Protein AF-C0GHX9-F1 (afdb_monomer)

Organism: NCBI:txid555088

Solvent-accessible surface area (backbone atoms only — not comparable to full-atom values): 21996 Å² total; per-residue (Å²): 141,80,90,87,88,86,82,86,87,82,84,87,84,87,84,83,88,86,90,83,82,87,85,83,86,85,83,87,83,91,84,80,94,85,84,90,80,90,79,86,81,79,84,81,79,84,85,78,92,78,84,91,83,80,87,79,88,74,80,84,86,87,80,87,81,88,87,83,91,77,53,71,58,51,47,54,54,48,52,52,50,55,28,51,55,17,48,79,71,76,36,75,61,63,41,82,34,69,71,49,17,54,46,19,37,55,53,24,53,39,58,68,70,64,75,58,86,85,52,72,66,61,54,45,61,65,28,50,88,40,76,82,49,40,52,56,60,69,45,84,48,75,49,71,53,73,39,64,82,47,69,72,45,53,55,51,49,49,52,49,53,47,48,51,50,71,68,33,66,75,45,32,55,56,65,64,31,82,62,41,31,32,32,9,51,22,60,48,72,47,80,42,75,57,98,88,40,80,29,27,35,41,24,37,19,39,34,43,24,45,62,62,71,57,87,67,49,72,68,28,69,70,41,32,54,50,30,52,50,55,49,30,54,54,26,47,75,71,73,36,74,60,57,41,82,34,71,71,41,21,54,49,18,32,49,52,19,42,48,49,68,74,76,41,58,73,94,54,85,71,76,62,35,98,87,55,38,43,64,61,56,38,45,55,74,73,42,82,76,67,52,84,44,71,48,76,41,80,42,73,52,72,44,70,50,42,85,68,66,74,49,62,52,31,58,53,46,48,51,56,38,57,72,32,71,71,42,30,47,63,73,67,40,77,75,45,44,32,33,11,43,9,31,24,39,39,73,40,71,45,96,96,42,76,27,34,38,39,29,39,22,40,34,36,29,17,122

Radius of gyration: 29.61 Å; Cα contacts (8 Å, |Δi|>4): 534; chains: 1; bounding box: 79×70×80 Å

Secondary structure (DSSP, 8-state):
---------------------------------------PPPPPPPPPP--------PPP----------SHHHHHHHHHHHHHHHHHTTPPPPEE-HHHHHHHHHHHHHHHHT--PPPHHHHHHHHTT-TTTTT---EEEEEEEEE-SSHHHHHHHHHHHHHHHHT-HHHHHHHT-TTEEEEEEEEEEEEEEETTEEEEEEEEEEEEEE----TT----HHHHHHHHHHHHHHHHHTTPPPPEE-HHHHHHHHHHHHHHHHHS-TT---SSBTTTBSHHHHHHHHSSSPPSEEEEEEEEEEE---TTTTTTHHHHHHHHHHHSHHHHHHHT-TT--EEEEEEEEEEEEETTEEEEEEEEEEEEEE-

Structure (mmCIF, N/CA/C/O backbone):
data_AF-C0GHX9-F1
#
_entry.id   AF-C0GHX9-F1
#
loop_
_atom_site.group_PDB
_atom_site.id
_atom_site.type_symbol
_atom_site.label_atom_id
_atom_site.label_alt_id
_atom_site.label_comp_id
_atom_site.label_asym_id
_atom_site.label_entity_id
_atom_site.label_seq_id
_atom_site.pdbx_PDB_ins_code
_atom_site.Cartn_x
_atom_site.Cartn_y
_atom_site.Cartn_z
_atom_site.occupancy
_atom_site.B_iso_or_equiv
_atom_site.auth_seq_id
_atom_site.auth_comp_id
_atom_site.auth_asym_id
_atom_site.auth_atom_id
_atom_site.pdbx_PDB_model_num
ATOM 1 N N . MET A 1 1 ? -49.203 19.141 15.784 1.00 32.12 1 MET A N 1
ATOM 2 C CA . MET A 1 1 ? -49.592 19.217 14.349 1.00 32.12 1 MET A CA 1
ATOM 3 C C . MET A 1 1 ? -48.561 20.106 13.664 1.00 32.12 1 MET A C 1
ATOM 5 O O . MET A 1 1 ? -48.380 21.196 14.163 1.00 32.12 1 MET A O 1
ATOM 9 N N . LYS A 1 2 ? -47.798 19.766 12.626 1.00 35.34 2 LYS A N 1
ATOM 10 C CA . LYS A 1 2 ? -47.750 18.661 11.661 1.00 35.34 2 LYS A CA 1
AT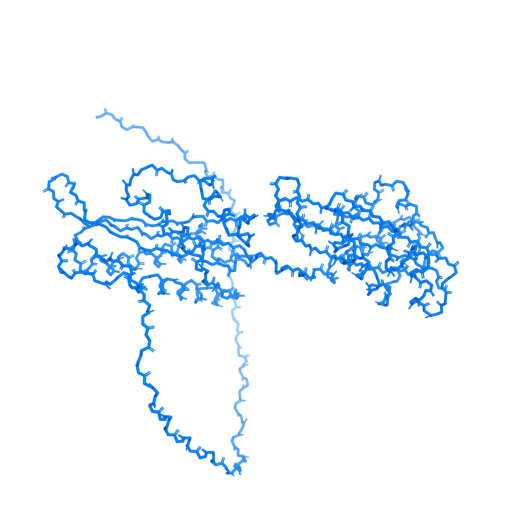OM 11 C C . LYS A 1 2 ? -46.271 18.435 11.290 1.00 35.34 2 LYS A C 1
ATOM 13 O O . LYS A 1 2 ? -45.500 19.382 11.229 1.00 35.34 2 LYS A O 1
ATOM 18 N N . LYS A 1 3 ? -45.939 17.169 11.032 1.00 36.19 3 LYS A N 1
ATOM 19 C CA . LYS A 1 3 ? -44.697 16.659 10.432 1.00 36.19 3 LYS A CA 1
ATOM 20 C C . LYS A 1 3 ? -44.437 17.292 9.060 1.00 36.19 3 LYS A C 1
ATOM 22 O O . LYS A 1 3 ? -45.390 17.442 8.299 1.00 36.19 3 LYS A O 1
ATOM 27 N N . GLN A 1 4 ? -43.169 17.450 8.685 1.00 33.62 4 GLN A N 1
ATOM 28 C CA . GLN A 1 4 ? -42.753 17.312 7.288 1.00 33.62 4 GLN A CA 1
ATOM 29 C C . GLN A 1 4 ? -41.498 16.439 7.193 1.00 33.62 4 GLN A C 1
ATOM 31 O O . GLN A 1 4 ? -40.481 16.693 7.825 1.00 33.62 4 GLN A O 1
ATOM 36 N N . ARG A 1 5 ? -41.670 15.349 6.440 1.00 35.62 5 ARG A N 1
ATOM 37 C CA . ARG A 1 5 ? -40.677 14.390 5.953 1.00 35.62 5 ARG A CA 1
ATOM 38 C C . ARG A 1 5 ? -40.324 14.761 4.506 1.00 35.62 5 ARG A C 1
ATOM 40 O O . ARG A 1 5 ? -41.187 15.293 3.810 1.00 35.62 5 ARG A O 1
ATOM 47 N N . GLY A 1 6 ? -39.155 14.325 4.043 1.00 29.41 6 GLY A N 1
ATOM 48 C CA . GLY A 1 6 ? -38.784 14.195 2.625 1.00 29.41 6 GLY A CA 1
ATOM 49 C C . GLY A 1 6 ? -37.313 14.569 2.417 1.00 29.41 6 GLY A C 1
ATOM 50 O O . GLY A 1 6 ? -36.879 15.547 3.001 1.00 29.41 6 GLY A O 1
ATOM 51 N N . PHE A 1 7 ? -36.487 13.871 1.638 1.00 28.31 7 PHE A N 1
ATOM 52 C CA . PHE A 1 7 ? -36.758 12.855 0.622 1.00 28.31 7 PHE A CA 1
ATOM 53 C C . PHE A 1 7 ? -35.424 12.143 0.296 1.00 28.31 7 PHE A C 1
ATOM 55 O O . PHE A 1 7 ? -34.431 12.820 0.046 1.00 28.31 7 PHE A O 1
ATOM 62 N N . SER A 1 8 ? -35.396 10.806 0.287 1.00 26.16 8 SER A N 1
ATOM 63 C CA . SER A 1 8 ? -34.314 10.017 -0.328 1.00 26.16 8 SER A CA 1
ATOM 64 C C . SER A 1 8 ? -34.587 9.881 -1.824 1.00 26.16 8 SER A C 1
ATOM 66 O O . SER A 1 8 ? -35.718 9.597 -2.221 1.00 26.16 8 SER A O 1
ATOM 68 N N . ILE A 1 9 ? -33.556 10.061 -2.649 1.00 29.84 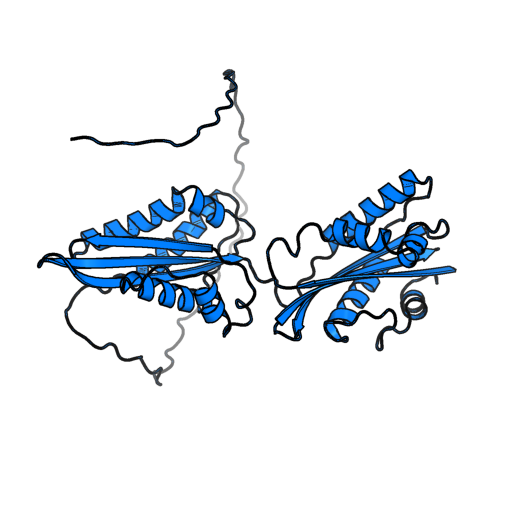9 ILE A N 1
ATOM 69 C CA . ILE A 1 9 ? -33.603 9.805 -4.090 1.00 29.84 9 ILE A CA 1
ATOM 70 C C . ILE A 1 9 ? -33.159 8.359 -4.330 1.00 29.84 9 ILE A C 1
ATOM 72 O O . ILE A 1 9 ? -32.006 8.008 -4.102 1.00 29.84 9 ILE A O 1
ATOM 76 N N . PHE A 1 10 ? -34.106 7.536 -4.778 1.00 27.67 10 PHE A N 1
ATOM 77 C CA . PHE A 1 10 ? -33.880 6.240 -5.414 1.00 27.67 10 PHE A CA 1
ATOM 78 C C . PHE A 1 10 ? -33.660 6.461 -6.915 1.00 27.67 10 PHE A C 1
ATOM 80 O O . PHE A 1 10 ? -34.447 7.164 -7.551 1.00 27.67 10 PHE A O 1
ATOM 87 N N . VAL A 1 11 ? -32.671 5.783 -7.496 1.00 28.55 11 VAL A N 1
ATOM 88 C CA . VAL A 1 11 ? -32.657 5.454 -8.926 1.00 28.55 11 VAL A CA 1
ATOM 89 C C . VAL A 1 11 ? -32.693 3.933 -9.035 1.00 28.55 11 VAL A C 1
ATOM 91 O O . VAL A 1 11 ? -31.736 3.248 -8.691 1.00 28.55 11 VAL A O 1
ATOM 94 N N . LEU A 1 12 ? -33.849 3.422 -9.464 1.00 26.69 12 LEU A N 1
ATOM 95 C CA . LEU A 1 12 ? -34.049 2.049 -9.915 1.00 26.69 12 LEU A CA 1
ATOM 96 C C . LEU A 1 12 ? -33.381 1.852 -11.283 1.00 26.69 12 LEU A C 1
ATOM 98 O O . LEU A 1 12 ? -33.615 2.647 -12.192 1.00 26.69 12 LEU A O 1
ATOM 102 N N . LEU A 1 13 ? -32.725 0.707 -11.476 1.00 25.56 13 LEU A N 1
ATOM 103 C CA . LEU A 1 13 ? -32.726 0.029 -12.769 1.00 25.56 13 LEU A CA 1
ATOM 104 C C . LEU A 1 13 ? -33.120 -1.437 -12.556 1.00 25.56 13 LEU A C 1
ATOM 106 O O . LEU A 1 13 ? -32.509 -2.154 -11.771 1.00 25.56 13 LEU A O 1
ATOM 110 N N . ALA A 1 14 ? -34.190 -1.845 -13.231 1.00 26.56 14 ALA A N 1
ATOM 111 C CA . ALA A 1 14 ? -34.742 -3.190 -13.217 1.00 26.56 14 ALA A CA 1
ATOM 112 C C . ALA A 1 14 ? -34.202 -4.001 -14.403 1.00 26.56 14 ALA A C 1
ATOM 114 O O . ALA A 1 14 ? -34.165 -3.484 -15.518 1.00 26.56 14 ALA A O 1
ATOM 115 N N . MET A 1 15 ? -33.906 -5.288 -14.199 1.00 25.81 15 MET A N 1
ATOM 116 C CA . MET A 1 15 ? -34.014 -6.305 -15.250 1.00 25.81 15 MET A CA 1
ATOM 117 C C . MET A 1 15 ? -34.483 -7.644 -14.665 1.00 25.81 15 MET A C 1
ATOM 119 O O . MET A 1 15 ? -34.027 -8.084 -13.613 1.00 25.81 15 MET A O 1
ATOM 123 N N . LEU A 1 16 ? -35.463 -8.232 -15.352 1.00 27.05 16 LEU A N 1
ATOM 124 C CA . LEU A 1 16 ? -36.225 -9.422 -14.987 1.00 27.05 16 LEU A CA 1
ATOM 125 C C . LEU A 1 16 ? -35.486 -10.744 -15.276 1.00 27.05 16 LEU A C 1
ATOM 127 O O . LEU A 1 16 ? -34.960 -10.941 -16.364 1.00 27.05 16 LEU A O 1
ATOM 131 N N . ILE A 1 17 ? -35.574 -11.652 -14.298 1.00 28.86 17 ILE A N 1
ATOM 132 C CA . ILE A 1 17 ? -36.016 -13.066 -14.336 1.00 28.86 17 ILE A CA 1
ATOM 133 C C . ILE A 1 17 ? -35.864 -13.848 -15.658 1.00 28.86 17 ILE A C 1
ATOM 135 O O . ILE A 1 17 ? -36.600 -13.600 -16.607 1.00 28.86 17 ILE A O 1
ATOM 139 N N . PHE A 1 18 ? -35.113 -14.959 -15.599 1.00 25.56 18 PHE A N 1
ATOM 140 C CA . PHE A 1 18 ? -35.523 -16.254 -16.169 1.00 25.56 18 PHE A CA 1
ATOM 141 C C . PHE A 1 18 ? -35.091 -17.412 -15.247 1.00 25.56 18 PHE A C 1
ATOM 143 O O . PHE A 1 18 ? -33.914 -17.588 -14.947 1.00 25.56 18 PHE A O 1
ATOM 150 N N . LEU A 1 19 ? -36.077 -18.191 -14.791 1.00 27.23 19 LEU A N 1
ATOM 151 C CA . LEU A 1 19 ? -35.941 -19.494 -14.132 1.00 27.23 19 LEU A CA 1
ATOM 152 C C . LEU A 1 19 ? -35.939 -20.593 -15.201 1.00 27.23 19 LEU A C 1
ATOM 154 O O . LEU A 1 19 ? -36.873 -20.614 -15.998 1.00 27.23 19 LEU A O 1
ATOM 158 N N . SER A 1 20 ? -34.998 -21.542 -15.136 1.00 28.88 20 SER A N 1
ATOM 159 C CA . SER A 1 20 ? -35.260 -22.981 -15.344 1.00 28.88 20 SER A CA 1
ATOM 160 C C . SER A 1 20 ? -33.972 -23.814 -15.350 1.00 28.88 20 SER A C 1
ATOM 162 O O . SER A 1 20 ? -33.065 -23.521 -16.122 1.00 28.88 20 SER A O 1
ATOM 164 N N . GLY A 1 21 ? -33.972 -24.928 -14.605 1.00 26.08 21 GLY A N 1
ATOM 165 C CA . GLY A 1 21 ? -33.349 -26.176 -15.069 1.00 26.08 21 GLY A CA 1
ATOM 166 C C . GLY A 1 21 ? -32.074 -26.647 -14.364 1.00 26.08 21 GLY A C 1
ATOM 167 O O . GLY A 1 21 ? -30.981 -26.474 -14.883 1.00 26.08 21 GLY A O 1
ATOM 168 N N . CYS A 1 22 ? -32.233 -27.357 -13.244 1.00 27.41 22 CYS A N 1
ATOM 169 C CA . CYS A 1 22 ? -31.268 -28.361 -12.777 1.00 27.41 22 CYS A CA 1
ATOM 170 C C . CYS A 1 22 ? -31.405 -29.640 -13.633 1.00 27.41 22 CYS A C 1
ATOM 172 O O . CYS A 1 22 ? -32.534 -30.013 -13.967 1.00 27.41 22 CYS A O 1
ATOM 174 N N . PRO A 1 23 ? -30.303 -30.341 -13.950 1.00 32.16 23 PRO A N 1
ATOM 175 C CA . PRO A 1 23 ? -30.197 -31.747 -13.538 1.00 32.16 23 PRO A CA 1
ATOM 176 C C . PRO A 1 23 ? -28.783 -32.113 -13.045 1.00 32.16 23 PRO A C 1
ATOM 178 O O . PRO A 1 23 ? -27.792 -31.518 -13.458 1.00 32.16 23 PRO A O 1
ATOM 181 N N . GLY A 1 24 ? -28.708 -33.075 -12.123 1.00 25.86 24 GLY A N 1
ATOM 182 C CA . GLY A 1 24 ? -27.510 -33.356 -11.332 1.00 25.86 24 GLY A CA 1
ATOM 183 C C . GLY A 1 24 ? -26.676 -34.582 -11.716 1.00 25.86 24 GLY A C 1
ATOM 184 O O . GLY A 1 24 ? -26.964 -35.271 -12.691 1.00 25.86 24 GLY A O 1
ATOM 185 N N . ILE A 1 25 ? -25.738 -34.856 -10.786 1.00 28.12 25 ILE A N 1
ATOM 186 C CA . ILE A 1 25 ? -24.994 -36.110 -10.498 1.00 28.12 25 ILE A CA 1
ATOM 187 C C . ILE A 1 25 ? -23.819 -36.398 -11.475 1.00 28.12 25 ILE A C 1
ATOM 189 O O . ILE A 1 25 ? -23.991 -36.118 -12.657 1.00 28.12 25 ILE A O 1
ATOM 193 N N . PRO A 1 26 ? -22.647 -36.976 -11.068 1.00 30.42 26 PRO A N 1
ATOM 194 C CA . PRO A 1 26 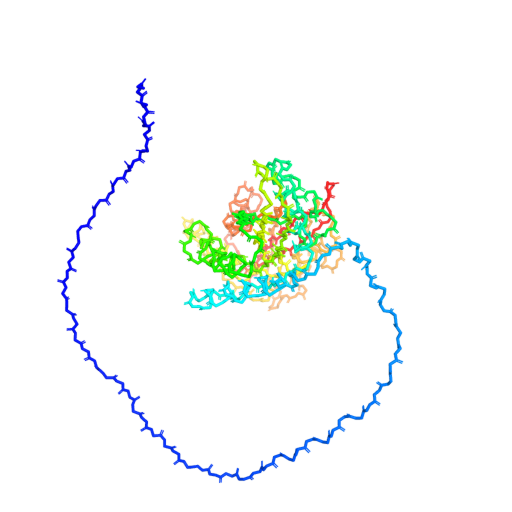? -22.306 -37.691 -9.816 1.00 30.42 26 PRO A CA 1
ATOM 195 C C . PRO A 1 26 ? -21.015 -37.270 -9.077 1.00 30.42 26 PRO A C 1
ATOM 197 O O . PRO A 1 26 ? -20.094 -36.680 -9.630 1.00 30.42 26 PRO A O 1
ATOM 200 N N . TRP A 1 27 ? -20.932 -37.720 -7.821 1.00 25.25 27 TRP A N 1
ATOM 201 C CA . TRP A 1 27 ? -19.704 -37.880 -7.033 1.00 25.25 27 TRP A CA 1
ATOM 202 C C . TRP A 1 27 ? -18.935 -39.155 -7.443 1.00 25.25 27 TRP A C 1
ATOM 204 O O . TRP A 1 27 ? -19.585 -40.184 -7.646 1.00 25.25 27 TRP A O 1
ATOM 214 N N . PRO A 1 28 ? -17.590 -39.169 -7.458 1.00 30.12 28 PRO A N 1
ATOM 215 C CA . PRO A 1 28 ? -16.801 -40.395 -7.305 1.00 30.12 28 PRO A CA 1
ATOM 216 C C . PRO A 1 28 ? -16.457 -40.585 -5.813 1.00 30.12 28 PRO A C 1
ATOM 218 O O . PRO A 1 28 ? -15.905 -39.694 -5.178 1.00 30.12 28 PRO A O 1
ATOM 221 N N . GLN A 1 29 ? -17.034 -41.581 -5.140 1.00 28.23 29 GLN A N 1
ATOM 222 C CA . GLN A 1 29 ? -16.537 -42.956 -4.963 1.00 28.23 29 GLN A CA 1
ATOM 223 C C . GLN A 1 29 ? -15.220 -43.087 -4.179 1.00 28.23 29 GLN A C 1
ATOM 225 O O . GLN A 1 29 ? -14.132 -42.772 -4.645 1.00 28.23 29 GLN A O 1
ATOM 230 N N . THR A 1 30 ? -15.402 -43.639 -2.982 1.00 31.16 30 THR A N 1
ATOM 231 C CA . THR A 1 30 ? -14.462 -44.242 -2.036 1.00 31.16 30 THR A CA 1
ATOM 232 C C . THR A 1 30 ? -13.761 -45.485 -2.596 1.00 31.16 30 THR A C 1
ATOM 234 O O . THR A 1 30 ? -14.459 -46.377 -3.072 1.00 31.16 30 THR A O 1
ATOM 237 N N . MET A 1 31 ? -12.441 -45.593 -2.421 1.00 25.56 31 MET A N 1
ATOM 238 C CA . MET A 1 31 ? -11.616 -46.816 -2.258 1.00 25.56 31 MET A CA 1
ATOM 239 C C . MET A 1 31 ? -10.263 -46.336 -1.685 1.00 25.56 31 MET A C 1
ATOM 241 O O . MET A 1 31 ? -9.824 -45.260 -2.071 1.00 25.56 31 MET A O 1
ATOM 245 N N . SER A 1 32 ? -9.521 -46.993 -0.796 1.00 28.55 32 SER A N 1
ATOM 246 C CA . SER A 1 32 ? -9.637 -48.239 -0.030 1.00 28.55 32 SER A CA 1
ATOM 247 C C . SER A 1 32 ? -8.551 -48.175 1.059 1.00 28.55 32 SER A C 1
ATOM 249 O O . SER A 1 32 ? -7.431 -47.757 0.765 1.00 28.55 32 SER A O 1
ATOM 251 N N . GLU A 1 33 ? -8.869 -48.578 2.288 1.00 28.66 33 GLU A N 1
ATOM 252 C CA . GLU A 1 33 ? -7.881 -48.880 3.331 1.00 28.66 33 GLU A CA 1
ATOM 253 C C . GLU A 1 33 ? -7.162 -50.191 2.990 1.00 28.66 33 GLU A C 1
ATOM 255 O O . GLU A 1 33 ? -7.829 -51.169 2.665 1.00 28.66 33 GLU A O 1
ATOM 260 N N . GLU A 1 34 ? -5.828 -50.184 3.034 1.00 29.31 34 GLU A N 1
ATOM 261 C CA . GLU A 1 34 ? -4.952 -51.182 3.677 1.00 29.31 34 GLU A CA 1
ATOM 262 C C . GLU A 1 34 ? -3.522 -51.016 3.141 1.00 29.31 34 GLU A C 1
ATOM 264 O O . GLU A 1 34 ? -3.226 -51.348 2.000 1.00 29.31 34 GLU A O 1
ATOM 269 N N . ASP A 1 35 ? -2.643 -50.467 3.978 1.00 31.78 35 ASP A N 1
ATOM 270 C CA . ASP A 1 35 ? -1.339 -51.072 4.257 1.00 31.78 35 ASP A CA 1
ATOM 271 C C . ASP A 1 35 ? -0.816 -50.475 5.570 1.00 31.78 35 ASP A C 1
ATOM 273 O O . ASP A 1 35 ? -0.351 -49.339 5.666 1.00 31.78 35 ASP A O 1
ATOM 277 N N . THR A 1 36 ? -0.982 -51.264 6.626 1.00 28.52 36 THR A N 1
ATOM 278 C CA . THR A 1 36 ? -0.459 -51.033 7.967 1.00 28.52 36 THR A CA 1
ATOM 279 C C . THR A 1 36 ? 1.052 -51.244 7.987 1.00 28.52 36 THR A C 1
ATOM 281 O O . THR A 1 36 ? 1.516 -52.360 7.751 1.00 28.52 36 THR A O 1
ATOM 284 N N . VAL A 1 37 ? 1.816 -50.227 8.388 1.00 31.61 37 VAL A N 1
ATOM 285 C CA . VAL A 1 37 ? 3.125 -50.425 9.022 1.00 31.61 37 VAL A CA 1
ATOM 286 C C . VAL A 1 37 ? 3.143 -49.652 10.334 1.00 31.61 37 VAL A C 1
ATOM 288 O O . VAL A 1 37 ? 2.988 -48.438 10.389 1.00 31.61 37 VAL A O 1
ATOM 291 N N . THR A 1 38 ? 3.282 -50.437 11.391 1.00 30.39 38 THR A N 1
ATOM 292 C CA . THR A 1 38 ? 3.345 -50.109 12.811 1.00 30.39 38 THR A CA 1
ATOM 293 C C . THR A 1 38 ? 4.595 -49.311 13.180 1.00 30.39 38 THR A C 1
ATOM 295 O O . THR A 1 38 ? 5.701 -49.698 12.799 1.00 30.39 38 THR A O 1
ATOM 298 N N . GLY A 1 39 ? 4.425 -48.283 14.011 1.00 30.28 39 GLY A N 1
ATOM 299 C CA . GLY A 1 39 ? 5.507 -47.586 14.704 1.00 30.28 39 GLY A CA 1
ATOM 300 C C . GLY A 1 39 ? 4.958 -46.465 15.583 1.00 30.28 39 GLY A C 1
ATOM 301 O O . GLY A 1 39 ? 4.888 -45.326 15.135 1.00 30.28 39 GLY A O 1
ATOM 302 N N . ASP A 1 40 ? 4.537 -46.796 16.806 1.00 33.66 40 ASP A N 1
ATOM 303 C CA . ASP A 1 40 ? 4.174 -45.817 17.841 1.00 33.66 40 ASP A CA 1
ATOM 304 C C . ASP A 1 40 ? 5.383 -44.931 18.193 1.00 33.66 40 ASP A C 1
ATOM 306 O O . ASP A 1 40 ? 6.447 -45.475 18.507 1.00 33.66 40 ASP A O 1
ATOM 310 N N . PRO A 1 41 ? 5.254 -43.591 18.215 1.00 34.81 41 PRO A N 1
ATOM 311 C CA . PRO A 1 41 ? 6.173 -42.749 18.956 1.00 34.81 41 PRO A CA 1
ATOM 312 C C . PRO A 1 41 ? 5.722 -42.636 20.422 1.00 34.81 41 PRO A C 1
ATOM 314 O O . PRO A 1 41 ? 4.598 -42.253 20.743 1.00 34.81 41 PRO A O 1
ATOM 317 N N . GLU A 1 42 ? 6.657 -43.004 21.287 1.00 37.69 42 GLU A N 1
ATOM 318 C CA . GLU A 1 42 ? 6.679 -42.943 22.748 1.00 37.69 42 GLU A CA 1
ATOM 319 C C . GLU A 1 42 ? 6.216 -41.573 23.312 1.00 37.69 42 GLU A C 1
ATOM 321 O O . GLU A 1 42 ? 6.543 -40.530 22.736 1.00 37.69 42 GLU A O 1
ATOM 326 N N . PRO A 1 43 ? 5.454 -41.531 24.426 1.00 37.53 43 PRO A N 1
ATOM 327 C CA . PRO A 1 43 ? 5.019 -40.278 25.037 1.00 37.53 43 PRO A CA 1
ATOM 328 C C . PRO A 1 43 ? 6.197 -39.568 25.717 1.00 37.53 43 PRO A C 1
ATOM 330 O O . PRO A 1 43 ? 6.903 -40.158 26.529 1.00 37.53 43 PRO A O 1
ATOM 333 N N . ALA A 1 44 ? 6.388 -38.287 25.398 1.00 36.06 44 ALA A N 1
ATOM 334 C CA . ALA A 1 44 ? 7.394 -37.445 26.034 1.00 36.06 44 ALA A CA 1
ATOM 335 C C . ALA A 1 44 ? 7.097 -37.239 27.533 1.00 36.06 44 ALA A C 1
ATOM 337 O O . ALA A 1 44 ? 5.961 -36.949 27.919 1.00 36.06 44 ALA A O 1
ATOM 338 N N . ASP A 1 45 ? 8.145 -37.376 28.346 1.00 38.00 45 ASP A N 1
ATOM 339 C CA . ASP A 1 45 ? 8.157 -37.179 29.796 1.00 38.00 45 ASP A CA 1
ATOM 340 C C . ASP A 1 45 ? 7.710 -35.762 30.229 1.00 38.00 45 ASP A C 1
ATOM 342 O O . ASP A 1 45 ? 7.875 -34.791 29.482 1.00 38.00 45 ASP A O 1
ATOM 346 N N . PRO A 1 46 ? 7.157 -35.612 31.450 1.00 33.81 46 PRO A N 1
ATOM 347 C CA . PRO A 1 46 ? 6.676 -34.334 31.962 1.00 33.81 46 PRO A CA 1
ATOM 348 C C . PRO A 1 46 ? 7.838 -33.380 32.271 1.00 33.81 46 PRO A C 1
ATOM 350 O O . PRO A 1 46 ? 8.793 -33.733 32.961 1.00 33.81 46 PRO A O 1
ATOM 353 N N . ILE A 1 47 ? 7.732 -32.147 31.775 1.00 35.09 47 ILE A N 1
ATOM 354 C CA . ILE A 1 47 ? 8.698 -31.072 32.025 1.00 35.09 47 ILE A CA 1
ATOM 355 C C . ILE A 1 47 ? 8.641 -30.660 33.504 1.00 35.09 47 ILE A C 1
ATOM 357 O O . ILE A 1 47 ? 7.576 -30.322 34.021 1.00 35.09 47 ILE A O 1
ATOM 361 N N . GLU A 1 48 ? 9.806 -30.701 34.152 1.00 31.25 48 GLU A N 1
ATOM 362 C CA . GLU A 1 48 ? 10.062 -30.311 35.541 1.00 31.25 48 GLU A CA 1
ATOM 363 C C . GLU A 1 48 ? 9.836 -28.810 35.813 1.00 31.25 48 GLU A C 1
ATOM 365 O O . GLU A 1 48 ? 10.075 -27.946 34.966 1.00 31.25 48 GLU A O 1
ATOM 370 N N . ASP A 1 49 ? 9.415 -28.528 37.050 1.00 33.12 49 ASP A N 1
ATOM 371 C CA . ASP A 1 49 ? 9.241 -27.210 37.663 1.00 33.12 49 ASP A CA 1
ATOM 372 C C . ASP A 1 49 ? 10.468 -26.287 37.514 1.00 33.12 49 ASP A C 1
ATOM 374 O O . ASP A 1 49 ? 11.588 -26.634 37.894 1.00 33.12 49 ASP A O 1
ATOM 378 N N . VAL A 1 50 ? 10.231 -25.042 37.084 1.00 31.30 50 VAL A N 1
ATOM 379 C CA . VAL A 1 50 ? 11.198 -23.931 37.157 1.00 31.30 50 VAL A CA 1
ATOM 380 C C . VAL A 1 50 ? 10.587 -22.801 38.008 1.00 31.30 50 VAL A C 1
ATOM 382 O O . VAL A 1 50 ? 9.405 -22.491 37.846 1.00 31.30 50 VAL A O 1
ATOM 385 N N . PRO A 1 51 ? 11.340 -22.208 38.959 1.00 30.08 51 PRO A N 1
ATOM 386 C CA . PRO A 1 51 ? 10.776 -21.497 40.104 1.00 30.08 51 PRO A CA 1
ATOM 387 C C . PRO A 1 51 ? 10.316 -20.064 39.805 1.00 30.08 51 PRO A C 1
ATOM 389 O O . PRO A 1 51 ? 10.812 -19.383 38.912 1.00 30.08 51 PRO A O 1
ATOM 392 N N . ALA A 1 52 ? 9.383 -19.608 40.642 1.00 32.88 52 ALA A N 1
ATOM 393 C CA . ALA A 1 52 ? 8.791 -18.277 40.647 1.00 32.88 52 ALA A CA 1
ATOM 394 C C . ALA A 1 52 ? 9.764 -17.148 41.059 1.00 32.88 52 ALA A C 1
ATOM 396 O O . ALA A 1 52 ? 10.526 -17.285 42.017 1.00 32.88 52 ALA A O 1
ATOM 397 N N . GLY A 1 53 ? 9.625 -15.999 40.386 1.00 26.08 53 GLY A N 1
ATOM 398 C CA . GLY A 1 53 ? 10.238 -14.691 40.682 1.00 26.08 53 GLY A CA 1
ATOM 399 C C . GLY A 1 53 ? 10.777 -14.066 39.387 1.00 26.08 53 GLY A C 1
ATOM 400 O O . GLY A 1 53 ? 11.524 -14.725 38.682 1.00 26.08 53 GLY A O 1
ATOM 401 N N . SER A 1 54 ? 10.437 -12.852 38.951 1.00 27.30 54 SER A N 1
ATOM 402 C CA . SER A 1 54 ? 10.125 -11.622 39.685 1.00 27.30 54 SER A CA 1
ATOM 403 C C . SER A 1 54 ? 9.385 -10.609 38.789 1.00 27.30 54 SER A C 1
ATOM 405 O O . SER A 1 54 ? 9.753 -10.438 37.631 1.00 27.30 54 SER A O 1
ATOM 407 N N . ASP A 1 55 ? 8.397 -9.929 39.375 1.00 33.31 55 ASP A N 1
ATOM 408 C CA . ASP A 1 55 ? 7.916 -8.565 39.100 1.00 33.31 55 ASP A CA 1
ATOM 409 C C . ASP A 1 55 ? 7.736 -8.094 37.644 1.00 33.31 55 ASP A C 1
ATOM 411 O O . ASP A 1 55 ? 8.591 -7.430 37.062 1.00 33.31 55 ASP A O 1
ATOM 415 N N . SER A 1 56 ? 6.520 -8.285 37.119 1.00 31.39 56 SER A N 1
ATOM 416 C CA . SER A 1 56 ? 5.902 -7.304 36.219 1.00 31.39 56 SER A CA 1
ATOM 417 C C . SER A 1 56 ? 4.964 -6.418 37.042 1.00 31.39 56 SER A C 1
ATOM 419 O O . SER A 1 56 ? 3.945 -6.894 37.554 1.00 31.39 56 SER A O 1
ATOM 421 N N . GLU A 1 57 ? 5.312 -5.140 37.182 1.00 29.17 57 GLU A N 1
ATOM 422 C CA . GLU A 1 57 ? 4.476 -4.120 37.813 1.00 29.17 57 GLU A CA 1
ATOM 423 C C . GLU A 1 57 ? 3.089 -4.077 37.159 1.00 29.17 57 GLU A C 1
ATOM 425 O O . GLU A 1 57 ? 2.901 -3.701 36.002 1.00 29.17 57 GLU A O 1
ATOM 430 N N . ARG A 1 58 ? 2.095 -4.494 37.940 1.00 30.25 58 ARG A N 1
ATOM 431 C CA . ARG A 1 58 ? 0.675 -4.391 37.630 1.00 30.25 58 ARG A CA 1
ATOM 432 C C . ARG A 1 58 ? 0.275 -2.924 37.791 1.00 30.25 58 ARG A C 1
ATOM 434 O O . ARG A 1 58 ? 0.391 -2.372 38.884 1.00 30.25 58 ARG A O 1
ATOM 441 N N . VAL A 1 59 ? -0.203 -2.301 36.717 1.00 29.42 59 VAL A N 1
ATOM 442 C CA . VAL A 1 59 ? -0.784 -0.949 36.760 1.00 29.42 59 VAL A CA 1
ATOM 443 C C . VAL A 1 59 ? -1.967 -0.941 37.751 1.00 29.42 59 VAL A C 1
ATOM 445 O O . VAL A 1 59 ? -2.759 -1.889 37.731 1.00 29.42 59 VAL A O 1
ATOM 448 N N . PRO A 1 60 ? -2.113 0.065 38.639 1.00 28.47 60 PRO A N 1
ATOM 449 C CA . PRO A 1 60 ? -3.093 0.005 39.721 1.00 28.47 60 PRO A CA 1
ATOM 450 C C . PRO A 1 60 ? -4.523 0.147 39.193 1.00 28.47 60 PRO A C 1
ATOM 452 O O . PRO A 1 60 ? -4.853 1.126 38.524 1.00 28.47 60 PRO A O 1
ATOM 455 N N . SER A 1 61 ? -5.392 -0.805 39.543 1.00 34.12 61 SER A N 1
ATOM 456 C CA . SER A 1 61 ? -6.841 -0.657 39.412 1.00 34.12 61 SER A CA 1
ATOM 457 C C . SER A 1 61 ? -7.384 0.061 40.649 1.00 34.12 61 SER A C 1
ATOM 459 O O . SER A 1 61 ? -7.493 -0.547 41.717 1.00 34.12 61 SER A O 1
ATOM 461 N N . GLU A 1 62 ? -7.757 1.330 40.520 1.00 33.69 62 GLU A N 1
ATOM 462 C CA . GLU A 1 62 ? -8.593 1.986 41.524 1.00 33.69 62 GLU A CA 1
ATOM 463 C C . GLU A 1 62 ? -10.053 2.066 41.065 1.00 33.69 62 GLU A C 1
ATOM 465 O O . GLU A 1 62 ? -10.374 2.713 40.072 1.00 33.69 62 GLU A O 1
ATOM 470 N N . ALA A 1 63 ? -10.902 1.420 41.876 1.00 32.16 63 ALA A N 1
ATOM 471 C CA . ALA A 1 63 ? -12.197 1.884 42.394 1.00 32.16 63 ALA A CA 1
ATOM 472 C C . ALA A 1 63 ? -13.412 0.969 42.116 1.00 32.16 63 ALA A C 1
ATOM 474 O O . ALA A 1 63 ? -14.051 1.039 41.077 1.00 32.16 63 ALA A O 1
ATOM 475 N N . GLY A 1 64 ? -13.773 0.193 43.149 1.00 28.41 64 GLY A N 1
ATOM 476 C CA . GLY A 1 64 ? -15.123 0.176 43.736 1.00 28.41 64 GLY A CA 1
ATOM 477 C C . GLY A 1 64 ? -16.271 -0.530 42.999 1.00 28.41 64 GLY A C 1
ATOM 478 O O . GLY A 1 64 ? -16.866 0.030 42.090 1.00 28.41 64 GLY A O 1
ATOM 479 N N . GLY A 1 65 ? -16.707 -1.672 43.550 1.00 27.12 65 GLY A N 1
ATOM 480 C CA . GLY A 1 65 ? -18.031 -2.270 43.303 1.00 27.12 65 GLY A CA 1
ATOM 481 C C . GLY A 1 65 ? -17.971 -3.580 42.520 1.00 27.12 65 GLY A C 1
ATOM 482 O O . GLY A 1 65 ? -17.678 -3.589 41.333 1.00 27.12 65 GLY A O 1
ATOM 483 N N . GLY A 1 66 ? -18.206 -4.701 43.205 1.00 32.88 66 GLY A N 1
ATOM 484 C CA . GLY A 1 66 ? -18.035 -6.051 42.670 1.00 32.88 66 GLY A CA 1
ATOM 485 C C . GLY A 1 66 ? -18.959 -6.419 41.502 1.00 32.88 66 GLY A C 1
ATOM 486 O O . GLY A 1 66 ? -20.087 -5.949 41.417 1.00 32.88 66 GLY A O 1
ATOM 487 N N . GLN A 1 67 ? -18.436 -7.339 40.677 1.00 39.94 67 GLN A N 1
ATOM 488 C CA . GLN A 1 67 ? -19.048 -8.022 39.527 1.00 39.94 67 GLN A CA 1
ATOM 489 C C . GLN A 1 67 ? -19.455 -7.124 38.352 1.00 39.94 67 GLN A C 1
ATOM 491 O O . GLN A 1 67 ? -20.620 -6.777 38.272 1.00 39.94 67 GLN A O 1
ATOM 496 N N . ILE A 1 68 ? -18.525 -6.851 37.416 1.00 45.41 68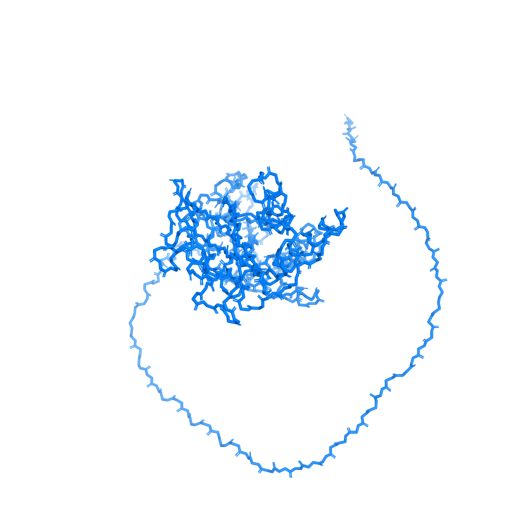 ILE A N 1
ATOM 497 C CA . ILE A 1 68 ? -18.566 -7.300 35.999 1.00 45.41 68 ILE A CA 1
ATOM 498 C C . ILE A 1 68 ? -17.118 -7.279 35.458 1.00 45.41 68 ILE A C 1
ATOM 500 O O . ILE A 1 68 ? -16.600 -6.229 35.092 1.00 45.41 68 ILE A O 1
ATOM 504 N N . SER A 1 69 ? -16.440 -8.429 35.427 1.00 46.44 69 SER A N 1
ATOM 505 C CA . SER A 1 69 ? -15.090 -8.586 34.850 1.00 46.44 69 SER A CA 1
ATOM 506 C C . SER A 1 69 ? -15.114 -9.223 33.449 1.00 46.44 69 SER A C 1
ATOM 508 O O . SER A 1 69 ? -14.171 -9.914 33.081 1.00 46.44 69 SER A O 1
ATOM 510 N N . LEU A 1 70 ? -16.199 -9.046 32.688 1.00 54.62 70 LEU A N 1
ATOM 511 C CA . LEU A 1 70 ? -16.546 -9.862 31.510 1.00 54.62 70 LEU A CA 1
ATOM 512 C C . LEU A 1 70 ? -16.562 -9.057 30.193 1.00 54.62 70 LEU A C 1
ATOM 514 O O . LEU A 1 70 ? -17.431 -9.234 29.349 1.00 54.62 70 LEU A O 1
ATOM 518 N N . TYR A 1 71 ? -15.614 -8.129 30.025 1.00 57.91 71 TYR A N 1
ATOM 519 C CA . TYR A 1 71 ? -15.481 -7.328 28.792 1.00 57.91 71 TYR A CA 1
ATOM 520 C C . TYR A 1 71 ? -14.276 -7.717 27.930 1.00 57.91 71 TYR A C 1
ATOM 522 O O . TYR A 1 71 ? -14.232 -7.354 26.757 1.00 57.91 71 TYR A O 1
ATOM 530 N N . HIS A 1 72 ? -13.303 -8.440 28.498 1.00 56.16 72 HIS A N 1
ATOM 531 C CA . HIS A 1 72 ? -12.112 -8.881 27.765 1.00 56.16 72 HIS A CA 1
ATOM 532 C C . HIS A 1 72 ? -12.442 -9.928 26.689 1.00 56.16 72 HIS A C 1
ATOM 534 O O . HIS A 1 72 ? -11.780 -9.956 25.651 1.00 56.16 72 HIS A O 1
ATOM 540 N N . ASP A 1 73 ? -13.507 -10.707 26.884 1.00 70.00 73 ASP A N 1
ATOM 541 C CA . ASP A 1 73 ? -13.918 -11.744 25.935 1.00 70.00 73 ASP A CA 1
ATOM 542 C C . ASP A 1 73 ? -14.526 -11.134 24.661 1.00 70.00 73 ASP A C 1
ATOM 544 O O . ASP A 1 73 ? -14.198 -11.561 23.559 1.00 70.00 73 ASP A O 1
ATOM 548 N N . ILE A 1 74 ? -15.270 -10.024 24.779 1.00 83.56 74 ILE A N 1
ATOM 549 C CA . ILE A 1 74 ? -15.932 -9.352 23.644 1.00 83.56 74 ILE A CA 1
ATOM 550 C C . ILE A 1 74 ? -14.928 -8.962 22.553 1.00 83.56 74 ILE A C 1
ATOM 552 O O . ILE A 1 74 ? -15.205 -9.110 21.366 1.00 83.56 74 ILE A O 1
ATOM 556 N N . THR A 1 75 ? -13.752 -8.445 22.918 1.00 88.69 75 THR A N 1
ATOM 557 C CA . THR A 1 75 ? -12.736 -8.079 21.921 1.00 88.69 75 THR A CA 1
ATOM 558 C C . THR A 1 75 ? -12.191 -9.293 21.174 1.00 88.69 75 THR A C 1
ATOM 560 O O . THR A 1 75 ? -12.059 -9.232 19.953 1.00 88.69 75 THR A O 1
ATOM 563 N N . ALA A 1 76 ? -11.889 -10.382 21.884 1.00 86.62 76 ALA A N 1
ATOM 564 C CA . ALA A 1 76 ? -11.317 -11.587 21.291 1.00 86.62 76 ALA A CA 1
ATOM 565 C C . ALA A 1 76 ? -12.348 -12.324 20.423 1.00 86.62 76 ALA A C 1
ATOM 567 O O . ALA A 1 76 ? -12.061 -12.623 19.265 1.00 86.62 76 ALA A O 1
ATOM 568 N N . GLU A 1 77 ? -13.563 -12.508 20.942 1.00 87.94 77 GLU A N 1
ATOM 569 C CA . GLU A 1 77 ? -14.687 -13.135 20.239 1.00 87.94 77 GLU A CA 1
ATOM 570 C C . GLU A 1 77 ? -15.034 -12.385 18.950 1.00 87.94 77 GLU A C 1
ATOM 572 O O . GLU A 1 77 ? -15.195 -12.994 17.894 1.00 87.94 77 GLU A O 1
ATOM 577 N N . ASN A 1 78 ? -15.084 -11.047 18.985 1.00 91.31 78 ASN A N 1
ATOM 578 C CA . ASN A 1 78 ? -15.354 -10.275 17.773 1.00 91.31 78 ASN A CA 1
ATOM 579 C C . ASN A 1 78 ? -14.223 -10.406 16.739 1.00 91.31 78 ASN A C 1
ATOM 581 O O . ASN A 1 78 ? -14.509 -10.455 15.546 1.00 91.31 78 ASN A O 1
ATOM 585 N N . VAL A 1 79 ? -12.949 -10.477 17.149 1.00 92.25 79 VAL A N 1
ATOM 586 C CA . VAL A 1 79 ? -11.830 -10.689 16.207 1.00 92.25 79 VAL A CA 1
ATOM 587 C C . VAL A 1 79 ? -11.888 -12.085 15.587 1.00 92.25 79 VAL A C 1
ATOM 589 O O . VAL A 1 79 ? -11.687 -12.224 14.379 1.00 92.25 79 VAL A O 1
ATOM 592 N N . GLU A 1 80 ? -12.198 -13.109 16.382 1.00 90.62 80 GLU A N 1
ATOM 593 C CA . GLU A 1 80 ? -12.424 -14.469 15.887 1.00 90.62 80 GLU A CA 1
ATOM 594 C C . GLU A 1 80 ? -13.566 -14.484 14.869 1.00 90.62 80 GLU A C 1
ATOM 596 O O . GLU A 1 80 ? -13.376 -14.924 13.735 1.00 90.62 80 GLU A O 1
ATOM 601 N N . LYS A 1 81 ? -14.703 -13.868 15.204 1.00 90.25 81 LYS A N 1
ATOM 602 C CA . LYS A 1 81 ? -15.860 -13.769 14.314 1.00 90.25 81 LYS A CA 1
ATOM 603 C C . LYS A 1 81 ? -15.564 -13.017 13.017 1.00 90.25 81 LYS A C 1
ATOM 605 O O . LYS A 1 81 ? -15.961 -13.460 11.939 1.00 90.25 81 LYS A O 1
ATOM 610 N N . MET A 1 82 ? -14.835 -11.901 13.089 1.00 92.56 82 MET A N 1
ATOM 611 C CA . MET A 1 82 ? -14.357 -11.182 11.902 1.00 92.56 82 MET A CA 1
ATOM 612 C C . MET A 1 82 ? -13.525 -12.104 10.996 1.00 92.56 82 MET A C 1
ATOM 614 O O . MET A 1 82 ? -13.670 -12.071 9.773 1.00 92.56 82 MET A O 1
ATOM 618 N N . ASN A 1 83 ? -12.662 -12.935 11.584 1.00 92.44 83 ASN A N 1
ATOM 619 C CA . ASN A 1 83 ? -11.806 -13.864 10.851 1.00 92.44 83 ASN A CA 1
ATOM 620 C C . ASN A 1 83 ? -12.566 -15.065 10.278 1.00 92.44 83 ASN A C 1
ATOM 622 O O . ASN A 1 83 ? -12.264 -15.470 9.155 1.00 92.44 83 ASN A O 1
ATOM 626 N N . GLU A 1 84 ? -13.577 -15.582 10.976 1.00 91.06 84 GLU A N 1
ATOM 627 C CA . GLU A 1 84 ? -14.499 -16.591 10.443 1.00 91.06 84 GLU A CA 1
ATOM 628 C C . GLU A 1 84 ? -15.229 -16.082 9.196 1.00 91.06 84 GLU A C 1
ATOM 630 O O . GLU A 1 84 ? -15.232 -16.747 8.160 1.00 91.06 84 GLU A O 1
ATOM 635 N N . GLU A 1 85 ? -15.803 -14.877 9.258 1.00 90.31 85 GLU A N 1
ATOM 636 C CA . GLU A 1 85 ? -16.495 -14.280 8.112 1.00 90.31 85 GLU A CA 1
ATOM 637 C C . GLU A 1 85 ? -15.554 -14.068 6.930 1.00 90.31 85 GLU A C 1
ATOM 639 O O . GLU A 1 85 ? -15.899 -14.357 5.779 1.00 90.31 85 GLU A O 1
ATOM 644 N N . ARG A 1 86 ? -14.330 -13.606 7.197 1.00 90.12 86 ARG A N 1
ATOM 645 C CA . ARG A 1 86 ? -13.301 -13.473 6.164 1.00 90.12 86 ARG A CA 1
ATOM 646 C C . ARG A 1 86 ? -12.967 -14.824 5.542 1.00 90.12 86 ARG A C 1
ATOM 648 O O . ARG A 1 86 ? -12.968 -14.918 4.317 1.00 90.12 86 ARG A O 1
ATOM 655 N N . TYR A 1 87 ? -12.787 -15.865 6.350 1.00 88.50 87 TYR A N 1
ATOM 656 C CA . TYR A 1 87 ? -12.524 -17.221 5.874 1.00 88.50 87 TYR A CA 1
ATOM 657 C C . TYR A 1 87 ? -13.650 -17.753 4.974 1.00 88.50 87 TYR A C 1
ATOM 659 O O . TYR A 1 87 ? -13.381 -18.202 3.859 1.00 88.50 87 TYR A O 1
ATOM 667 N N . ILE A 1 88 ? -14.914 -17.623 5.397 1.00 88.12 88 ILE A N 1
ATOM 668 C CA . ILE A 1 88 ? -16.093 -18.045 4.616 1.00 88.12 88 ILE A CA 1
ATOM 669 C C . ILE A 1 88 ? -16.149 -17.336 3.253 1.00 88.12 88 ILE A C 1
ATOM 671 O O . ILE A 1 88 ? -16.582 -17.919 2.260 1.00 88.12 88 ILE A O 1
ATOM 675 N N . ASN A 1 89 ? -15.678 -16.089 3.184 1.00 85.38 89 ASN A N 1
ATOM 676 C CA . ASN A 1 89 ? -15.669 -15.272 1.969 1.00 85.38 89 ASN A CA 1
ATOM 677 C C . ASN A 1 89 ? -14.308 -15.295 1.231 1.00 85.38 89 ASN A C 1
ATOM 679 O O . ASN A 1 89 ? -14.044 -14.426 0.396 1.00 85.38 89 ASN A O 1
ATOM 683 N N . GLY A 1 90 ? -13.435 -16.271 1.520 1.00 78.19 90 GLY A N 1
ATOM 684 C CA . GLY A 1 90 ? -12.162 -16.477 0.814 1.00 78.19 90 GLY A CA 1
ATOM 685 C C . GLY A 1 90 ? -11.094 -15.407 1.073 1.00 78.19 90 GLY A C 1
ATOM 686 O O . GLY A 1 90 ? -10.156 -15.267 0.290 1.00 78.19 90 GLY A O 1
ATOM 687 N N . GLN A 1 91 ? -11.233 -14.633 2.147 1.00 82.44 91 GLN A N 1
ATOM 688 C CA . GLN A 1 91 ? -10.273 -13.620 2.574 1.00 82.44 91 GLN A CA 1
ATOM 689 C C . GLN A 1 91 ? -9.317 -14.188 3.626 1.00 82.44 91 GLN A C 1
ATOM 691 O O . GLN A 1 91 ? -9.690 -15.004 4.466 1.00 82.44 91 GLN A O 1
ATOM 696 N N . SER A 1 92 ? -8.069 -13.720 3.622 1.00 80.50 92 SER A N 1
ATOM 697 C CA . SER A 1 92 ? -7.120 -14.048 4.694 1.00 80.50 92 SER A CA 1
ATOM 698 C C . SER A 1 92 ? -7.536 -13.421 6.028 1.00 80.50 92 SER A C 1
ATOM 700 O O . SER A 1 92 ? -8.114 -12.330 6.007 1.00 80.50 92 SER A O 1
ATOM 702 N N . PRO A 1 93 ? -7.181 -14.023 7.176 1.00 85.56 93 PRO A N 1
ATOM 703 C CA . PRO A 1 93 ? -7.508 -13.465 8.484 1.00 85.56 93 PRO A CA 1
ATOM 704 C C . PRO A 1 93 ? -6.838 -12.104 8.716 1.00 85.56 93 PRO A C 1
ATOM 706 O O . PRO A 1 93 ? -5.753 -11.821 8.203 1.00 85.56 93 PRO A O 1
ATOM 709 N N . LEU A 1 94 ? -7.509 -11.262 9.495 1.00 89.62 94 LEU A N 1
ATOM 710 C CA . LEU A 1 94 ? -6.953 -10.073 10.122 1.00 89.62 94 LEU A CA 1
ATOM 711 C C . LEU A 1 94 ? -6.003 -10.479 11.248 1.00 89.62 94 LEU A C 1
ATOM 713 O O . LEU A 1 94 ? -6.270 -11.404 12.018 1.00 89.62 94 LEU A O 1
ATOM 717 N N . VAL A 1 95 ? -4.924 -9.719 11.372 1.00 88.62 95 VAL A N 1
ATOM 718 C CA . VAL A 1 95 ? -3.955 -9.805 12.458 1.00 88.62 95 VAL A CA 1
ATOM 719 C C . VAL A 1 95 ? -4.286 -8.724 13.481 1.00 88.62 95 VAL A C 1
ATOM 721 O O . VAL A 1 95 ? -4.330 -7.535 13.147 1.00 88.62 95 VAL A O 1
ATOM 724 N N . LEU A 1 96 ? -4.524 -9.127 14.728 1.00 90.50 96 LEU A N 1
ATOM 725 C CA . LEU A 1 96 ? -4.687 -8.187 15.833 1.00 90.50 96 LEU A CA 1
ATOM 726 C C . LEU A 1 96 ? -3.381 -7.408 16.034 1.00 90.50 96 LEU A C 1
ATOM 728 O O . LEU A 1 96 ? -2.306 -7.999 16.114 1.00 90.50 96 LEU A O 1
ATOM 732 N N . ASN A 1 97 ? -3.470 -6.084 16.103 1.00 92.69 97 ASN A N 1
ATOM 733 C CA . ASN A 1 97 ? -2.327 -5.210 16.327 1.00 92.69 97 ASN A CA 1
ATOM 734 C C . ASN A 1 97 ? -2.498 -4.436 17.640 1.00 92.69 97 ASN A C 1
ATOM 736 O O . ASN A 1 97 ? -3.500 -3.743 17.844 1.00 92.69 97 ASN A O 1
ATOM 740 N N . GLU A 1 98 ? -1.522 -4.567 18.536 1.00 90.56 98 GLU A N 1
ATOM 741 C CA . GLU A 1 98 ? -1.591 -4.015 19.890 1.00 90.56 98 GLU A CA 1
ATOM 742 C C . GLU A 1 98 ? -1.546 -2.488 19.891 1.00 90.56 98 GLU A C 1
ATOM 744 O O . GLU A 1 98 ? -2.326 -1.853 20.596 1.00 90.56 98 GLU A O 1
ATOM 749 N N . GLU A 1 99 ? -0.695 -1.875 19.068 1.00 92.50 99 GLU A N 1
ATOM 750 C CA . GLU A 1 99 ? -0.582 -0.417 19.002 1.00 92.50 99 GLU A CA 1
ATOM 751 C C . GLU A 1 99 ? -1.851 0.220 18.424 1.00 92.50 99 GLU A C 1
ATOM 753 O O . GLU A 1 99 ? -2.378 1.196 18.959 1.00 92.50 99 GLU A O 1
ATOM 758 N N . LEU A 1 100 ? -2.424 -0.389 17.386 1.00 93.94 100 LEU A N 1
ATOM 759 C CA . LEU A 1 100 ? -3.715 0.017 16.840 1.00 93.94 100 LEU A CA 1
ATOM 760 C C . LEU A 1 100 ? -4.844 -0.188 17.861 1.00 93.94 100 LEU A C 1
ATOM 762 O O . LEU A 1 100 ? -5.773 0.617 17.910 1.00 93.94 100 LEU A O 1
ATOM 766 N N . SER A 1 101 ? -4.757 -1.218 18.708 1.00 95.25 101 SER A N 1
ATOM 767 C CA . SER A 1 101 ? -5.707 -1.446 19.808 1.00 95.25 101 SER A CA 1
ATOM 768 C C . SER A 1 101 ? -5.575 -0.394 20.916 1.00 95.25 101 SER A C 1
ATOM 770 O O . SER A 1 101 ? -6.585 0.030 21.473 1.00 95.25 101 SER A O 1
ATOM 772 N N . GLN A 1 102 ? -4.367 0.116 21.189 1.00 95.38 102 GLN A N 1
ATOM 773 C CA . GLN A 1 102 ? -4.169 1.258 22.095 1.00 95.38 102 GLN A CA 1
ATOM 774 C C . GLN A 1 102 ? -4.875 2.515 21.565 1.00 95.38 102 GLN A C 1
ATOM 776 O O . GLN A 1 102 ? -5.552 3.216 22.325 1.00 95.38 102 GLN A O 1
ATOM 781 N N . VAL A 1 103 ? -4.793 2.768 20.255 1.00 96.12 103 VAL A N 1
ATOM 782 C CA . VAL A 1 103 ? -5.524 3.871 19.612 1.00 96.12 103 VAL A CA 1
ATOM 783 C C . VAL A 1 103 ? -7.033 3.621 19.627 1.00 96.12 103 VAL A C 1
ATOM 785 O O . VAL A 1 103 ? -7.785 4.522 19.996 1.00 96.12 103 VAL A O 1
ATOM 788 N N . ALA A 1 104 ? -7.494 2.404 19.318 1.00 96.69 104 ALA A N 1
ATOM 789 C CA . ALA A 1 104 ? -8.911 2.039 19.406 1.00 96.69 104 ALA A CA 1
ATOM 790 C C . ALA A 1 104 ? -9.466 2.253 20.824 1.00 96.69 104 ALA A C 1
ATOM 792 O O . ALA A 1 104 ? -10.558 2.797 20.980 1.00 96.69 104 ALA A O 1
ATOM 793 N N . ASN A 1 105 ? -8.694 1.913 21.861 1.00 96.00 105 ASN A N 1
ATOM 794 C CA . ASN A 1 105 ? -9.061 2.165 23.252 1.00 96.00 105 ASN A CA 1
ATOM 795 C C . ASN A 1 105 ? -9.173 3.664 23.546 1.00 96.00 105 ASN A C 1
ATOM 797 O O . ASN A 1 105 ? -10.158 4.093 24.143 1.00 96.00 105 ASN A O 1
ATOM 801 N N . TRP A 1 106 ? -8.223 4.480 23.082 1.00 96.19 106 TRP A N 1
ATOM 802 C CA . TRP A 1 106 ? -8.323 5.935 23.216 1.00 96.19 106 TRP A CA 1
ATOM 803 C C . TRP A 1 106 ? -9.604 6.487 22.562 1.00 96.19 106 TRP A C 1
ATOM 805 O O . TRP A 1 106 ? -10.320 7.276 23.182 1.00 96.19 106 TRP A O 1
ATOM 815 N N . VAL A 1 107 ? -9.947 6.022 21.355 1.00 96.44 107 VAL A N 1
ATOM 816 C CA . VAL A 1 107 ? -11.192 6.402 20.664 1.00 96.44 107 VAL A CA 1
ATOM 817 C C . VAL A 1 107 ? -12.429 5.946 21.447 1.00 96.44 107 VAL A C 1
ATOM 819 O O . VAL A 1 107 ? -13.370 6.719 21.636 1.00 96.44 107 VAL A O 1
ATOM 822 N N . ALA A 1 108 ? -12.432 4.712 21.952 1.00 95.19 108 ALA A N 1
ATOM 823 C CA . ALA A 1 108 ? -13.550 4.161 22.711 1.00 95.19 108 ALA A CA 1
ATOM 824 C C . ALA A 1 108 ? -13.811 4.963 23.997 1.00 95.19 108 ALA A C 1
ATOM 826 O O . ALA A 1 108 ? -14.961 5.282 24.305 1.00 95.19 108 ALA A O 1
ATOM 827 N N . GLN A 1 109 ? -12.751 5.374 24.702 1.00 94.25 109 GLN A N 1
ATOM 828 C CA . GLN A 1 109 ? -12.842 6.224 25.894 1.00 94.25 109 GLN A CA 1
ATOM 829 C C . GLN A 1 109 ? -13.462 7.596 25.585 1.00 94.25 109 GLN A C 1
ATOM 831 O O . GLN A 1 109 ? -14.311 8.068 26.341 1.00 94.25 109 GLN A O 1
ATOM 836 N N . ARG A 1 110 ? -13.119 8.212 24.446 1.00 94.56 110 ARG A N 1
ATOM 837 C CA . ARG A 1 110 ? -13.702 9.493 23.995 1.00 94.56 110 ARG A CA 1
ATOM 838 C C . ARG A 1 110 ? -15.211 9.382 23.757 1.00 94.56 110 ARG A C 1
ATOM 840 O O . ARG A 1 110 ? -15.989 10.191 24.271 1.00 94.56 110 ARG A O 1
ATOM 847 N N . TYR A 1 111 ? -15.643 8.337 23.049 1.00 92.62 111 TYR A N 1
ATOM 848 C CA . TYR A 1 111 ? -17.068 8.049 22.842 1.00 92.62 111 TYR A CA 1
ATOM 849 C C . TYR A 1 111 ? -17.792 7.720 24.153 1.00 92.62 111 TYR A C 1
ATOM 851 O O . TYR A 1 111 ? -18.939 8.137 24.366 1.00 92.62 111 TYR A O 1
ATOM 859 N N . LEU A 1 112 ? -17.128 7.009 25.068 1.00 91.44 112 LEU A N 1
ATOM 860 C CA . LEU A 1 112 ? -17.670 6.690 26.384 1.00 91.44 112 LEU A CA 1
ATOM 861 C C . LEU A 1 112 ? -17.888 7.967 27.208 1.00 91.44 112 LEU A C 1
ATOM 863 O O . LEU A 1 112 ? -18.957 8.144 27.802 1.00 91.44 112 LEU A O 1
ATOM 867 N N . ALA A 1 113 ? -16.919 8.883 27.189 1.00 89.50 113 ALA A N 1
ATOM 868 C CA . ALA A 1 113 ? -16.970 10.188 27.841 1.00 89.50 113 ALA A CA 1
ATOM 869 C C . ALA A 1 113 ? -17.988 11.162 27.213 1.00 89.50 113 ALA A C 1
ATOM 871 O O . ALA A 1 113 ? -18.371 12.123 27.873 1.00 89.50 113 ALA A O 1
ATOM 872 N N . ALA A 1 114 ? -18.503 10.858 26.014 1.00 81.31 114 ALA A N 1
ATOM 873 C CA . ALA A 1 114 ? -19.425 11.703 25.246 1.00 81.31 114 ALA A CA 1
ATOM 874 C C . ALA A 1 114 ? -18.830 13.077 24.884 1.00 81.31 114 ALA A C 1
ATOM 876 O O . ALA A 1 114 ? -19.542 14.067 24.738 1.00 81.31 114 ALA A O 1
ATOM 877 N N . GLU A 1 115 ? -17.512 13.133 24.702 1.00 78.31 115 GLU A N 1
ATOM 878 C CA . GLU A 1 115 ? -16.762 14.366 24.454 1.00 78.31 115 GLU A CA 1
ATOM 879 C C . GLU A 1 115 ? -16.737 14.774 22.960 1.00 78.31 115 GLU A C 1
ATOM 881 O O . GLU A 1 115 ? -15.737 15.295 22.454 1.00 78.31 115 GLU A O 1
ATOM 886 N N . GLY A 1 116 ? -17.843 14.535 22.251 1.00 75.19 116 GLY A N 1
ATOM 887 C CA . GLY A 1 116 ? -18.000 14.832 20.824 1.00 75.19 116 GLY A CA 1
ATOM 888 C C . GLY A 1 116 ? -17.502 13.734 19.878 1.00 75.19 116 GLY A C 1
ATOM 889 O O . GLY A 1 116 ? -17.067 12.663 20.299 1.00 75.19 116 GLY A O 1
ATOM 890 N N . GLU A 1 117 ? -17.624 14.001 18.577 1.00 83.44 117 GLU A N 1
ATOM 891 C CA . GLU A 1 117 ? -17.144 13.114 17.515 1.00 83.44 117 GLU A CA 1
ATOM 892 C C . GLU A 1 117 ? -15.609 13.120 17.474 1.00 83.44 117 GLU A C 1
ATOM 894 O O . GLU A 1 117 ? -14.984 14.175 17.582 1.00 83.44 117 GLU A O 1
ATOM 899 N N . VAL A 1 118 ? -15.002 11.940 17.344 1.00 88.62 118 VAL A N 1
ATOM 900 C CA . VAL A 1 118 ? -13.553 11.802 17.176 1.00 88.62 118 VAL A CA 1
ATOM 901 C C . VAL A 1 118 ? -13.216 11.969 15.700 1.00 88.62 118 VAL A C 1
ATOM 903 O O . VAL A 1 118 ? -13.753 11.258 14.853 1.00 88.62 118 VAL A O 1
ATOM 906 N N . THR A 1 119 ? -12.318 12.897 15.385 1.00 89.25 119 THR A N 1
ATOM 907 C CA . THR A 1 119 ? -11.942 13.196 14.002 1.00 89.25 119 THR A CA 1
ATOM 908 C C . THR A 1 119 ? -10.832 12.278 13.493 1.00 89.25 119 THR A C 1
ATOM 910 O O . THR A 1 119 ? -9.988 11.791 14.248 1.00 89.25 119 THR A O 1
ATOM 913 N N . THR A 1 120 ? -10.771 12.090 12.171 1.00 85.69 120 THR A N 1
ATOM 914 C CA . THR A 1 120 ? -9.682 11.349 11.515 1.00 85.69 120 THR A CA 1
ATOM 915 C C . THR A 1 120 ? -8.308 11.949 11.831 1.00 85.69 120 THR A C 1
ATOM 917 O O . THR A 1 120 ? -7.359 11.201 12.038 1.00 85.69 120 THR A O 1
ATOM 920 N N . GLY A 1 121 ? -8.201 13.282 11.912 1.00 84.44 121 GLY A N 1
ATOM 921 C CA . GLY A 1 121 ? -6.945 13.972 12.222 1.00 84.44 121 GLY A CA 1
ATOM 922 C C . GLY A 1 121 ? -6.438 13.694 13.638 1.00 84.44 121 GLY A C 1
ATOM 923 O O . GLY A 1 121 ? -5.249 13.455 13.823 1.00 84.44 121 GLY A O 1
ATOM 924 N N . GLU A 1 122 ? -7.331 13.643 14.630 1.00 90.50 122 GLU A N 1
ATOM 925 C CA . GLU A 1 122 ? -6.952 13.274 16.000 1.00 90.50 122 GLU A CA 1
ATOM 926 C C . GLU A 1 122 ? -6.464 11.824 16.083 1.00 90.50 122 GLU A C 1
ATOM 928 O O . GLU A 1 122 ? -5.474 11.540 16.756 1.00 90.50 122 GLU A O 1
ATOM 933 N N . ILE A 1 123 ? -7.123 10.902 15.375 1.00 91.81 123 ILE A N 1
ATOM 934 C CA . ILE A 1 123 ? -6.682 9.502 15.314 1.00 91.81 123 ILE A CA 1
ATOM 935 C C . ILE A 1 123 ? -5.321 9.407 14.618 1.00 91.81 123 ILE A C 1
ATOM 937 O O . ILE A 1 123 ? -4.447 8.694 15.106 1.00 91.81 123 ILE A O 1
ATOM 941 N N . GLN A 1 124 ? -5.108 10.161 13.536 1.00 85.00 124 GLN A N 1
ATOM 942 C CA . GLN A 1 124 ? -3.817 10.209 12.851 1.00 85.00 124 GLN A CA 1
ATOM 943 C C . GLN A 1 124 ? -2.704 10.673 13.794 1.00 85.00 124 GLN A C 1
ATOM 945 O O . GLN A 1 124 ? -1.669 10.019 13.877 1.00 85.00 124 GLN A O 1
ATOM 950 N N . GLN A 1 125 ? -2.952 11.724 14.578 1.00 85.81 125 GLN A N 1
ATOM 951 C CA . GLN A 1 125 ? -2.005 12.214 15.578 1.00 85.81 125 GLN A CA 1
ATOM 952 C C . GLN A 1 125 ? -1.700 11.160 16.654 1.00 85.81 125 GLN A C 1
ATOM 954 O O . GLN A 1 125 ? -0.571 11.042 17.125 1.00 85.81 125 GLN A O 1
ATOM 959 N N . LYS A 1 126 ? -2.691 10.348 17.045 1.00 91.81 126 LYS A N 1
ATOM 960 C CA . LYS A 1 126 ? -2.475 9.223 17.969 1.00 91.81 126 LYS A CA 1
ATOM 961 C C . LYS A 1 126 ? -1.702 8.062 17.355 1.00 91.81 126 LYS A C 1
ATOM 963 O O . LYS A 1 126 ? -1.121 7.287 18.109 1.00 91.81 126 LYS A O 1
ATOM 968 N N . LEU A 1 127 ? -1.673 7.952 16.031 1.00 87.31 127 LEU A N 1
ATOM 969 C CA . LEU A 1 127 ? -0.887 6.950 15.319 1.00 87.31 127 LEU A CA 1
ATOM 970 C C . LEU A 1 127 ? 0.566 7.386 15.082 1.00 87.31 127 LEU A C 1
ATOM 972 O O . LEU A 1 127 ? 1.408 6.513 14.892 1.00 87.31 127 LEU A O 1
ATOM 976 N N . GLU A 1 128 ? 0.881 8.688 15.130 1.00 82.62 128 GLU A N 1
ATOM 977 C CA . GLU A 1 128 ? 2.235 9.236 14.909 1.00 82.62 128 GLU A CA 1
ATOM 978 C C . GLU A 1 128 ? 3.351 8.541 15.715 1.00 82.62 128 GLU A C 1
ATOM 980 O O . GLU A 1 128 ? 4.398 8.255 15.128 1.00 82.62 128 GLU A O 1
ATOM 985 N N . PRO A 1 129 ? 3.167 8.192 17.009 1.00 84.56 129 PRO A N 1
ATOM 986 C CA . PRO A 1 129 ? 4.194 7.498 17.788 1.00 84.56 129 PRO A CA 1
ATOM 987 C C . PRO A 1 129 ? 4.493 6.065 17.330 1.00 84.56 129 PRO A C 1
ATOM 989 O O . PRO A 1 129 ? 5.450 5.472 17.822 1.00 84.56 129 PRO A O 1
ATOM 992 N N . TYR A 1 130 ? 3.693 5.501 16.419 1.00 80.62 130 TYR A N 1
ATOM 993 C CA . TYR A 1 130 ? 3.848 4.150 15.880 1.00 80.62 130 TYR A CA 1
ATOM 994 C C . TYR A 1 130 ? 4.227 4.239 14.392 1.00 80.62 130 TYR A C 1
ATOM 996 O O . TYR A 1 130 ? 3.344 4.213 13.529 1.00 80.62 130 TYR A O 1
ATOM 1004 N N . PRO A 1 131 ? 5.524 4.338 14.035 1.00 67.19 131 PRO A N 1
ATOM 1005 C CA . PRO A 1 131 ? 5.965 4.641 12.668 1.00 67.19 131 PRO A CA 1
ATOM 1006 C C . PRO A 1 131 ? 5.442 3.675 11.595 1.00 67.19 131 PRO A C 1
ATOM 1008 O O . PRO A 1 131 ? 5.290 4.054 10.437 1.00 67.19 131 PRO A O 1
ATOM 1011 N N . GLN A 1 132 ? 5.159 2.429 11.973 1.00 69.75 132 GLN A N 1
ATOM 1012 C CA . GLN A 1 132 ? 4.587 1.390 11.119 1.00 69.75 132 GLN A CA 1
ATOM 1013 C C . GLN A 1 132 ? 3.090 1.588 10.812 1.00 69.75 132 GLN A C 1
ATOM 1015 O O . GLN A 1 132 ? 2.579 0.957 9.887 1.00 69.75 132 GLN A O 1
ATOM 1020 N N . LEU A 1 133 ? 2.388 2.443 11.564 1.00 71.44 133 LEU A N 1
ATOM 1021 C CA . LEU A 1 133 ? 0.960 2.759 11.403 1.00 71.44 133 LEU A CA 1
ATOM 1022 C C . LEU A 1 133 ? 0.717 4.229 11.023 1.00 71.44 133 LEU A C 1
ATOM 1024 O O . LEU A 1 133 ? -0.250 4.514 10.321 1.00 71.44 133 LEU A O 1
ATOM 1028 N N . ALA A 1 134 ? 1.615 5.134 11.426 1.00 57.03 134 ALA A N 1
ATOM 1029 C CA . ALA A 1 134 ? 1.515 6.595 11.342 1.00 57.03 134 ALA A CA 1
ATOM 1030 C C . ALA A 1 134 ? 1.251 7.192 9.950 1.00 57.03 134 ALA A C 1
ATOM 1032 O O . ALA A 1 134 ? 0.895 8.361 9.858 1.00 57.03 134 ALA A O 1
ATOM 1033 N N . ALA A 1 135 ? 1.427 6.431 8.870 1.00 53.66 135 ALA A N 1
ATOM 1034 C CA . ALA A 1 135 ? 1.187 6.886 7.498 1.00 53.66 135 ALA A CA 1
ATOM 1035 C C . ALA A 1 135 ? 0.089 6.088 6.781 1.00 53.66 135 ALA A C 1
ATOM 1037 O O . ALA A 1 135 ? -0.049 6.215 5.572 1.00 53.66 135 ALA A O 1
ATOM 1038 N N . THR A 1 136 ? -0.657 5.241 7.495 1.00 64.25 136 THR A N 1
ATOM 1039 C CA . THR A 1 136 ? -1.567 4.267 6.883 1.00 64.25 136 THR A CA 1
ATOM 1040 C C . THR A 1 136 ? -3.021 4.716 7.001 1.00 64.25 136 THR A C 1
ATOM 1042 O O . THR A 1 136 ? -3.471 5.113 8.074 1.00 64.25 136 THR A O 1
ATOM 1045 N N . THR A 1 137 ? -3.789 4.606 5.915 1.00 76.06 137 THR A N 1
ATOM 1046 C CA . THR A 1 137 ? -5.246 4.815 5.947 1.00 76.06 137 THR A CA 1
ATOM 1047 C C . THR A 1 137 ? -5.918 3.810 6.878 1.00 76.06 137 THR A C 1
ATOM 1049 O O . THR A 1 137 ? -5.584 2.629 6.835 1.00 76.06 137 THR A O 1
ATOM 1052 N N . PHE A 1 138 ? -6.915 4.232 7.645 1.00 88.31 138 PHE A N 1
ATOM 1053 C CA . PHE A 1 138 ? -7.708 3.345 8.494 1.00 88.31 138 PHE A CA 1
ATOM 1054 C C . PHE A 1 138 ? -9.204 3.561 8.261 1.00 88.31 138 PHE A C 1
ATOM 1056 O O . PHE A 1 138 ? -9.626 4.593 7.741 1.00 88.31 138 PHE A O 1
ATOM 1063 N N . THR A 1 139 ? -10.014 2.590 8.675 1.00 90.25 139 THR A N 1
ATOM 1064 C CA . THR A 1 139 ? -11.469 2.761 8.791 1.00 90.25 139 THR A CA 1
ATOM 1065 C C . THR A 1 139 ? -11.862 2.660 10.253 1.00 90.25 139 THR A C 1
ATOM 1067 O O . THR A 1 139 ? -11.434 1.736 10.942 1.00 90.25 139 THR A O 1
ATOM 1070 N N . LEU A 1 140 ? -12.642 3.631 10.725 1.00 92.25 140 LEU A N 1
ATOM 1071 C CA . LEU A 1 140 ? -13.177 3.664 12.080 1.00 92.25 140 LEU A CA 1
ATOM 1072 C C . LEU A 1 140 ? -14.596 3.121 12.090 1.00 92.25 140 LEU A C 1
ATOM 1074 O O . LEU A 1 140 ? -15.449 3.590 11.341 1.00 92.25 140 LEU A O 1
ATOM 1078 N N . ASN A 1 141 ? -14.849 2.187 12.997 1.00 92.38 141 ASN A N 1
ATOM 1079 C CA . ASN A 1 141 ? -16.177 1.673 13.266 1.00 92.38 141 ASN A CA 1
ATOM 1080 C C . ASN A 1 141 ? -16.409 1.656 14.778 1.00 92.38 141 ASN A C 1
ATOM 1082 O O . ASN A 1 141 ? -15.481 1.416 15.556 1.00 92.38 141 ASN A O 1
ATOM 1086 N N . GLN A 1 142 ? -17.645 1.927 15.190 1.00 92.44 142 GLN A N 1
ATOM 1087 C CA . GLN A 1 142 ? -18.017 1.915 16.598 1.00 92.44 142 GLN A CA 1
ATOM 1088 C C . GLN A 1 142 ? -19.454 1.453 16.795 1.00 92.44 142 GLN A C 1
ATOM 1090 O O . GLN A 1 142 ? -20.335 1.759 15.990 1.00 92.44 142 GLN A O 1
ATOM 1095 N N . VAL A 1 143 ? -19.680 0.780 17.914 1.00 93.00 143 VAL A N 1
ATOM 1096 C CA . VAL A 1 143 ? -20.993 0.393 18.420 1.00 93.00 143 VAL A CA 1
ATOM 1097 C C . VAL A 1 143 ? -21.078 0.859 19.859 1.00 93.00 143 VAL A C 1
ATOM 1099 O O . VAL A 1 143 ? -20.168 0.629 20.651 1.00 93.00 143 VAL A O 1
ATOM 1102 N N . SER A 1 144 ? -22.178 1.506 20.219 1.00 93.06 144 SER A N 1
ATOM 1103 C CA . SER A 1 144 ? -22.430 1.906 21.597 1.00 93.06 144 SER A CA 1
ATOM 1104 C C . SER A 1 144 ? -23.878 1.673 21.986 1.00 93.06 144 SER A C 1
ATOM 1106 O O . SER A 1 144 ? -24.787 1.722 21.155 1.00 93.06 144 SER A O 1
ATOM 1108 N N . ALA A 1 145 ? -24.083 1.377 23.264 1.00 93.69 145 ALA A N 1
ATOM 1109 C CA . ALA A 1 145 ? -25.404 1.191 23.837 1.00 93.69 145 ALA A CA 1
ATOM 1110 C C . ALA A 1 145 ? -25.392 1.519 25.327 1.00 93.69 145 ALA A C 1
ATOM 1112 O O . ALA A 1 145 ? -24.361 1.406 25.991 1.00 93.69 145 ALA A O 1
ATOM 1113 N N . THR A 1 146 ? -26.565 1.867 25.845 1.00 92.75 146 THR A N 1
ATOM 1114 C CA . THR A 1 146 ? -26.800 2.067 27.272 1.00 92.75 146 THR A CA 1
ATOM 1115 C C . THR A 1 146 ? -27.943 1.157 27.710 1.00 92.75 146 THR A C 1
ATOM 1117 O O . THR A 1 146 ? -28.946 1.033 27.006 1.00 92.75 146 THR A O 1
ATOM 1120 N N . GLY A 1 147 ? -27.796 0.498 28.855 1.00 91.44 147 GLY A N 1
ATOM 1121 C CA . GLY A 1 147 ? -28.805 -0.415 29.378 1.00 91.44 147 GLY A CA 1
ATOM 1122 C C . GLY A 1 147 ? -28.667 -0.660 30.871 1.00 91.44 147 GLY A C 1
ATOM 1123 O O . GLY A 1 147 ? -27.945 0.038 31.575 1.00 91.44 147 GLY A O 1
ATOM 1124 N N . ALA A 1 148 ? -29.397 -1.646 31.382 1.00 88.94 148 ALA A N 1
ATOM 1125 C CA . ALA A 1 148 ? -29.292 -2.021 32.787 1.00 88.94 148 ALA A CA 1
ATOM 1126 C C . ALA A 1 148 ? -27.913 -2.638 33.079 1.00 88.94 148 ALA A C 1
ATOM 1128 O O . ALA A 1 148 ? -27.409 -3.422 32.280 1.00 88.94 148 ALA A O 1
ATOM 1129 N N . ASN A 1 149 ? -27.332 -2.327 34.240 1.00 85.12 149 ASN A N 1
ATOM 1130 C CA . ASN A 1 149 ? -26.047 -2.884 34.666 1.00 85.12 149 ASN A CA 1
ATOM 1131 C C . ASN A 1 149 ? -26.193 -4.355 35.104 1.00 85.12 149 ASN A C 1
ATOM 1133 O O . ASN A 1 149 ? -26.274 -4.660 36.293 1.00 85.12 149 ASN A O 1
ATOM 1137 N N . ASN A 1 150 ? -26.344 -5.265 34.142 1.00 86.00 150 ASN A N 1
ATOM 1138 C CA . ASN A 1 150 ? -26.487 -6.696 34.386 1.00 86.00 150 ASN A CA 1
ATOM 1139 C C . ASN A 1 150 ? -25.905 -7.534 33.239 1.00 86.00 150 ASN A C 1
ATOM 1141 O O . ASN A 1 150 ? -25.705 -7.051 32.128 1.00 86.00 150 ASN A O 1
ATOM 1145 N N . GLN A 1 151 ? -25.683 -8.820 33.512 1.00 85.06 151 GLN A N 1
ATOM 1146 C CA . GLN A 1 151 ? -25.114 -9.774 32.556 1.00 85.06 151 GLN A CA 1
ATOM 1147 C C . GLN A 1 151 ? -25.898 -9.849 31.237 1.00 85.06 151 GLN A C 1
ATOM 1149 O O . GLN A 1 151 ? -25.299 -9.865 30.169 1.00 85.06 151 GLN A O 1
ATOM 1154 N N . ARG A 1 152 ? -27.235 -9.811 31.296 1.00 88.81 152 ARG A N 1
ATOM 1155 C CA . ARG A 1 152 ? -28.090 -9.885 30.103 1.00 88.81 152 ARG A CA 1
ATOM 1156 C C . ARG A 1 152 ? -27.835 -8.729 29.133 1.00 88.81 152 ARG A C 1
ATOM 1158 O O . ARG A 1 152 ? -27.933 -8.917 27.925 1.00 88.81 152 ARG A O 1
ATOM 1165 N N . PHE A 1 153 ? -27.543 -7.535 29.646 1.00 90.06 153 PHE A N 1
ATOM 1166 C CA . PHE A 1 153 ? -27.176 -6.398 28.807 1.00 90.06 153 PHE A CA 1
ATOM 1167 C C . PHE A 1 153 ? -25.811 -6.599 28.142 1.00 90.06 153 PHE A C 1
ATOM 1169 O O . PHE A 1 153 ? -25.681 -6.318 26.955 1.00 90.06 153 PHE A O 1
ATOM 1176 N N . VAL A 1 154 ? -24.829 -7.127 28.876 1.00 87.50 154 VAL A N 1
ATOM 1177 C CA . VAL A 1 154 ? -23.483 -7.403 28.347 1.00 87.50 154 VAL A CA 1
ATOM 1178 C C . VAL A 1 154 ? -23.528 -8.463 27.244 1.00 87.50 154 VAL A C 1
ATOM 1180 O O . VAL A 1 154 ? -22.984 -8.241 26.167 1.00 87.50 154 VAL A O 1
ATOM 1183 N N . GLU A 1 155 ? -24.243 -9.568 27.465 1.00 88.06 155 GLU A N 1
ATOM 1184 C CA . GLU A 1 155 ? -24.441 -10.629 26.463 1.00 88.06 155 GLU A CA 1
ATOM 1185 C C . GLU A 1 155 ? -25.156 -10.102 25.215 1.00 88.06 155 GLU A C 1
ATOM 1187 O O . GLU A 1 155 ? -24.744 -10.363 24.085 1.00 88.06 155 GLU A O 1
ATOM 1192 N N . TRP A 1 156 ? -26.209 -9.302 25.407 1.00 92.69 156 TRP A N 1
ATOM 1193 C CA . TRP A 1 156 ? -26.893 -8.651 24.294 1.00 92.69 156 TRP A CA 1
ATOM 1194 C C . TRP A 1 156 ? -25.964 -7.701 23.526 1.00 92.69 156 TRP A C 1
ATOM 1196 O O . TRP A 1 156 ? -26.026 -7.649 22.299 1.00 92.69 156 TRP A O 1
ATOM 1206 N N . PHE A 1 157 ? -25.100 -6.960 24.223 1.00 92.88 157 PHE A N 1
ATOM 1207 C CA . PHE A 1 157 ? -24.153 -6.049 23.590 1.00 92.88 157 PHE A CA 1
ATOM 1208 C C . PHE A 1 157 ? -23.108 -6.804 22.760 1.00 92.88 157 PHE A C 1
ATOM 1210 O O . PHE A 1 157 ? -22.836 -6.395 21.634 1.00 92.88 157 PHE A O 1
ATOM 1217 N N . ALA A 1 158 ? -22.586 -7.926 23.264 1.00 89.31 158 ALA A N 1
ATOM 1218 C CA . ALA A 1 158 ? -21.661 -8.792 22.529 1.00 89.31 158 ALA A CA 1
ATOM 1219 C C . ALA A 1 158 ? -22.293 -9.364 21.243 1.00 89.31 158 ALA A C 1
ATOM 1221 O O . ALA A 1 158 ? -21.679 -9.352 20.171 1.00 89.31 158 ALA A O 1
ATOM 1222 N N . GLN A 1 159 ? -23.561 -9.785 21.311 1.00 89.06 159 GLN A N 1
ATOM 1223 C CA . GLN A 1 159 ? -24.296 -10.196 20.113 1.00 89.06 159 GLN A CA 1
ATOM 1224 C C . GLN A 1 159 ? -24.472 -9.021 19.146 1.00 89.06 159 GLN A C 1
ATOM 1226 O O . GLN A 1 159 ? -24.192 -9.147 17.959 1.00 89.06 159 GLN A O 1
ATOM 1231 N N . LYS A 1 160 ? -24.860 -7.846 19.652 1.00 91.00 160 LYS A N 1
ATOM 1232 C CA . LYS A 1 160 ? -25.038 -6.652 18.823 1.00 91.00 160 LYS A CA 1
ATOM 1233 C C . LYS A 1 160 ? -23.760 -6.263 18.074 1.00 91.00 160 LYS A C 1
ATOM 1235 O O . LYS A 1 160 ? -23.847 -5.858 16.918 1.00 91.00 160 LYS A O 1
ATOM 1240 N N . THR A 1 161 ? -22.587 -6.352 18.706 1.00 90.31 161 THR A N 1
ATOM 1241 C CA . THR A 1 161 ? -21.319 -6.069 18.015 1.00 90.31 161 THR A CA 1
ATOM 1242 C C . THR A 1 161 ? -21.061 -7.070 16.894 1.00 90.31 161 THR A C 1
ATOM 1244 O O . THR A 1 161 ? -20.644 -6.662 15.815 1.00 90.31 161 THR A O 1
ATOM 1247 N N . THR A 1 162 ? -21.387 -8.346 17.112 1.00 86.75 162 THR A N 1
ATOM 1248 C CA . THR A 1 162 ? -21.293 -9.391 16.082 1.00 86.75 162 THR A CA 1
ATOM 1249 C C . THR A 1 162 ? -22.225 -9.106 14.901 1.00 86.75 162 THR A C 1
ATOM 1251 O O . THR A 1 162 ? -21.796 -9.151 13.746 1.00 86.75 162 THR A O 1
ATOM 1254 N N . ASP A 1 163 ? -23.480 -8.752 15.172 1.00 88.62 163 ASP A N 1
ATOM 1255 C CA . ASP A 1 163 ? -24.464 -8.429 14.135 1.00 88.62 163 ASP A CA 1
ATOM 1256 C C . ASP A 1 163 ? -24.013 -7.196 13.329 1.00 88.62 163 ASP A C 1
ATOM 1258 O O . ASP A 1 163 ? -23.997 -7.215 12.100 1.00 88.62 163 ASP A O 1
ATOM 1262 N N . ASP A 1 164 ? -23.538 -6.141 14.002 1.00 88.44 164 ASP A N 1
ATOM 1263 C CA . ASP A 1 164 ? -23.055 -4.928 13.330 1.00 88.44 164 ASP A CA 1
ATOM 1264 C C . ASP A 1 164 ? -21.791 -5.194 12.479 1.00 88.44 164 ASP A C 1
ATOM 1266 O O . ASP A 1 164 ? -21.578 -4.514 11.475 1.00 88.44 164 ASP A O 1
ATOM 1270 N N . ILE A 1 165 ? -20.966 -6.189 12.826 1.00 84.88 165 ILE A N 1
ATOM 1271 C CA . ILE A 1 165 ? -19.810 -6.617 12.017 1.00 84.88 165 ILE A CA 1
ATOM 1272 C C . ILE A 1 165 ? -20.243 -7.375 10.761 1.00 84.88 165 ILE A C 1
ATOM 1274 O O . ILE A 1 165 ? -19.682 -7.163 9.681 1.00 84.88 165 ILE A O 1
ATOM 1278 N N . THR A 1 166 ? -21.204 -8.283 10.909 1.00 80.88 166 THR A N 1
ATOM 1279 C CA . THR A 1 166 ? -21.533 -9.286 9.887 1.00 80.88 166 THR A CA 1
ATOM 1280 C C . THR A 1 166 ? -22.667 -8.857 8.956 1.00 80.88 166 THR A C 1
ATOM 1282 O O . THR A 1 166 ? -22.640 -9.184 7.766 1.00 80.88 166 THR A O 1
ATOM 1285 N N . GLU A 1 167 ? -23.624 -8.070 9.450 1.00 84.12 167 GLU A N 1
ATOM 1286 C CA . GLU A 1 167 ? -24.851 -7.711 8.730 1.00 84.12 167 GLU A CA 1
ATOM 1287 C C . GLU A 1 167 ? -24.834 -6.286 8.157 1.00 84.12 167 GLU A C 1
ATOM 1289 O O . GLU A 1 167 ? -25.529 -5.999 7.179 1.00 84.12 167 GLU A O 1
ATOM 1294 N N . SER A 1 168 ? -24.032 -5.375 8.719 1.00 86.19 168 SER A N 1
ATOM 1295 C CA . SER A 1 168 ? -23.926 -4.004 8.207 1.00 86.19 168 SER A CA 1
ATOM 1296 C C . SER A 1 168 ? -23.139 -3.969 6.898 1.00 86.19 168 SER A C 1
ATOM 1298 O O . SER A 1 168 ? -21.937 -4.220 6.886 1.00 86.19 168 SER A O 1
ATOM 1300 N N . GLU A 1 169 ? -23.783 -3.588 5.790 1.00 84.88 169 GLU A N 1
ATOM 1301 C CA . GLU A 1 169 ? -23.163 -3.551 4.454 1.00 84.88 169 GLU A CA 1
ATOM 1302 C C . GLU A 1 169 ? -21.868 -2.718 4.419 1.00 84.88 169 GLU A C 1
ATOM 1304 O O . GLU A 1 169 ? -20.851 -3.157 3.882 1.00 84.88 169 GLU A O 1
ATOM 1309 N N . ASN A 1 170 ? -21.868 -1.542 5.056 1.00 78.81 170 ASN A N 1
ATOM 1310 C CA . ASN A 1 170 ? -20.693 -0.667 5.106 1.00 78.81 170 ASN A CA 1
ATOM 1311 C C . ASN A 1 170 ? -19.533 -1.297 5.884 1.00 78.81 170 ASN A C 1
ATOM 1313 O O . ASN A 1 170 ? -18.381 -1.218 5.456 1.00 78.81 170 ASN A O 1
ATOM 1317 N N . VAL A 1 171 ? -19.832 -1.932 7.019 1.00 85.56 171 VAL A N 1
ATOM 1318 C CA . VAL A 1 171 ? -18.813 -2.603 7.831 1.00 85.56 171 VAL A CA 1
ATOM 1319 C C . VAL A 1 171 ? -18.300 -3.836 7.100 1.00 85.56 171 VAL A C 1
ATOM 1321 O O . VAL A 1 171 ? -17.090 -4.032 7.014 1.00 85.56 171 VAL A O 1
ATOM 1324 N N . ARG A 1 172 ? -19.202 -4.617 6.500 1.00 86.00 172 ARG A N 1
ATOM 1325 C CA . ARG A 1 172 ? -18.894 -5.830 5.748 1.00 86.00 172 ARG A CA 1
ATOM 1326 C C . ARG A 1 172 ? -18.006 -5.540 4.537 1.00 86.00 172 ARG A C 1
ATOM 1328 O O . ARG A 1 172 ? -17.077 -6.299 4.279 1.00 86.00 172 ARG A O 1
ATOM 1335 N N . ASN A 1 173 ? -18.211 -4.419 3.842 1.00 84.62 173 ASN A N 1
ATOM 1336 C CA . ASN A 1 173 ? -17.328 -3.987 2.753 1.00 84.62 173 ASN A CA 1
ATOM 1337 C C . ASN A 1 173 ? -15.892 -3.725 3.235 1.00 84.62 173 ASN A C 1
ATOM 1339 O O . ASN A 1 173 ? -14.940 -4.113 2.560 1.00 84.62 173 ASN A O 1
ATOM 1343 N N . ASN A 1 174 ? -15.719 -3.120 4.414 1.00 84.88 174 ASN A N 1
ATOM 1344 C CA . ASN A 1 174 ? -14.394 -2.923 5.009 1.00 84.88 174 ASN A CA 1
ATOM 1345 C C . ASN A 1 174 ? -13.801 -4.239 5.532 1.00 84.88 174 ASN A C 1
ATOM 1347 O O . ASN A 1 174 ? -12.622 -4.513 5.309 1.00 84.88 174 ASN A O 1
ATOM 1351 N N . LEU A 1 175 ? -14.626 -5.073 6.172 1.00 90.06 175 LEU A N 1
ATOM 1352 C CA . LEU A 1 175 ? -14.250 -6.384 6.693 1.00 90.06 175 LEU A CA 1
ATOM 1353 C C . LEU A 1 175 ? -13.782 -7.328 5.586 1.00 90.06 175 LEU A C 1
ATOM 1355 O O . LEU A 1 175 ? -12.839 -8.077 5.803 1.00 90.06 175 LEU A O 1
ATOM 1359 N N . LEU A 1 176 ? -14.413 -7.306 4.412 1.00 87.88 176 LEU A N 1
ATOM 1360 C CA . LEU A 1 176 ? -14.065 -8.172 3.281 1.00 87.88 176 LEU A CA 1
ATOM 1361 C C . LEU A 1 176 ? -13.082 -7.533 2.300 1.00 87.88 176 LEU A C 1
ATOM 1363 O O . LEU A 1 176 ? -12.718 -8.147 1.297 1.00 87.88 176 LEU A O 1
ATOM 1367 N N . ASN A 1 177 ? -12.614 -6.319 2.582 1.00 82.81 177 ASN A N 1
ATOM 1368 C CA . ASN A 1 177 ? -11.584 -5.696 1.775 1.00 82.81 177 ASN A CA 1
ATOM 1369 C C . ASN A 1 177 ? -10.263 -6.462 1.950 1.00 82.81 177 ASN A C 1
ATOM 1371 O O . ASN A 1 177 ? -9.664 -6.463 3.030 1.00 82.81 177 ASN A O 1
ATOM 1375 N N . ALA A 1 178 ? -9.791 -7.075 0.862 1.00 76.50 178 ALA A N 1
ATOM 1376 C CA . ALA A 1 178 ? -8.557 -7.859 0.824 1.00 76.50 178 ALA A CA 1
ATOM 1377 C C . ALA A 1 178 ? -7.312 -7.058 1.244 1.00 76.50 178 ALA A C 1
ATOM 1379 O O . ALA A 1 178 ? -6.335 -7.635 1.723 1.00 76.50 178 ALA A O 1
ATOM 1380 N N . ARG A 1 179 ? -7.346 -5.724 1.089 1.00 75.19 179 ARG A N 1
ATOM 1381 C CA . ARG A 1 179 ? -6.253 -4.835 1.502 1.00 75.19 179 ARG A CA 1
ATOM 1382 C C . ARG A 1 179 ? -6.163 -4.710 3.021 1.00 75.19 179 ARG A C 1
AT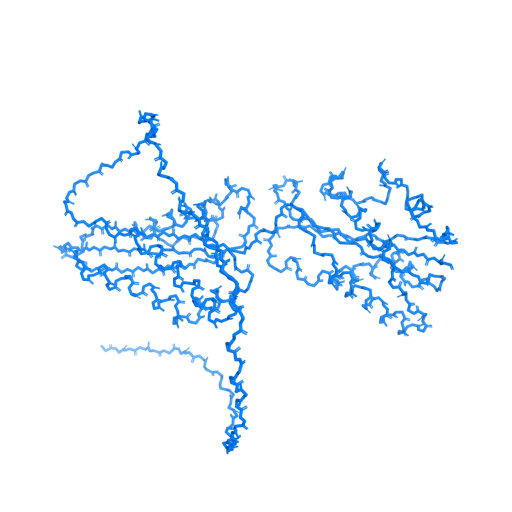OM 1384 O O . ARG A 1 179 ? -5.064 -4.500 3.519 1.00 75.19 179 ARG A O 1
ATOM 1391 N N . MET A 1 180 ? -7.277 -4.841 3.748 1.00 85.31 180 MET A N 1
ATOM 1392 C CA . MET A 1 180 ? -7.309 -4.762 5.212 1.00 85.31 180 MET A CA 1
ATOM 1393 C C . MET A 1 180 ? -6.734 -6.041 5.812 1.00 85.31 180 MET A C 1
ATOM 1395 O O . MET A 1 180 ? -7.175 -7.146 5.484 1.00 85.31 180 MET A O 1
ATOM 1399 N N . ARG A 1 181 ? -5.719 -5.885 6.663 1.00 87.00 181 ARG A N 1
ATOM 1400 C CA . ARG A 1 181 ? -4.928 -7.004 7.201 1.00 87.00 181 ARG A CA 1
ATOM 1401 C C . ARG A 1 181 ? -4.630 -6.857 8.684 1.00 87.00 181 ARG A C 1
ATOM 1403 O O . ARG A 1 181 ? -4.402 -7.863 9.341 1.00 87.00 181 ARG A O 1
ATOM 1410 N N . LYS A 1 182 ? -4.674 -5.637 9.220 1.00 89.94 182 LYS A N 1
ATOM 1411 C CA . LYS A 1 182 ? -4.536 -5.349 10.646 1.00 89.94 182 LYS A CA 1
ATOM 1412 C C . LYS A 1 182 ? -5.875 -4.902 11.217 1.00 89.94 182 LYS A C 1
ATOM 1414 O O . LYS A 1 182 ? -6.616 -4.160 10.566 1.00 89.94 182 LYS A O 1
ATOM 1419 N N . VAL A 1 183 ? -6.151 -5.317 12.445 1.00 94.62 183 VAL A N 1
ATOM 1420 C CA . VAL A 1 183 ? -7.277 -4.814 13.231 1.00 94.62 183 VAL A CA 1
ATOM 1421 C C . VAL A 1 183 ? -6.792 -4.395 14.610 1.00 94.62 183 VAL A C 1
ATOM 1423 O O . VAL A 1 183 ? -5.972 -5.079 15.214 1.00 94.62 183 VAL A O 1
ATOM 1426 N N . GLY A 1 184 ? -7.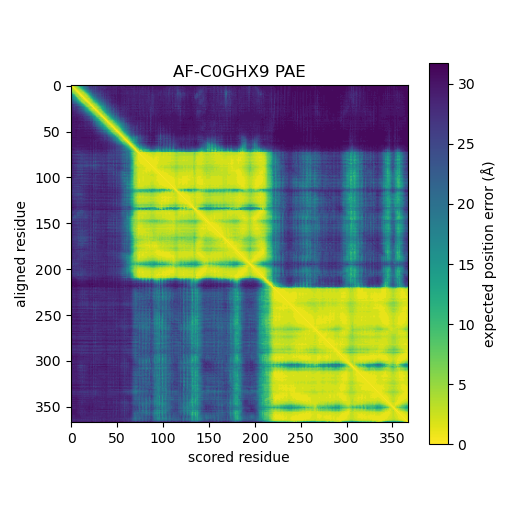268 -3.255 15.098 1.00 95.06 184 GLY A N 1
ATOM 1427 C CA . GLY A 1 184 ? -7.155 -2.886 16.505 1.00 95.06 184 GLY A CA 1
ATOM 1428 C C . GLY A 1 184 ? -8.547 -2.764 17.088 1.00 95.06 184 GLY A C 1
ATOM 1429 O O . GLY A 1 184 ? -9.405 -2.142 16.463 1.00 95.06 184 GLY A O 1
ATOM 1430 N N . VAL A 1 185 ? -8.781 -3.367 18.248 1.00 95.94 185 VAL A N 1
ATOM 1431 C CA . VAL A 1 185 ? -10.106 -3.419 18.877 1.00 95.94 185 VAL A CA 1
ATOM 1432 C C . VAL A 1 185 ? -10.038 -2.937 20.318 1.00 95.94 185 VAL A C 1
ATOM 1434 O O . VAL A 1 185 ? -9.021 -3.100 20.988 1.00 95.94 185 VAL A O 1
ATOM 1437 N N . ALA A 1 186 ? -11.128 -2.357 20.808 1.00 95.50 186 ALA A N 1
ATOM 1438 C CA . ALA A 1 186 ? -11.290 -2.041 22.220 1.00 95.50 186 ALA A CA 1
ATOM 1439 C C . ALA A 1 186 ? -12.764 -2.051 22.620 1.00 95.50 186 ALA A C 1
ATOM 1441 O O . ALA A 1 186 ? -13.613 -1.530 21.898 1.00 95.50 186 ALA A O 1
ATOM 1442 N N . CYS A 1 187 ? -13.054 -2.595 23.801 1.00 93.88 187 CYS A N 1
ATOM 1443 C CA . CYS A 1 187 ? -14.364 -2.519 24.438 1.00 93.88 187 CYS A CA 1
ATOM 1444 C C . CYS A 1 187 ? -14.218 -1.847 25.805 1.00 93.88 187 CYS A C 1
ATOM 1446 O O . CYS A 1 187 ? -13.400 -2.267 26.620 1.00 93.88 187 CYS A O 1
ATOM 1448 N N . VAL A 1 188 ? -15.009 -0.807 26.062 1.00 92.44 188 VAL A N 1
ATOM 1449 C CA . VAL A 1 188 ? -14.994 -0.047 27.320 1.00 92.44 188 VAL A CA 1
ATOM 1450 C C . VAL A 1 188 ? -16.418 0.171 27.817 1.00 92.44 188 VAL A C 1
ATOM 1452 O O . VAL A 1 188 ? -17.359 0.239 27.026 1.00 92.44 188 VAL A O 1
ATOM 1455 N N . GLY A 1 189 ? -16.593 0.319 29.128 1.00 91.12 189 GLY A N 1
ATOM 1456 C CA . GLY A 1 189 ? -17.899 0.593 29.713 1.00 91.12 189 GLY A CA 1
ATOM 1457 C C . GLY A 1 189 ? -17.814 1.386 31.010 1.00 91.12 189 GLY A C 1
ATOM 1458 O O . GLY A 1 189 ? -16.795 1.366 31.698 1.00 91.12 189 GLY A O 1
ATOM 1459 N N . LYS A 1 190 ? -18.885 2.113 31.337 1.00 89.75 190 LYS A N 1
ATOM 1460 C CA . LYS A 1 190 ? -19.024 2.829 32.611 1.00 89.75 190 LYS A CA 1
ATOM 1461 C C . LYS A 1 190 ? -20.478 2.923 33.044 1.00 89.75 190 LYS A C 1
ATOM 1463 O O . LYS A 1 190 ? -21.384 3.002 32.212 1.00 89.75 190 LYS A O 1
ATOM 1468 N N . THR A 1 191 ? -20.682 3.022 34.350 1.00 89.94 191 THR A N 1
ATOM 1469 C CA . THR A 1 191 ? -21.971 3.434 34.904 1.00 89.94 191 THR A CA 1
ATOM 1470 C C . THR A 1 191 ? -22.214 4.910 34.587 1.00 89.94 191 THR A C 1
ATOM 1472 O O . THR A 1 191 ? -21.326 5.751 34.741 1.00 89.94 191 THR A O 1
ATOM 1475 N N . VAL A 1 192 ? -23.420 5.223 34.127 1.00 88.81 192 VAL A N 1
ATOM 1476 C CA . VAL A 1 192 ? -23.912 6.575 33.861 1.00 88.81 192 VAL A CA 1
ATOM 1477 C C . VAL A 1 192 ? -25.221 6.787 34.608 1.00 88.81 192 VAL A C 1
ATOM 1479 O O . VAL A 1 192 ? -25.981 5.846 34.821 1.00 88.81 192 VAL A O 1
ATOM 1482 N N . VAL A 1 193 ? -25.488 8.024 35.015 1.00 87.25 193 VAL A N 1
ATOM 1483 C CA . VAL A 1 193 ? -26.771 8.400 35.613 1.00 87.25 193 VAL A CA 1
ATOM 1484 C C . VAL A 1 193 ? -27.516 9.254 34.600 1.00 87.25 193 VAL A C 1
ATOM 1486 O O . VAL A 1 193 ? -27.137 10.399 34.358 1.00 87.25 193 VAL A O 1
ATOM 1489 N N . GLU A 1 194 ? -28.570 8.697 34.011 1.00 79.56 194 GLU A N 1
ATOM 1490 C CA . GLU A 1 194 ? -29.448 9.396 33.070 1.00 79.56 194 GLU A CA 1
ATOM 1491 C C . GLU A 1 194 ? -30.849 9.489 33.677 1.00 79.56 194 GLU A C 1
ATOM 1493 O O . GLU A 1 194 ? -31.405 8.499 34.151 1.00 79.56 194 GLU A O 1
ATOM 1498 N N . GLU A 1 195 ? -31.392 10.709 33.744 1.00 82.69 195 GLU A N 1
ATOM 1499 C CA . GLU A 1 195 ? -32.719 10.994 34.320 1.00 82.69 195 GLU A CA 1
ATOM 1500 C C . GLU A 1 195 ? -32.931 10.426 35.743 1.00 82.69 195 GLU A C 1
ATOM 1502 O O . GLU A 1 195 ? -34.037 10.062 36.137 1.00 82.69 195 GLU A O 1
ATOM 1507 N N . GLY A 1 196 ? -31.859 10.355 36.541 1.00 84.00 196 GLY A N 1
ATOM 1508 C CA . GLY A 1 196 ? -31.899 9.842 37.916 1.00 84.00 196 GLY A CA 1
ATOM 1509 C C . GLY A 1 196 ? -31.893 8.315 38.036 1.00 84.00 196 GLY A C 1
ATOM 1510 O O . GLY A 1 196 ? -32.058 7.804 39.141 1.00 84.00 196 GLY A O 1
ATOM 1511 N N . THR A 1 197 ? -31.682 7.590 36.933 1.00 84.38 197 THR A N 1
ATOM 1512 C CA . THR A 1 197 ? -31.542 6.128 36.915 1.00 84.38 197 THR A CA 1
ATOM 1513 C C . THR A 1 197 ? -30.096 5.740 36.609 1.00 84.38 197 THR A C 1
ATOM 1515 O O . THR A 1 197 ? -29.509 6.244 35.651 1.00 84.38 197 THR A O 1
ATOM 1518 N N . GLU A 1 198 ? -29.520 4.834 37.403 1.00 87.38 198 GLU A N 1
ATOM 1519 C CA . GLU A 1 198 ? -28.226 4.224 37.084 1.00 87.38 198 GLU A CA 1
ATOM 1520 C C . GLU A 1 198 ? -28.372 3.271 35.897 1.00 87.38 198 GLU A C 1
ATOM 1522 O O . GLU A 1 198 ? -29.159 2.322 35.915 1.00 87.38 198 GLU A O 1
ATOM 1527 N N . GLN A 1 199 ? -27.587 3.528 34.862 1.00 89.69 199 GLN A N 1
ATOM 1528 C CA . GLN A 1 199 ? -27.481 2.702 33.674 1.00 89.69 199 GLN A CA 1
ATOM 1529 C C . GLN A 1 199 ? -26.012 2.389 33.397 1.00 89.69 199 GLN A C 1
ATOM 1531 O O . GLN A 1 199 ? -25.105 3.005 33.951 1.00 89.69 199 GLN A O 1
ATOM 1536 N N . TYR A 1 200 ? -25.765 1.421 32.529 1.00 90.81 200 TYR A N 1
ATOM 1537 C CA . TYR A 1 200 ? -24.439 1.030 32.095 1.00 90.81 200 TYR A CA 1
ATOM 1538 C C . TYR A 1 200 ? -24.287 1.317 30.608 1.00 90.81 200 TYR A C 1
ATOM 1540 O O . TYR A 1 200 ? -25.068 0.822 29.797 1.00 90.81 200 TYR A O 1
ATOM 1548 N N . LYS A 1 201 ? -23.299 2.141 30.258 1.00 92.19 201 LYS A N 1
ATOM 1549 C CA . LYS A 1 201 ? -22.959 2.480 28.876 1.00 92.19 201 LYS A CA 1
ATOM 1550 C C . LYS A 1 201 ? -21.747 1.668 28.448 1.00 92.19 201 LYS A C 1
ATOM 1552 O O . LYS A 1 201 ? -20.743 1.670 29.155 1.00 92.19 201 LYS A O 1
ATOM 1557 N N . MET A 1 202 ? -21.825 1.046 27.278 1.00 93.19 202 MET A N 1
ATOM 1558 C CA . MET A 1 202 ? -20.729 0.313 26.646 1.00 93.19 202 MET A CA 1
ATOM 1559 C C . MET A 1 202 ? -20.420 0.885 25.267 1.00 93.19 202 MET A C 1
ATOM 1561 O O . MET A 1 202 ? -21.310 1.383 24.571 1.00 93.19 202 MET A O 1
ATOM 1565 N N . VAL A 1 203 ? -19.146 0.826 24.891 1.00 94.12 203 VAL A N 1
ATOM 1566 C CA . VAL A 1 203 ? -18.636 1.236 23.585 1.00 94.12 203 VAL A CA 1
ATOM 1567 C C . VAL A 1 203 ? -17.630 0.196 23.109 1.00 94.12 203 VAL A C 1
ATOM 1569 O O . VAL A 1 203 ? -16.658 -0.092 23.805 1.00 94.12 203 VAL A O 1
ATOM 1572 N N . PHE A 1 204 ? -17.847 -0.324 21.908 1.00 95.00 204 PHE A N 1
ATOM 1573 C CA . PHE A 1 204 ? -16.903 -1.152 21.175 1.00 95.00 204 PHE A CA 1
ATOM 1574 C C . PHE A 1 204 ? -16.412 -0.379 19.955 1.00 95.00 204 PHE A C 1
ATOM 1576 O O . PHE A 1 204 ? -17.215 0.171 19.203 1.00 95.00 204 PHE A O 1
ATOM 1583 N N . VAL A 1 205 ? -15.098 -0.319 19.773 1.00 95.25 205 VAL A N 1
ATOM 1584 C CA . VAL A 1 205 ? -14.440 0.333 18.640 1.00 95.25 205 VAL A CA 1
ATOM 1585 C C . VAL A 1 205 ? -13.522 -0.669 17.972 1.00 95.25 205 VAL A C 1
ATOM 1587 O O . VAL A 1 205 ? -12.791 -1.393 18.648 1.00 95.25 205 VAL A O 1
ATOM 1590 N N . TRP A 1 206 ? -13.509 -0.656 16.643 1.00 94.94 206 TRP A N 1
ATOM 1591 C CA . TRP A 1 206 ? -12.477 -1.330 15.875 1.00 94.94 206 TRP A CA 1
ATOM 1592 C C . TRP A 1 206 ? -11.999 -0.476 14.710 1.00 94.94 206 TRP A C 1
ATOM 1594 O O . TRP A 1 206 ? -12.761 0.239 14.051 1.00 94.94 206 TRP A O 1
ATOM 1604 N N . LEU A 1 207 ? -10.697 -0.568 14.477 1.00 94.56 207 LEU A N 1
ATOM 1605 C CA . LEU A 1 207 ? -9.988 0.086 13.396 1.00 94.56 207 LEU A CA 1
ATOM 1606 C C . LEU A 1 207 ? -9.485 -0.990 12.440 1.00 94.56 207 LEU A C 1
ATOM 1608 O O . LEU A 1 207 ? -8.680 -1.826 12.850 1.00 94.56 207 LEU A O 1
ATOM 1612 N N . PHE A 1 208 ? -9.920 -0.966 11.178 1.00 91.62 208 PHE A N 1
ATOM 1613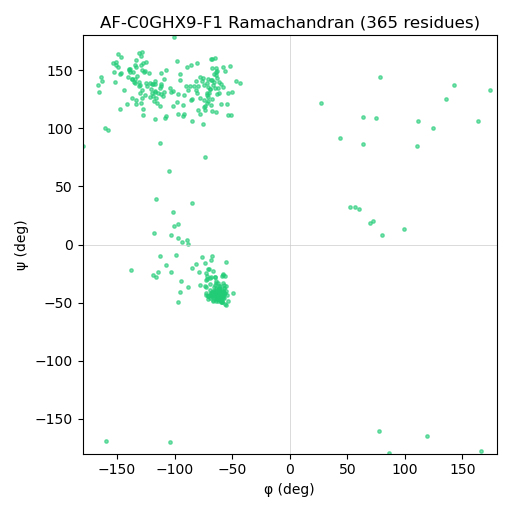 C CA . PHE A 1 208 ? -9.243 -1.750 10.140 1.00 91.62 208 PHE A CA 1
ATOM 1614 C C . PHE A 1 208 ? -8.153 -0.914 9.499 1.00 91.62 208 PHE A C 1
ATOM 1616 O O . PHE A 1 208 ? -8.374 0.250 9.155 1.00 91.62 208 PHE A O 1
ATOM 1623 N N . MET A 1 209 ? -7.000 -1.534 9.297 1.00 87.69 209 MET A N 1
ATOM 1624 C CA . MET A 1 209 ? -5.859 -0.925 8.639 1.00 87.69 209 MET A CA 1
ATOM 1625 C C . MET A 1 209 ? -5.277 -1.926 7.629 1.00 87.69 209 MET A C 1
ATOM 1627 O O . MET A 1 209 ? -5.231 -3.135 7.903 1.00 87.69 209 MET A O 1
ATOM 1631 N N . PRO A 1 210 ? -4.857 -1.481 6.434 1.00 81.31 210 PRO A N 1
ATOM 1632 C CA . PRO A 1 210 ? -4.160 -2.349 5.516 1.00 81.31 210 PRO A CA 1
ATOM 1633 C C . PRO A 1 210 ? -2.816 -2.781 6.093 1.00 81.31 210 PRO A C 1
ATOM 1635 O O . PRO A 1 210 ? -2.275 -2.166 7.016 1.00 81.31 210 PRO A O 1
ATOM 1638 N N . GLU A 1 211 ? -2.273 -3.866 5.553 1.00 69.75 211 GLU A N 1
ATOM 1639 C CA . GLU A 1 211 ? -0.884 -4.202 5.836 1.00 69.75 211 GLU A CA 1
ATOM 1640 C C . GLU A 1 211 ? -0.030 -3.084 5.252 1.00 69.75 211 GLU A C 1
ATOM 1642 O O . GLU A 1 211 ? 0.002 -2.885 4.036 1.00 69.75 211 GLU A O 1
ATOM 1647 N N . SER A 1 212 ? 0.644 -2.327 6.115 1.00 59.03 212 SER A N 1
ATOM 1648 C CA . SER A 1 212 ? 1.808 -1.566 5.686 1.00 59.03 212 SER A CA 1
ATOM 1649 C C . SER A 1 212 ? 2.741 -2.595 5.047 1.00 59.03 212 SER A C 1
ATOM 1651 O O . SER A 1 212 ? 3.075 -3.568 5.734 1.00 59.03 212 SER A O 1
ATOM 1653 N N . PRO A 1 213 ? 3.122 -2.460 3.765 1.00 48.50 213 PRO A N 1
ATOM 1654 C CA . PRO A 1 213 ? 4.072 -3.388 3.184 1.00 48.50 213 PRO A CA 1
ATOM 1655 C C . PRO A 1 213 ? 5.301 -3.406 4.098 1.00 48.50 213 PRO A C 1
ATOM 1657 O O . PRO A 1 213 ? 5.759 -2.322 4.484 1.00 48.50 213 PRO A O 1
ATOM 1660 N N . PRO A 1 214 ? 5.805 -4.590 4.498 1.00 43.72 214 PRO A N 1
ATOM 1661 C CA . PRO A 1 214 ? 7.052 -4.679 5.237 1.00 43.72 214 PRO A CA 1
ATOM 1662 C C . PRO A 1 214 ? 8.088 -3.749 4.609 1.00 43.72 214 PRO A C 1
ATOM 1664 O O . PRO A 1 214 ? 8.160 -3.650 3.376 1.00 43.72 214 PRO A O 1
ATOM 1667 N N . ALA A 1 215 ? 8.870 -3.056 5.437 1.00 40.12 215 ALA A N 1
ATOM 1668 C CA . ALA A 1 215 ? 10.010 -2.295 4.949 1.00 40.12 215 ALA A CA 1
ATOM 1669 C C . ALA A 1 215 ? 10.863 -3.230 4.067 1.00 40.12 215 ALA A C 1
ATOM 1671 O O . ALA A 1 215 ? 11.394 -4.222 4.558 1.00 40.12 215 ALA A O 1
ATOM 1672 N N . GLY A 1 216 ? 10.902 -2.967 2.754 1.00 44.59 216 GLY A N 1
ATOM 1673 C CA . GLY A 1 216 ? 11.575 -3.822 1.768 1.00 44.59 216 GLY A CA 1
ATOM 1674 C C . GLY A 1 216 ? 10.697 -4.794 0.961 1.00 44.59 216 GLY A C 1
ATOM 1675 O O . GLY A 1 216 ? 11.247 -5.672 0.297 1.00 44.59 216 GLY A O 1
ATOM 1676 N N . THR A 1 217 ? 9.365 -4.669 0.966 1.00 46.81 217 THR A N 1
ATOM 1677 C CA . THR A 1 217 ? 8.496 -5.564 0.172 1.00 46.81 217 THR A CA 1
ATOM 1678 C C . THR A 1 217 ? 8.536 -5.238 -1.318 1.00 46.81 217 THR A C 1
ATOM 1680 O O . THR A 1 217 ? 8.160 -4.155 -1.762 1.00 46.81 217 THR A O 1
ATOM 1683 N N . VAL A 1 218 ? 8.991 -6.230 -2.081 1.00 52.62 218 VAL A N 1
ATOM 1684 C CA . VAL A 1 218 ? 9.120 -6.251 -3.537 1.00 52.62 218 VAL A CA 1
ATOM 1685 C C . VAL A 1 218 ? 7.749 -6.506 -4.175 1.00 52.62 218 VAL A C 1
ATOM 1687 O O . VAL A 1 218 ? 7.207 -7.602 -4.066 1.00 52.62 218 VAL A O 1
ATOM 1690 N N . PHE A 1 219 ? 7.206 -5.510 -4.877 1.00 59.59 219 PHE A N 1
ATOM 1691 C CA . PHE A 1 219 ? 6.060 -5.655 -5.785 1.00 59.59 219 PHE A CA 1
ATOM 1692 C C . PHE A 1 219 ? 6.563 -5.609 -7.234 1.00 59.59 219 PHE A C 1
ATOM 1694 O O . PHE A 1 219 ? 6.293 -4.652 -7.950 1.00 59.59 219 PHE A O 1
ATOM 1701 N N . SER A 1 220 ? 7.388 -6.569 -7.661 1.00 65.69 220 SER A N 1
ATOM 1702 C CA . SER A 1 220 ? 8.117 -6.419 -8.931 1.00 65.69 220 SER A CA 1
ATOM 1703 C C . SER A 1 220 ? 7.463 -7.108 -10.122 1.00 65.69 220 SER A C 1
ATOM 1705 O O . SER A 1 220 ? 7.269 -6.473 -11.153 1.00 65.69 220 SER A O 1
ATOM 1707 N N . GLU A 1 221 ? 7.085 -8.382 -10.005 1.00 71.88 221 GLU A N 1
ATOM 1708 C CA . GLU A 1 221 ? 6.855 -9.194 -11.206 1.00 71.88 221 GLU A CA 1
ATOM 1709 C C . GLU A 1 221 ? 5.594 -8.799 -11.994 1.00 71.88 221 GLU A C 1
ATOM 1711 O O . GLU A 1 221 ? 5.643 -8.672 -13.216 1.00 71.88 221 GLU A O 1
ATOM 1716 N N . GLY A 1 222 ? 4.467 -8.556 -11.313 1.00 84.81 222 GLY A N 1
ATOM 1717 C CA . GLY A 1 222 ? 3.219 -8.154 -11.976 1.00 84.81 222 GLY A CA 1
ATOM 1718 C C . GLY A 1 222 ? 3.316 -6.780 -12.645 1.00 84.81 222 GLY A C 1
ATOM 1719 O O . GLY A 1 222 ? 2.918 -6.622 -13.797 1.00 84.81 222 GLY A O 1
ATOM 1720 N N . ILE A 1 223 ? 3.916 -5.810 -11.947 1.00 89.88 223 ILE A N 1
ATOM 1721 C CA . ILE A 1 223 ? 4.084 -4.434 -12.435 1.00 89.88 223 ILE A CA 1
ATOM 1722 C C . ILE A 1 223 ? 5.064 -4.397 -13.612 1.00 89.88 223 ILE A C 1
ATOM 1724 O O . ILE A 1 223 ? 4.792 -3.733 -14.610 1.00 89.88 223 ILE A O 1
ATOM 1728 N N . ALA A 1 224 ? 6.183 -5.123 -13.523 1.00 92.00 224 ALA A N 1
ATOM 1729 C CA . ALA A 1 224 ? 7.161 -5.228 -14.603 1.00 92.00 224 ALA A CA 1
ATOM 1730 C C . ALA A 1 224 ? 6.530 -5.818 -15.873 1.00 92.00 224 ALA A C 1
ATOM 1732 O O . ALA A 1 224 ? 6.618 -5.216 -16.943 1.00 92.00 224 ALA A O 1
ATOM 1733 N N . LYS A 1 225 ? 5.818 -6.947 -15.745 1.00 92.19 225 LYS A N 1
ATOM 1734 C CA . LYS A 1 225 ? 5.114 -7.596 -16.865 1.00 92.19 225 LYS A CA 1
ATOM 1735 C C . LYS A 1 225 ? 4.097 -6.667 -17.525 1.00 92.19 225 LYS A C 1
ATOM 1737 O O . LYS A 1 225 ? 4.072 -6.560 -18.749 1.00 92.19 225 LYS A O 1
ATOM 1742 N N . GLU A 1 226 ? 3.286 -5.975 -16.729 1.00 93.50 226 GLU A N 1
ATOM 1743 C CA . GLU A 1 226 ? 2.306 -5.012 -17.236 1.00 93.50 226 GLU A CA 1
ATOM 1744 C C . GLU A 1 226 ? 2.981 -3.817 -17.928 1.00 93.50 226 GLU A C 1
ATOM 1746 O O . GLU A 1 226 ? 2.566 -3.414 -19.014 1.00 93.50 226 GLU A O 1
ATOM 1751 N N . ASN A 1 227 ? 4.068 -3.286 -17.361 1.00 96.62 227 ASN A N 1
ATOM 1752 C CA . ASN A 1 227 ? 4.810 -2.173 -17.948 1.00 96.62 227 ASN A CA 1
ATOM 1753 C C . ASN A 1 227 ? 5.439 -2.537 -19.306 1.00 96.62 227 ASN A C 1
ATOM 1755 O O . ASN A 1 227 ? 5.361 -1.743 -20.247 1.00 96.62 227 ASN A O 1
ATOM 1759 N N . ILE A 1 228 ? 5.999 -3.747 -19.430 1.00 97.38 228 ILE A N 1
ATOM 1760 C CA . ILE A 1 228 ? 6.522 -4.274 -20.699 1.00 97.38 228 ILE A CA 1
ATOM 1761 C C . ILE A 1 228 ? 5.389 -4.448 -21.719 1.00 97.38 228 ILE A C 1
ATOM 1763 O O . ILE A 1 228 ? 5.553 -4.075 -22.880 1.00 97.38 228 ILE A O 1
ATOM 1767 N N . ALA A 1 229 ? 4.227 -4.965 -21.306 1.00 96.25 229 ALA A N 1
ATOM 1768 C CA . ALA A 1 229 ? 3.080 -5.148 -22.196 1.00 96.25 229 ALA A CA 1
ATOM 1769 C C . ALA A 1 229 ? 2.553 -3.814 -22.757 1.00 96.25 229 ALA A C 1
ATOM 1771 O O . ALA A 1 229 ? 2.309 -3.704 -23.962 1.00 96.25 229 ALA A O 1
ATOM 1772 N N . LEU A 1 230 ? 2.434 -2.785 -21.910 1.00 97.75 230 LEU A N 1
ATOM 1773 C CA . LEU A 1 230 ? 2.058 -1.429 -22.329 1.00 97.75 230 LEU A CA 1
ATOM 1774 C C . LEU A 1 230 ? 3.058 -0.860 -23.343 1.00 97.75 230 LEU A C 1
ATOM 1776 O O . LEU A 1 230 ? 2.667 -0.346 -24.389 1.00 97.75 230 LEU A O 1
ATOM 1780 N N . LEU A 1 231 ? 4.356 -1.005 -23.066 1.00 98.12 231 LEU A N 1
ATOM 1781 C CA . LEU A 1 231 ? 5.411 -0.565 -23.973 1.00 98.12 231 LEU A CA 1
ATOM 1782 C C . LEU A 1 231 ? 5.371 -1.291 -25.322 1.00 98.12 231 LEU A C 1
ATOM 1784 O O . LEU A 1 231 ? 5.454 -0.649 -26.367 1.00 98.12 231 LEU A O 1
ATOM 1788 N N . ASN A 1 232 ? 5.233 -2.614 -25.316 1.00 98.44 232 ASN A N 1
ATOM 1789 C CA . ASN A 1 232 ? 5.182 -3.391 -26.549 1.00 98.44 232 ASN A CA 1
ATOM 1790 C C . ASN A 1 232 ? 3.938 -3.067 -27.383 1.00 98.44 232 ASN A C 1
ATOM 1792 O O . ASN A 1 232 ? 4.064 -2.963 -28.598 1.00 98.44 232 ASN A O 1
ATOM 1796 N N . THR A 1 233 ? 2.798 -2.786 -26.745 1.00 98.12 233 THR A N 1
ATOM 1797 C CA . THR A 1 233 ? 1.589 -2.304 -27.438 1.00 98.12 233 THR A CA 1
ATOM 1798 C C . THR A 1 233 ? 1.868 -1.007 -28.211 1.00 98.12 233 THR A C 1
ATOM 1800 O O . THR A 1 233 ? 1.489 -0.875 -29.374 1.00 98.12 233 THR A O 1
ATOM 1803 N N . GLU A 1 234 ? 2.574 -0.055 -27.594 1.00 97.06 234 GLU A N 1
ATOM 1804 C CA . GLU A 1 234 ? 2.951 1.208 -28.244 1.00 97.06 234 GLU A CA 1
ATOM 1805 C C . GLU A 1 234 ? 3.954 0.987 -29.389 1.00 97.06 234 GLU A C 1
ATOM 1807 O O . GLU A 1 234 ? 3.810 1.559 -30.471 1.00 97.06 234 GLU A O 1
ATOM 1812 N N . ARG A 1 235 ? 4.950 0.114 -29.185 1.00 98.56 235 ARG A N 1
ATOM 1813 C CA . ARG A 1 235 ? 5.942 -0.234 -30.215 1.00 98.56 235 ARG A CA 1
ATOM 1814 C C . ARG A 1 235 ? 5.287 -0.875 -31.437 1.00 98.56 235 ARG A C 1
ATOM 1816 O O . ARG A 1 235 ? 5.565 -0.450 -32.558 1.00 98.56 235 ARG A O 1
ATOM 1823 N N . GLU A 1 236 ? 4.384 -1.832 -31.236 1.00 98.19 236 GLU A N 1
ATOM 1824 C CA . GLU A 1 236 ? 3.618 -2.461 -32.319 1.00 98.19 236 GLU A CA 1
ATOM 1825 C C . GLU A 1 236 ? 2.765 -1.438 -33.074 1.00 98.19 236 GLU A C 1
ATOM 1827 O O . GLU A 1 236 ? 2.750 -1.436 -34.306 1.00 98.19 236 GLU A O 1
ATOM 1832 N N . GLY A 1 237 ? 2.122 -0.513 -32.352 1.00 96.88 237 GLY A N 1
ATOM 1833 C CA . GLY A 1 237 ? 1.358 0.589 -32.941 1.00 96.88 237 GLY A CA 1
ATOM 1834 C C . GLY A 1 237 ? 2.188 1.501 -33.855 1.00 96.88 237 GLY A C 1
ATOM 1835 O O . GLY A 1 237 ? 1.651 2.077 -34.802 1.00 96.88 237 GLY A O 1
ATOM 1836 N N . GLN A 1 238 ? 3.500 1.589 -33.622 1.00 97.12 238 GLN A N 1
ATOM 1837 C CA . GLN A 1 238 ? 4.451 2.343 -34.447 1.00 97.12 238 GLN A CA 1
ATOM 1838 C C . GLN A 1 238 ? 5.193 1.475 -35.481 1.00 97.12 238 GLN A C 1
ATOM 1840 O O . GLN A 1 238 ? 6.083 1.966 -36.177 1.00 97.12 238 GLN A O 1
ATOM 1845 N N . GLY A 1 239 ? 4.835 0.194 -35.613 1.00 97.75 239 GLY A N 1
ATOM 1846 C CA . GLY A 1 239 ? 5.481 -0.738 -36.539 1.00 97.75 239 GLY A CA 1
ATOM 1847 C C . GLY A 1 239 ? 6.891 -1.164 -36.115 1.00 97.75 239 GLY A C 1
ATOM 1848 O O . GLY A 1 239 ? 7.677 -1.603 -36.955 1.00 97.75 239 GLY A O 1
ATOM 1849 N N . LEU A 1 240 ? 7.226 -1.024 -34.832 1.00 98.12 240 LEU A N 1
ATOM 1850 C CA . LEU A 1 240 ? 8.484 -1.483 -34.250 1.00 98.12 240 LEU A CA 1
ATOM 1851 C C . LEU A 1 240 ? 8.354 -2.926 -33.752 1.00 98.12 240 LEU A C 1
ATOM 1853 O O . LEU A 1 240 ? 7.279 -3.376 -33.361 1.00 98.12 240 LEU A O 1
ATOM 1857 N N . GLY A 1 241 ? 9.475 -3.649 -33.724 1.00 97.00 241 GLY A N 1
ATOM 1858 C CA . GLY A 1 241 ? 9.525 -4.974 -33.108 1.00 97.00 241 GLY A CA 1
ATOM 1859 C C . GLY A 1 241 ? 9.304 -4.899 -31.596 1.00 97.00 241 GLY A C 1
ATOM 1860 O O . GLY A 1 241 ? 9.828 -3.996 -30.933 1.00 97.00 241 GLY A O 1
ATOM 1861 N N . VAL A 1 242 ? 8.553 -5.856 -31.050 1.00 98.12 242 VAL A N 1
ATOM 1862 C CA . VAL A 1 242 ? 8.372 -6.010 -29.601 1.00 98.12 242 VAL A CA 1
ATOM 1863 C C . VAL A 1 242 ? 9.701 -6.326 -28.914 1.00 98.12 242 VAL A C 1
ATOM 1865 O O . VAL A 1 242 ? 10.532 -7.060 -29.452 1.00 98.12 242 VAL A O 1
ATOM 1868 N N . LEU A 1 243 ? 9.893 -5.778 -27.719 1.00 98.50 243 LEU A N 1
ATOM 1869 C CA . LEU A 1 243 ? 11.019 -6.102 -26.851 1.00 98.50 243 LEU A CA 1
ATOM 1870 C C . LEU A 1 243 ? 10.721 -7.403 -26.111 1.00 98.50 243 LEU A C 1
ATOM 1872 O O . LEU A 1 243 ? 9.651 -7.557 -25.514 1.00 98.50 243 LEU A O 1
ATOM 1876 N N . GLN A 1 244 ? 11.671 -8.329 -26.141 1.00 98.06 244 GLN A N 1
ATOM 1877 C CA . GLN A 1 244 ? 11.578 -9.587 -25.412 1.00 98.06 244 GLN A CA 1
ATOM 1878 C C . GLN A 1 244 ? 11.992 -9.373 -23.943 1.00 98.06 244 GLN A C 1
ATOM 1880 O O . GLN A 1 244 ? 13.027 -8.745 -23.696 1.00 98.06 244 GLN A O 1
ATOM 1885 N N . PRO A 1 245 ? 11.222 -9.868 -22.956 1.00 96.12 245 PRO A N 1
ATOM 1886 C CA . PRO A 1 245 ? 11.649 -9.858 -21.558 1.00 96.12 245 PRO A CA 1
ATOM 1887 C C . PRO A 1 245 ? 12.955 -10.639 -21.368 1.00 96.12 245 PRO A C 1
ATOM 1889 O O . PRO A 1 245 ? 13.106 -11.723 -21.934 1.00 96.12 245 PRO A O 1
ATOM 1892 N N . HIS A 1 246 ? 13.876 -10.119 -20.555 1.00 96.06 246 HIS A N 1
ATOM 1893 C CA . HIS A 1 246 ? 15.170 -10.748 -20.287 1.00 96.06 246 HIS A CA 1
ATOM 1894 C C . HIS A 1 246 ? 15.421 -10.892 -18.781 1.00 96.06 246 HIS A C 1
ATOM 1896 O O . HIS A 1 246 ? 15.658 -9.910 -18.081 1.00 96.06 246 HIS A O 1
ATOM 1902 N N . ALA A 1 247 ? 15.425 -12.130 -18.278 1.00 91.75 247 ALA A N 1
ATOM 1903 C CA . ALA A 1 247 ? 15.393 -12.416 -16.840 1.00 91.75 247 ALA A CA 1
ATOM 1904 C C . ALA A 1 247 ? 16.613 -11.891 -16.057 1.00 91.75 247 ALA A C 1
ATOM 1906 O O . ALA A 1 247 ? 16.461 -11.374 -14.951 1.00 91.75 247 ALA A O 1
ATOM 1907 N N . GLU A 1 248 ? 17.826 -11.977 -16.612 1.00 94.75 248 GLU A N 1
ATOM 1908 C CA . GLU A 1 248 ? 19.013 -11.412 -15.943 1.00 94.75 248 GLU A CA 1
ATOM 1909 C C . GLU A 1 248 ? 18.965 -9.879 -15.922 1.00 94.75 248 GLU A C 1
ATOM 1911 O O . GLU A 1 248 ? 19.455 -9.241 -14.991 1.00 94.75 248 GLU A O 1
ATOM 1916 N N . LEU A 1 249 ? 18.313 -9.286 -16.924 1.00 96.50 249 LEU A N 1
ATOM 1917 C CA . LEU A 1 249 ? 18.166 -7.843 -17.035 1.00 96.50 249 LEU A CA 1
ATOM 1918 C C . LEU A 1 249 ? 17.067 -7.342 -16.087 1.00 96.50 249 LEU A C 1
ATOM 1920 O O . LEU A 1 249 ? 17.231 -6.282 -15.490 1.00 96.50 249 LEU A O 1
ATOM 1924 N N . ASP A 1 250 ? 16.001 -8.123 -15.876 1.00 95.25 250 ASP A N 1
ATOM 1925 C CA . ASP A 1 250 ? 15.005 -7.901 -14.818 1.00 95.25 250 ASP A CA 1
ATOM 1926 C C . ASP A 1 250 ? 15.664 -7.925 -13.433 1.00 95.25 250 ASP A C 1
ATOM 1928 O O . ASP A 1 250 ? 15.464 -7.016 -12.625 1.00 95.25 250 ASP A O 1
ATOM 1932 N N . ALA A 1 251 ? 16.492 -8.940 -13.159 1.00 92.56 251 ALA A N 1
ATOM 1933 C CA . ALA A 1 251 ? 17.206 -9.057 -11.890 1.00 92.56 251 ALA A CA 1
ATOM 1934 C C . ALA A 1 251 ? 18.145 -7.862 -11.653 1.00 92.56 251 ALA A C 1
ATOM 1936 O O . ALA A 1 251 ? 18.189 -7.317 -10.546 1.00 92.56 251 ALA A O 1
ATOM 1937 N N . LEU A 1 252 ? 18.844 -7.413 -12.697 1.00 96.00 252 LEU A N 1
ATOM 1938 C CA . LEU A 1 252 ? 19.726 -6.251 -12.639 1.00 96.00 252 LEU A CA 1
ATOM 1939 C C . LEU A 1 252 ? 18.955 -4.938 -12.452 1.00 96.00 252 LEU A C 1
ATOM 1941 O O . LEU A 1 252 ? 19.310 -4.128 -11.597 1.00 96.00 252 LEU A O 1
ATOM 1945 N N . ALA A 1 253 ? 17.858 -4.744 -13.186 1.00 97.50 253 ALA A N 1
ATOM 1946 C CA . ALA A 1 253 ? 16.979 -3.591 -13.019 1.00 97.50 253 ALA A CA 1
ATOM 1947 C C . ALA A 1 253 ? 16.387 -3.551 -11.599 1.00 97.50 253 ALA A C 1
ATOM 1949 O O . ALA A 1 253 ? 16.286 -2.489 -10.982 1.00 97.50 253 ALA A O 1
ATOM 1950 N N . GLN A 1 254 ? 16.040 -4.714 -11.040 1.00 94.81 254 GLN A N 1
ATOM 1951 C CA . GLN A 1 254 ? 15.552 -4.839 -9.671 1.00 94.81 254 GLN A CA 1
ATOM 1952 C C . GLN A 1 254 ? 16.626 -4.486 -8.638 1.00 94.81 254 GLN A C 1
ATOM 1954 O O . GLN A 1 254 ? 16.308 -3.861 -7.622 1.00 94.81 254 GLN A O 1
ATOM 1959 N N . LEU A 1 255 ? 17.874 -4.894 -8.880 1.00 93.94 255 LEU A N 1
ATOM 1960 C CA . LEU A 1 255 ? 19.017 -4.536 -8.046 1.00 93.94 255 LEU A CA 1
ATOM 1961 C C . LEU A 1 255 ? 19.239 -3.021 -8.061 1.00 93.94 255 LEU A C 1
ATOM 1963 O O . LEU A 1 255 ? 19.279 -2.409 -6.997 1.00 93.94 255 LEU A O 1
ATOM 1967 N N . LYS A 1 256 ? 19.259 -2.402 -9.245 1.00 96.31 256 LYS A N 1
ATOM 1968 C CA . LYS A 1 256 ? 19.381 -0.946 -9.399 1.00 96.31 256 LYS A CA 1
ATOM 1969 C C . LYS A 1 256 ? 18.240 -0.182 -8.719 1.00 96.31 256 LYS A C 1
ATOM 1971 O O . LYS A 1 256 ? 18.480 0.825 -8.058 1.00 96.31 256 LYS A O 1
ATOM 1976 N N . ALA A 1 257 ? 17.000 -0.667 -8.821 1.00 95.38 257 ALA A N 1
ATOM 1977 C CA . ALA A 1 257 ? 15.857 -0.051 -8.143 1.00 95.38 257 ALA A CA 1
ATOM 1978 C C . ALA A 1 257 ? 16.020 -0.059 -6.610 1.00 95.38 257 ALA A C 1
ATOM 1980 O O . ALA A 1 257 ? 15.644 0.905 -5.943 1.00 95.38 257 ALA A O 1
ATOM 1981 N N . LYS A 1 258 ? 16.588 -1.138 -6.049 1.00 92.06 258 LYS A N 1
ATOM 1982 C CA . LYS A 1 258 ? 16.891 -1.247 -4.613 1.00 92.06 258 LYS A CA 1
ATOM 1983 C C . LYS A 1 258 ? 18.047 -0.336 -4.205 1.00 92.06 258 LYS A C 1
ATOM 1985 O O . LYS A 1 258 ? 17.899 0.368 -3.213 1.00 92.06 258 LYS A O 1
ATOM 1990 N N . ASP A 1 259 ? 19.122 -0.301 -4.990 1.00 93.50 259 ASP A N 1
ATOM 1991 C CA . ASP A 1 259 ? 20.269 0.596 -4.788 1.00 93.50 259 ASP A CA 1
ATOM 1992 C C . ASP A 1 259 ? 19.816 2.060 -4.677 1.00 93.50 259 ASP A C 1
ATOM 1994 O O . ASP A 1 259 ? 20.109 2.728 -3.690 1.00 93.50 259 ASP A O 1
ATOM 1998 N N . ILE A 1 260 ? 18.973 2.531 -5.605 1.00 94.06 260 ILE A N 1
ATOM 1999 C CA . ILE A 1 260 ? 18.410 3.893 -5.561 1.00 94.06 260 ILE A CA 1
ATOM 2000 C C . ILE A 1 260 ? 17.657 4.162 -4.249 1.00 94.06 260 ILE A C 1
ATOM 2002 O O . ILE A 1 260 ? 17.757 5.254 -3.695 1.00 94.06 260 ILE A O 1
ATOM 2006 N N . LEU A 1 261 ? 16.864 3.207 -3.761 1.00 91.12 261 LEU A N 1
ATOM 2007 C CA . LEU A 1 261 ? 16.096 3.392 -2.526 1.00 91.12 261 LEU A CA 1
ATOM 2008 C C . LEU A 1 261 ? 16.963 3.361 -1.267 1.00 91.12 261 LEU A C 1
ATOM 2010 O O . LEU A 1 261 ? 16.592 3.977 -0.273 1.00 91.12 261 LEU A O 1
ATOM 2014 N N . GLN A 1 262 ? 18.058 2.605 -1.290 1.00 89.25 262 GLN A N 1
ATOM 2015 C CA . GLN A 1 262 ? 18.914 2.376 -0.128 1.00 89.25 262 GLN A CA 1
ATOM 2016 C C . GLN A 1 262 ? 19.999 3.441 0.011 1.00 89.25 262 GLN A C 1
ATOM 2018 O O . GLN A 1 262 ? 20.324 3.835 1.129 1.00 89.25 262 GLN A O 1
ATOM 2023 N N . ASN A 1 263 ? 20.535 3.908 -1.116 1.00 88.88 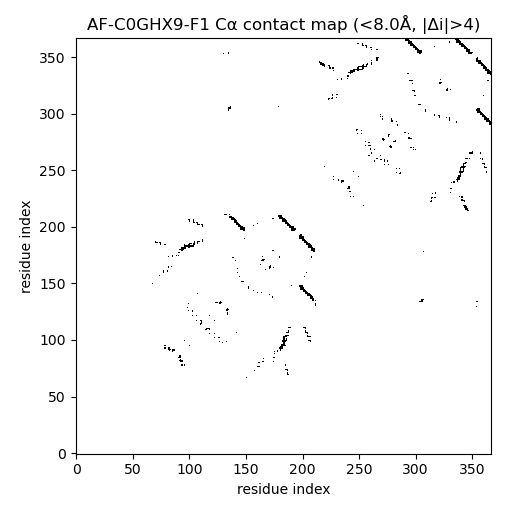263 ASN A N 1
ATOM 2024 C CA . ASN A 1 263 ? 21.782 4.661 -1.147 1.00 88.88 263 ASN A CA 1
ATOM 2025 C C . ASN A 1 263 ? 21.612 6.127 -1.565 1.00 88.88 263 ASN A C 1
ATOM 2027 O O . ASN A 1 263 ? 22.560 6.899 -1.428 1.00 88.88 263 ASN A O 1
ATOM 2031 N N . LEU A 1 264 ? 20.429 6.537 -2.041 1.00 91.00 264 LEU A N 1
ATOM 2032 C CA . LEU A 1 264 ? 20.155 7.929 -2.407 1.00 91.00 264 LEU A CA 1
ATOM 2033 C C . LEU A 1 264 ? 19.142 8.591 -1.463 1.00 91.00 264 LEU A C 1
ATOM 2035 O O . LEU A 1 264 ? 18.203 7.935 -0.999 1.00 91.00 264 LEU A O 1
ATOM 2039 N N . PRO A 1 265 ? 19.268 9.911 -1.225 1.00 87.94 265 PRO A N 1
ATOM 2040 C CA . PRO A 1 265 ? 18.242 10.698 -0.555 1.00 87.94 265 PRO A CA 1
ATOM 2041 C C . PRO A 1 265 ? 16.852 10.528 -1.183 1.00 87.94 265 PRO A C 1
ATOM 2043 O O . PRO A 1 265 ? 16.690 10.234 -2.374 1.00 87.94 265 PRO A O 1
ATOM 2046 N N . TYR A 1 266 ? 15.809 10.742 -0.379 1.00 82.88 266 TYR A N 1
ATOM 2047 C CA . TYR A 1 266 ? 14.429 10.492 -0.802 1.00 82.88 266 TYR A CA 1
ATOM 2048 C C . TYR A 1 266 ? 14.037 11.280 -2.067 1.00 82.88 266 TYR A C 1
ATOM 2050 O O . TYR A 1 266 ? 13.324 10.748 -2.918 1.00 82.88 266 TYR A O 1
ATOM 2058 N N . ASN A 1 267 ? 14.554 12.500 -2.222 1.00 87.06 267 ASN A N 1
ATOM 2059 C CA . ASN A 1 267 ? 14.293 13.422 -3.326 1.00 87.06 267 ASN A CA 1
ATOM 2060 C C . ASN A 1 267 ? 15.245 13.252 -4.525 1.00 87.06 267 ASN A C 1
ATOM 2062 O O . ASN A 1 267 ? 15.147 14.012 -5.488 1.00 87.06 267 ASN A O 1
ATOM 2066 N N . GLU A 1 268 ? 16.137 12.260 -4.498 1.00 90.69 268 GLU A N 1
ATOM 2067 C CA . GLU A 1 268 ? 17.108 12.017 -5.563 1.00 90.69 268 GLU A CA 1
ATOM 2068 C C . GLU A 1 268 ? 16.776 10.777 -6.407 1.00 90.69 268 GLU A C 1
ATOM 2070 O O . GLU A 1 268 ? 16.169 9.800 -5.951 1.00 90.69 268 GLU A O 1
ATOM 2075 N N . LEU A 1 269 ? 17.191 10.837 -7.674 1.00 94.69 269 LEU A N 1
ATOM 2076 C CA . LEU A 1 269 ? 17.126 9.754 -8.649 1.00 94.69 269 LEU A CA 1
ATOM 2077 C C . LEU A 1 269 ? 18.335 9.887 -9.582 1.00 94.69 269 LEU A C 1
ATOM 2079 O O . LEU A 1 269 ? 18.450 10.890 -10.286 1.00 94.69 269 LEU A O 1
ATOM 2083 N N . ALA A 1 270 ? 19.230 8.897 -9.579 1.00 95.50 270 ALA A N 1
ATOM 2084 C CA . ALA A 1 270 ? 20.477 8.952 -10.337 1.00 95.50 270 ALA A CA 1
ATOM 2085 C C . ALA A 1 270 ? 20.718 7.685 -11.170 1.00 95.50 270 ALA A C 1
ATOM 2087 O O . ALA A 1 270 ? 20.552 6.556 -10.695 1.00 95.50 270 ALA A O 1
ATOM 2088 N N . HIS A 1 271 ? 21.148 7.906 -12.415 1.00 96.88 271 HIS A N 1
ATOM 2089 C CA . HIS A 1 271 ? 21.587 6.857 -13.337 1.00 96.88 271 HIS A CA 1
ATOM 2090 C C . HIS A 1 271 ? 22.861 6.176 -12.834 1.00 96.88 271 HIS A C 1
ATOM 2092 O O . HIS A 1 271 ? 22.931 4.951 -12.745 1.00 96.88 271 HIS A O 1
ATOM 2098 N N . ASP A 1 272 ? 23.838 6.969 -12.406 1.00 96.94 272 ASP A N 1
ATOM 2099 C CA . ASP A 1 272 ? 25.085 6.442 -11.868 1.00 96.94 272 ASP A CA 1
ATOM 2100 C C . ASP A 1 272 ? 24.858 5.890 -10.459 1.00 96.94 272 ASP A C 1
ATOM 2102 O O . ASP A 1 272 ? 24.144 6.472 -9.640 1.00 96.94 272 ASP A O 1
ATOM 2106 N N . SER A 1 273 ? 25.443 4.729 -10.191 1.00 95.31 273 SER A N 1
ATOM 2107 C CA . SER A 1 273 ? 25.489 4.118 -8.868 1.00 95.31 273 SER A CA 1
ATOM 2108 C C . SER A 1 273 ? 26.920 4.136 -8.353 1.00 95.31 273 SER A C 1
ATOM 2110 O O . SER A 1 273 ? 27.852 3.808 -9.088 1.00 95.31 273 SER A O 1
ATOM 2112 N N . ALA A 1 274 ? 27.097 4.458 -7.073 1.00 93.56 274 ALA A N 1
ATOM 2113 C CA . ALA A 1 274 ? 28.393 4.301 -6.418 1.00 93.56 274 ALA A CA 1
ATOM 2114 C C . ALA A 1 274 ? 28.815 2.821 -6.323 1.00 93.56 274 ALA A C 1
ATOM 2116 O O . ALA A 1 274 ? 30.009 2.532 -6.303 1.00 93.56 274 ALA A O 1
ATOM 2117 N N . GLU A 1 275 ? 27.846 1.899 -6.281 1.00 90.75 275 GLU A N 1
ATOM 2118 C CA . GLU A 1 275 ? 28.082 0.456 -6.170 1.00 90.75 275 GLU A CA 1
ATOM 2119 C C . GLU A 1 275 ? 28.087 -0.248 -7.533 1.00 90.75 275 GLU A C 1
ATOM 2121 O O . GLU A 1 275 ? 28.924 -1.116 -7.774 1.00 90.75 275 GLU A O 1
ATOM 2126 N N . LEU A 1 276 ? 27.167 0.124 -8.430 1.00 93.19 276 LEU A N 1
ATOM 2127 C CA . LEU A 1 276 ? 26.952 -0.558 -9.716 1.00 93.19 276 LEU A CA 1
ATOM 2128 C C . LEU A 1 276 ? 27.634 0.134 -10.910 1.00 93.19 276 LEU A C 1
ATOM 2130 O O . LEU A 1 276 ? 27.668 -0.437 -11.999 1.00 93.19 276 LEU A O 1
ATOM 2134 N N . GLY A 1 277 ? 28.177 1.341 -10.723 1.00 95.62 277 GLY A N 1
ATOM 2135 C CA . GLY A 1 277 ? 28.763 2.154 -11.791 1.00 95.62 277 GLY A CA 1
ATOM 2136 C C . GLY A 1 277 ? 27.719 2.851 -12.668 1.00 95.62 277 GLY A C 1
ATOM 2137 O O . GLY A 1 277 ? 26.562 3.038 -12.275 1.00 95.62 277 GLY A O 1
ATOM 2138 N N . THR A 1 278 ? 28.135 3.268 -13.864 1.00 97.12 278 THR A N 1
ATOM 2139 C CA . THR A 1 278 ? 27.232 3.817 -14.892 1.00 97.12 278 THR A CA 1
ATOM 2140 C C . THR A 1 278 ? 26.305 2.723 -15.446 1.00 97.12 278 THR A C 1
ATOM 2142 O O . THR A 1 278 ? 26.661 1.542 -15.402 1.00 97.12 278 THR A O 1
ATOM 2145 N N . PRO A 1 279 ? 25.153 3.055 -16.064 1.00 95.62 279 PRO A N 1
ATOM 2146 C CA . PRO A 1 279 ? 24.252 2.038 -16.620 1.00 95.62 279 PRO A CA 1
ATOM 2147 C C . PRO A 1 279 ? 24.919 1.091 -17.630 1.00 95.62 279 PRO A C 1
ATOM 2149 O O . PRO A 1 279 ? 24.609 -0.098 -17.677 1.00 95.62 279 PRO A O 1
ATOM 2152 N N . HIS A 1 280 ? 25.860 1.603 -18.429 1.00 94.75 280 HIS A N 1
ATOM 2153 C CA . HIS A 1 280 ? 26.606 0.789 -19.386 1.00 94.75 280 HIS A CA 1
ATOM 2154 C C . HIS A 1 280 ? 27.568 -0.184 -18.689 1.00 94.75 280 HIS A C 1
ATOM 2156 O O . HIS A 1 280 ? 27.589 -1.365 -19.031 1.00 94.75 280 HIS A O 1
ATOM 2162 N N . GLU A 1 281 ? 28.336 0.282 -17.699 1.00 96.31 281 GLU A N 1
ATOM 2163 C CA . GLU A 1 281 ? 29.229 -0.575 -16.902 1.00 96.31 281 GLU A CA 1
ATOM 2164 C C . GLU A 1 281 ? 28.432 -1.644 -16.154 1.00 96.31 281 GLU A C 1
ATOM 2166 O O . GLU A 1 281 ? 28.767 -2.825 -16.225 1.00 96.31 281 GLU A O 1
ATOM 2171 N N . MET A 1 282 ? 27.324 -1.245 -15.526 1.00 96.88 282 MET A N 1
ATOM 2172 C CA . MET A 1 282 ? 26.418 -2.143 -14.822 1.00 96.88 282 MET A CA 1
ATOM 2173 C C . MET A 1 282 ? 25.928 -3.273 -15.739 1.00 96.88 282 MET A C 1
ATOM 2175 O O . MET A 1 282 ? 26.055 -4.444 -15.384 1.00 96.88 282 MET A O 1
ATOM 2179 N N . ILE A 1 283 ? 25.396 -2.948 -16.924 1.00 97.06 283 ILE A N 1
ATOM 2180 C CA . ILE A 1 283 ? 24.867 -3.951 -17.861 1.00 97.06 283 ILE A CA 1
ATOM 2181 C C . ILE A 1 283 ? 25.985 -4.837 -18.417 1.00 97.06 283 ILE A C 1
ATOM 2183 O O . ILE A 1 283 ? 25.858 -6.059 -18.415 1.00 97.06 283 ILE A O 1
ATOM 2187 N N . THR A 1 284 ? 27.090 -4.250 -18.877 1.00 94.75 284 THR A N 1
ATOM 2188 C CA . THR A 1 284 ? 28.181 -5.012 -19.512 1.00 94.75 284 THR A CA 1
ATOM 2189 C C . THR A 1 284 ? 28.960 -5.892 -18.533 1.00 94.75 284 THR A C 1
ATOM 2191 O O . THR A 1 284 ? 29.574 -6.867 -18.962 1.00 94.75 284 THR A O 1
ATOM 2194 N N . ALA A 1 285 ? 28.903 -5.602 -17.230 1.00 94.88 285 ALA A N 1
ATOM 2195 C CA . ALA A 1 285 ? 29.467 -6.455 -16.188 1.00 94.88 285 ALA A CA 1
ATOM 2196 C C . ALA A 1 285 ? 28.590 -7.674 -15.834 1.00 94.88 285 ALA A C 1
ATOM 2198 O O . ALA A 1 285 ? 29.120 -8.654 -15.312 1.00 94.88 285 ALA A O 1
ATOM 2199 N N . HIS A 1 286 ? 27.278 -7.624 -16.095 1.00 93.81 286 HIS A N 1
ATOM 2200 C CA . HIS A 1 286 ? 26.318 -8.637 -15.627 1.00 93.81 286 HIS A CA 1
ATOM 2201 C C . HIS A 1 286 ? 25.660 -9.451 -16.742 1.00 93.81 286 HIS A C 1
ATOM 2203 O O . HIS A 1 286 ? 25.210 -10.560 -16.474 1.00 93.81 286 HIS A O 1
ATOM 2209 N N . ILE A 1 287 ? 25.596 -8.927 -17.967 1.00 9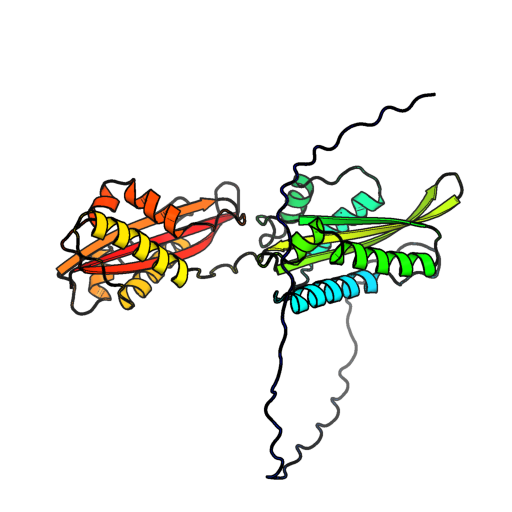5.12 287 ILE A N 1
ATOM 2210 C CA . ILE A 1 287 ? 24.927 -9.582 -19.095 1.00 95.12 287 ILE A CA 1
ATOM 2211 C C . ILE A 1 287 ? 25.957 -10.205 -20.034 1.00 95.12 287 ILE A C 1
ATOM 2213 O O . ILE A 1 287 ? 26.922 -9.554 -20.446 1.00 95.12 287 ILE A O 1
ATOM 2217 N N . SER A 1 288 ? 25.728 -11.470 -20.392 1.00 91.50 288 SER A N 1
ATOM 2218 C CA . SER A 1 288 ? 26.566 -12.227 -21.320 1.00 91.50 288 SER A CA 1
ATOM 2219 C C . SER A 1 288 ? 25.715 -12.890 -22.412 1.00 91.50 288 SER A C 1
ATOM 2221 O O . SER A 1 288 ? 24.764 -13.595 -22.078 1.00 91.50 288 SER A O 1
ATOM 2223 N N . PRO A 1 289 ? 26.066 -12.749 -23.705 1.00 92.44 289 PRO A N 1
ATOM 2224 C CA . PRO A 1 289 ? 27.203 -11.992 -24.235 1.00 92.44 289 PRO A CA 1
ATOM 2225 C C . PRO A 1 289 ? 27.059 -10.476 -24.026 1.00 92.44 289 PRO A C 1
ATOM 2227 O O . PRO A 1 289 ? 25.961 -9.970 -23.816 1.00 92.44 289 PRO A O 1
ATOM 2230 N N . VAL A 1 290 ? 28.183 -9.751 -24.089 1.00 94.94 290 VAL A N 1
ATOM 2231 C CA . VAL A 1 290 ? 28.201 -8.291 -23.899 1.00 94.94 290 VAL A CA 1
ATOM 2232 C C . VAL A 1 290 ? 27.319 -7.620 -24.964 1.00 94.94 290 VAL A C 1
ATOM 2234 O O . VAL A 1 290 ? 27.621 -7.762 -26.154 1.00 94.94 290 VAL A O 1
ATOM 2237 N N . PRO A 1 291 ? 26.274 -6.866 -24.575 1.00 94.19 291 PRO A N 1
ATOM 2238 C CA . PRO A 1 291 ? 25.365 -6.252 -25.537 1.00 94.19 291 PRO A CA 1
ATOM 2239 C C . PRO A 1 291 ? 26.025 -5.174 -26.402 1.00 94.19 291 PRO A C 1
ATOM 2241 O O . PRO A 1 291 ? 26.863 -4.401 -25.935 1.00 94.19 291 PRO A O 1
ATOM 2244 N N . ALA A 1 292 ? 25.586 -5.053 -27.657 1.00 91.75 292 ALA A N 1
ATOM 2245 C CA . ALA A 1 292 ? 26.126 -4.072 -28.605 1.00 91.75 292 ALA A CA 1
ATOM 2246 C C . ALA A 1 292 ? 25.716 -2.623 -28.283 1.00 91.75 292 ALA A C 1
ATOM 2248 O O . ALA A 1 292 ? 26.406 -1.672 -28.653 1.00 91.75 292 ALA A O 1
ATOM 2249 N N . SER A 1 293 ? 24.572 -2.445 -27.624 1.00 95.12 293 SER A N 1
ATOM 2250 C CA . SER A 1 293 ? 24.081 -1.148 -27.157 1.00 95.12 293 SER A CA 1
ATOM 2251 C C . SER A 1 293 ? 23.183 -1.327 -25.944 1.00 95.12 293 SER A C 1
ATOM 2253 O O . SER A 1 293 ? 22.460 -2.320 -25.857 1.00 95.12 293 SER A O 1
ATOM 2255 N N . THR A 1 294 ? 23.190 -0.339 -25.052 1.00 97.56 294 THR A N 1
ATOM 2256 C CA . THR A 1 294 ? 22.469 -0.363 -23.775 1.00 97.56 294 THR A CA 1
ATOM 2257 C C . THR A 1 294 ? 21.771 0.973 -23.520 1.00 97.56 294 THR A C 1
ATOM 2259 O O . THR A 1 294 ? 22.309 2.015 -23.897 1.00 97.56 294 THR A O 1
ATOM 2262 N N . ALA A 1 295 ? 20.627 0.976 -22.839 1.00 98.19 295 ALA A N 1
ATOM 2263 C CA . ALA A 1 295 ? 20.010 2.196 -22.311 1.00 98.19 295 ALA A CA 1
ATOM 2264 C C . ALA A 1 295 ? 19.278 1.947 -20.988 1.00 98.19 295 ALA A C 1
ATOM 2266 O O . ALA A 1 295 ? 18.929 0.813 -20.669 1.00 98.19 295 ALA A O 1
ATOM 2267 N N . GLU A 1 296 ? 19.021 3.027 -20.250 1.00 98.62 296 GLU A N 1
ATOM 2268 C CA . GLU A 1 296 ? 18.266 3.015 -18.999 1.00 98.62 296 GLU A CA 1
ATOM 2269 C C . GLU A 1 296 ? 17.192 4.106 -19.011 1.00 98.62 296 GLU A C 1
ATOM 2271 O O . GLU A 1 296 ? 17.434 5.233 -19.448 1.00 98.62 296 GLU A O 1
ATOM 2276 N N . ASN A 1 297 ? 16.018 3.768 -18.486 1.00 98.75 297 ASN A N 1
ATOM 2277 C CA . ASN A 1 297 ? 15.024 4.732 -18.041 1.00 98.75 297 ASN A CA 1
ATOM 2278 C C . ASN A 1 297 ? 14.771 4.550 -16.548 1.00 98.75 297 ASN A C 1
ATOM 2280 O O . ASN A 1 297 ? 14.600 3.427 -16.075 1.00 98.75 297 ASN A O 1
ATOM 2284 N N . LEU A 1 298 ? 14.662 5.668 -15.836 1.00 98.44 298 LEU A N 1
ATOM 2285 C CA . LEU A 1 298 ? 14.307 5.699 -14.425 1.00 98.44 298 LEU A CA 1
ATOM 2286 C C . LEU A 1 298 ? 12.992 6.449 -14.242 1.00 98.44 298 LEU A C 1
ATOM 2288 O O . LEU A 1 298 ? 12.764 7.506 -14.834 1.00 98.44 298 LEU A O 1
ATOM 2292 N N . TRP A 1 299 ? 12.134 5.917 -13.385 1.00 97.94 299 TRP A N 1
ATOM 2293 C CA . TRP A 1 299 ? 10.912 6.571 -12.949 1.00 97.94 299 TRP A CA 1
ATOM 2294 C C . TRP A 1 299 ? 10.770 6.436 -11.439 1.00 97.94 299 TRP A C 1
ATOM 2296 O O . TRP A 1 299 ? 11.093 5.399 -10.863 1.00 97.94 299 TRP A O 1
ATOM 2306 N N . THR A 1 300 ? 10.264 7.478 -10.787 1.00 95.25 300 THR A N 1
ATOM 2307 C CA . THR A 1 300 ? 9.951 7.429 -9.362 1.00 95.25 300 THR A CA 1
ATOM 2308 C C . THR A 1 300 ? 8.642 8.143 -9.062 1.00 95.25 300 THR A C 1
ATOM 2310 O O . THR A 1 300 ? 8.261 9.094 -9.746 1.00 95.25 300 THR A O 1
ATOM 2313 N N . GLN A 1 301 ? 7.969 7.681 -8.015 1.00 90.62 301 GLN A N 1
ATOM 2314 C CA . GLN A 1 301 ? 6.847 8.350 -7.372 1.00 90.62 301 GLN A CA 1
ATOM 2315 C C . GLN A 1 301 ? 7.081 8.270 -5.870 1.00 90.62 301 GLN A C 1
ATOM 2317 O O . GLN A 1 301 ? 7.482 7.227 -5.357 1.00 90.62 301 GLN A O 1
ATOM 2322 N N . TYR A 1 302 ? 6.801 9.351 -5.157 1.00 87.38 302 TYR A N 1
ATOM 2323 C CA . TYR A 1 302 ? 6.886 9.375 -3.707 1.00 87.38 302 TYR A CA 1
ATOM 2324 C C . TYR A 1 302 ? 5.703 10.138 -3.105 1.00 87.38 302 TYR A C 1
ATOM 2326 O O . TYR A 1 302 ? 5.120 11.001 -3.761 1.00 87.38 302 TYR A O 1
ATOM 2334 N N . GLY A 1 303 ? 5.290 9.775 -1.892 1.00 78.62 303 GLY A N 1
ATOM 2335 C CA . GLY A 1 303 ? 4.137 10.380 -1.224 1.00 78.62 303 GLY A CA 1
ATOM 2336 C C . GLY A 1 303 ? 3.657 9.589 -0.013 1.00 78.62 303 GLY A C 1
ATOM 2337 O O . GLY A 1 303 ? 4.251 8.581 0.368 1.00 78.62 303 GLY A O 1
ATOM 2338 N N . SER A 1 304 ? 2.584 10.058 0.621 1.00 67.12 304 SER A N 1
ATOM 2339 C CA . SER A 1 304 ? 1.990 9.366 1.768 1.00 67.12 304 SER A CA 1
ATOM 2340 C C . SER A 1 304 ? 1.449 7.995 1.353 1.00 67.12 304 SER A C 1
ATOM 2342 O O . SER A 1 304 ? 0.949 7.822 0.239 1.00 67.12 304 SER A O 1
ATOM 2344 N N . PHE A 1 305 ? 1.527 7.006 2.245 1.00 56.34 305 PHE A N 1
ATOM 2345 C CA . PHE A 1 305 ? 1.022 5.671 1.945 1.00 56.34 305 PHE A CA 1
ATOM 2346 C C . PHE A 1 305 ? -0.513 5.648 2.004 1.00 56.34 305 PHE A C 1
ATOM 2348 O O . PHE A 1 305 ? -1.132 5.606 3.062 1.00 56.34 305 PHE A O 1
ATOM 2355 N N . HIS A 1 306 ? -1.150 5.643 0.840 1.00 54.53 306 HIS A N 1
ATOM 2356 C CA . HIS A 1 306 ? -2.579 5.375 0.710 1.00 54.53 306 HIS A CA 1
ATOM 2357 C C . HIS A 1 306 ? -2.804 4.272 -0.321 1.00 54.53 306 HIS A C 1
ATOM 2359 O O . HIS A 1 306 ? -1.974 4.041 -1.198 1.00 54.53 306 HIS A O 1
ATOM 2365 N N . ALA A 1 307 ? -3.927 3.562 -0.228 1.00 47.62 307 ALA A N 1
ATOM 2366 C CA . ALA A 1 307 ? -4.197 2.404 -1.080 1.00 47.62 307 ALA A CA 1
ATOM 2367 C C . ALA A 1 307 ? -4.171 2.741 -2.594 1.00 47.62 307 ALA A C 1
ATOM 2369 O O . ALA A 1 307 ? -3.827 1.897 -3.424 1.00 47.62 307 ALA A O 1
ATOM 2370 N N . ASP A 1 308 ? -4.452 3.996 -2.953 1.00 57.28 308 ASP A N 1
ATOM 2371 C CA . ASP A 1 308 ? -4.389 4.488 -4.339 1.00 57.28 308 ASP A CA 1
ATOM 2372 C C . ASP A 1 308 ? -2.966 4.859 -4.790 1.00 57.28 308 ASP A C 1
ATOM 2374 O O . ASP A 1 308 ? -2.696 4.955 -5.989 1.00 57.28 308 ASP A O 1
ATOM 2378 N N . PHE A 1 309 ? -2.032 5.034 -3.847 1.00 67.00 309 PHE A N 1
ATOM 2379 C CA . PHE A 1 309 ? -0.639 5.377 -4.133 1.00 67.00 309 PHE A CA 1
ATOM 2380 C C . PHE A 1 309 ? 0.022 4.286 -4.980 1.00 67.00 309 PHE A C 1
ATOM 2382 O O . PHE A 1 309 ? 0.676 4.594 -5.976 1.00 67.00 309 PHE A O 1
ATOM 2389 N N . MET A 1 310 ? -0.235 3.023 -4.620 1.00 69.00 310 MET A N 1
ATOM 2390 C CA . MET A 1 310 ? 0.277 1.820 -5.288 1.00 69.00 310 MET A CA 1
ATOM 2391 C C . MET A 1 310 ? -0.605 1.317 -6.436 1.00 69.00 310 MET A C 1
ATOM 2393 O O . MET A 1 310 ? -0.291 0.301 -7.051 1.00 69.00 310 MET A O 1
ATOM 2397 N N . THR A 1 311 ? -1.715 1.996 -6.729 1.00 72.44 311 THR A N 1
ATOM 2398 C CA . THR A 1 311 ? -2.603 1.607 -7.832 1.00 72.44 311 THR A CA 1
ATOM 2399 C C . THR A 1 311 ? -2.042 2.139 -9.157 1.00 72.44 311 THR A C 1
ATOM 2401 O O . THR A 1 311 ? -1.505 3.249 -9.198 1.00 72.44 311 THR A O 1
ATOM 2404 N N . ASP A 1 312 ? -2.133 1.342 -10.222 1.00 83.44 312 ASP A N 1
ATOM 2405 C CA . ASP A 1 312 ? -1.734 1.684 -11.597 1.00 83.44 312 ASP A CA 1
ATOM 2406 C C . ASP A 1 312 ? -0.267 2.121 -11.776 1.00 83.44 312 ASP A C 1
ATOM 2408 O O . ASP A 1 312 ? 0.051 2.964 -12.618 1.00 83.44 312 ASP A O 1
ATOM 2412 N N . ILE A 1 313 ? 0.662 1.586 -10.973 1.00 89.44 313 ILE A N 1
ATOM 2413 C CA . ILE A 1 313 ? 2.088 1.954 -11.057 1.00 89.44 313 ILE A CA 1
ATOM 2414 C C . ILE A 1 313 ? 2.650 1.693 -12.459 1.00 89.44 313 ILE A C 1
ATOM 2416 O O . ILE A 1 313 ? 3.377 2.535 -12.984 1.00 89.44 313 ILE A O 1
ATOM 2420 N N . ALA A 1 314 ? 2.286 0.573 -13.092 1.00 91.75 314 ALA A N 1
ATOM 2421 C CA . ALA A 1 314 ? 2.745 0.248 -14.438 1.00 91.75 314 ALA A CA 1
ATOM 2422 C C . ALA A 1 314 ? 2.299 1.306 -15.461 1.00 91.75 314 ALA A C 1
ATOM 2424 O O . ALA A 1 314 ? 3.140 1.797 -16.221 1.00 91.75 314 ALA A O 1
ATOM 2425 N N . GLN A 1 315 ? 1.018 1.710 -15.445 1.00 91.00 315 GLN A N 1
ATOM 2426 C CA . GLN A 1 315 ? 0.482 2.755 -16.327 1.00 91.00 315 GLN A CA 1
ATOM 2427 C C . GLN A 1 315 ? 1.077 4.130 -16.023 1.00 91.00 315 GLN A C 1
ATOM 2429 O O . GLN A 1 315 ? 1.423 4.863 -16.953 1.00 91.00 315 GLN A O 1
ATOM 2434 N N . LYS A 1 316 ? 1.197 4.500 -14.741 1.00 95.00 316 LYS A N 1
ATOM 2435 C CA . LYS A 1 316 ? 1.759 5.789 -14.308 1.00 95.00 316 LYS A CA 1
ATOM 2436 C C . LYS A 1 316 ? 3.216 5.922 -14.738 1.00 95.00 316 LYS A C 1
ATOM 2438 O O . LYS A 1 316 ? 3.581 6.938 -15.330 1.00 95.00 316 LYS A O 1
ATOM 2443 N N . ALA A 1 317 ? 4.020 4.883 -14.511 1.00 96.75 317 ALA A N 1
ATOM 2444 C CA . ALA A 1 317 ? 5.408 4.839 -14.946 1.00 96.75 317 ALA A CA 1
ATOM 2445 C C . ALA A 1 317 ? 5.518 4.873 -16.471 1.00 96.75 317 ALA A C 1
ATOM 2447 O O . ALA A 1 317 ? 6.241 5.709 -17.006 1.00 96.75 317 ALA A O 1
ATOM 2448 N N . HIS A 1 318 ? 4.750 4.038 -17.179 1.00 97.38 318 HIS A N 1
ATOM 2449 C CA . HIS A 1 318 ? 4.734 4.028 -18.642 1.00 97.38 318 HIS A CA 1
ATOM 2450 C C . HIS A 1 318 ? 4.386 5.410 -19.214 1.00 97.38 318 HIS A C 1
ATOM 2452 O O . HIS A 1 318 ? 5.140 5.955 -20.016 1.00 97.38 318 HIS A O 1
ATOM 2458 N N . SER A 1 319 ? 3.298 6.023 -18.745 1.00 95.69 319 SER A N 1
ATOM 2459 C CA . SER A 1 319 ? 2.857 7.348 -19.196 1.00 95.69 319 SER A CA 1
ATOM 2460 C C . SER A 1 319 ? 3.879 8.436 -18.858 1.00 95.69 319 SER A C 1
ATOM 2462 O O . SER A 1 319 ? 4.184 9.286 -19.693 1.00 95.69 319 SER A O 1
ATOM 2464 N N . GLY A 1 320 ? 4.440 8.411 -17.645 1.00 96.75 320 GLY A N 1
ATOM 2465 C CA . GLY A 1 320 ? 5.456 9.366 -17.202 1.00 96.75 320 GLY A CA 1
ATOM 2466 C C . GLY A 1 320 ? 6.733 9.287 -18.037 1.00 96.75 320 GLY A C 1
ATOM 2467 O O . GLY A 1 320 ? 7.236 10.309 -18.504 1.00 96.75 320 GLY A O 1
ATOM 2468 N N . LEU A 1 321 ? 7.219 8.071 -18.292 1.00 98.19 321 LEU A N 1
ATOM 2469 C CA . LEU A 1 321 ? 8.360 7.830 -19.170 1.00 98.19 321 LEU A CA 1
ATOM 2470 C C . LEU A 1 321 ? 8.035 8.236 -20.612 1.00 98.19 321 LEU A C 1
ATOM 2472 O O . LEU A 1 321 ? 8.829 8.933 -21.239 1.00 98.19 321 LEU A O 1
ATOM 2476 N N . MET A 1 322 ? 6.852 7.895 -21.129 1.00 97.56 322 MET A N 1
ATOM 2477 C CA . MET A 1 322 ? 6.459 8.257 -22.493 1.00 97.56 322 MET A CA 1
ATOM 2478 C C . MET A 1 322 ? 6.356 9.765 -22.654 1.00 97.56 322 MET A C 1
ATOM 2480 O O . MET A 1 322 ? 6.661 10.265 -23.726 1.00 97.56 322 MET A O 1
ATOM 2484 N N . ASN A 1 323 ? 5.988 10.522 -21.624 1.00 97.12 323 ASN A N 1
ATOM 2485 C CA . ASN A 1 323 ? 5.918 11.983 -21.690 1.00 97.12 323 ASN A CA 1
ATOM 2486 C C . ASN A 1 323 ? 7.288 12.683 -21.633 1.00 97.12 323 ASN A C 1
ATOM 2488 O O . ASN A 1 323 ? 7.367 13.872 -21.942 1.00 97.12 323 ASN A O 1
ATOM 2492 N N . SER A 1 324 ? 8.370 11.966 -21.318 1.00 97.31 324 SER A N 1
ATOM 2493 C CA . SER A 1 324 ? 9.742 12.481 -21.381 1.00 97.31 324 SER A CA 1
ATOM 2494 C C . SER A 1 324 ? 10.378 12.166 -22.742 1.00 97.31 324 SER A C 1
ATOM 2496 O O . SER A 1 324 ? 10.534 10.992 -23.079 1.00 97.31 324 SER A O 1
ATOM 2498 N N . PRO A 1 325 ? 10.811 13.168 -23.533 1.00 97.25 325 PRO A N 1
ATOM 2499 C CA . PRO A 1 325 ? 11.430 12.923 -24.838 1.00 97.25 325 PRO A CA 1
ATOM 2500 C C . PRO A 1 325 ? 12.663 12.010 -24.782 1.00 97.25 325 PRO A C 1
ATOM 2502 O O . PRO A 1 325 ? 12.846 11.178 -25.668 1.00 97.25 325 PRO A O 1
ATOM 2505 N N . GLY A 1 326 ? 13.489 12.141 -23.736 1.00 96.81 326 GLY A N 1
ATOM 2506 C CA . GLY A 1 326 ? 14.679 11.306 -23.544 1.00 96.81 326 GLY A CA 1
ATOM 2507 C C . GLY A 1 326 ? 14.322 9.844 -23.282 1.00 96.81 326 GLY A C 1
ATOM 2508 O O . GLY A 1 326 ? 14.825 8.957 -23.965 1.00 96.81 326 GLY A O 1
ATOM 2509 N N . HIS A 1 327 ? 13.385 9.593 -22.365 1.00 98.31 327 HIS A N 1
ATOM 2510 C CA . HIS A 1 327 ? 12.955 8.231 -22.041 1.00 98.31 327 HIS A CA 1
ATOM 2511 C C . HIS A 1 327 ? 12.172 7.580 -23.188 1.00 98.31 327 HIS A C 1
ATOM 2513 O O . HIS A 1 327 ? 12.375 6.404 -23.500 1.00 98.31 327 HIS A O 1
ATOM 2519 N N . ARG A 1 328 ? 11.314 8.359 -23.864 1.00 98.50 328 ARG A N 1
ATOM 2520 C CA . ARG A 1 328 ? 10.587 7.928 -25.065 1.00 98.50 328 ARG A CA 1
ATOM 2521 C C . ARG A 1 328 ? 11.540 7.483 -26.165 1.00 98.50 328 ARG A C 1
ATOM 2523 O O . ARG A 1 328 ? 11.263 6.482 -26.818 1.00 98.50 328 ARG A O 1
ATOM 2530 N N . LYS A 1 329 ? 12.663 8.187 -26.356 1.00 98.38 329 LYS A N 1
ATOM 2531 C CA . LYS A 1 329 ? 13.681 7.794 -27.337 1.00 98.38 329 LYS A CA 1
ATOM 2532 C C . LYS A 1 329 ? 14.186 6.374 -27.074 1.00 98.38 329 LYS A C 1
ATOM 2534 O O . LYS A 1 329 ? 14.224 5.592 -28.012 1.00 98.38 329 LYS A O 1
ATOM 2539 N N . ASN A 1 330 ? 14.505 6.027 -25.826 1.00 98.19 330 ASN A N 1
ATOM 2540 C CA . ASN A 1 330 ? 14.948 4.673 -25.474 1.00 98.19 330 ASN A CA 1
ATOM 2541 C C . ASN A 1 330 ? 13.845 3.633 -25.731 1.00 98.19 330 ASN A C 1
ATOM 2543 O O . ASN A 1 330 ? 14.083 2.616 -26.373 1.00 98.19 330 ASN A O 1
ATOM 2547 N N . MET A 1 331 ? 12.613 3.923 -25.300 1.00 98.38 331 MET A N 1
ATOM 2548 C CA . MET A 1 331 ? 11.463 3.025 -25.468 1.00 98.38 331 MET A CA 1
ATOM 2549 C C . MET A 1 331 ? 11.101 2.751 -26.932 1.00 98.38 331 MET A C 1
ATOM 2551 O O . MET A 1 331 ? 10.647 1.654 -27.255 1.00 98.38 331 MET A O 1
ATOM 2555 N N . MET A 1 332 ? 11.305 3.728 -27.817 1.00 98.38 332 MET A N 1
ATOM 2556 C CA . MET A 1 332 ? 10.963 3.648 -29.243 1.00 98.38 332 MET A CA 1
ATOM 2557 C C . MET A 1 332 ? 12.181 3.404 -30.142 1.00 98.38 332 MET A C 1
ATOM 2559 O O . MET A 1 332 ? 12.060 3.463 -31.362 1.00 98.38 332 MET A O 1
ATOM 2563 N N . GLU A 1 333 ? 13.356 3.130 -29.572 1.00 98.06 333 GLU A N 1
ATOM 2564 C CA . GLU A 1 333 ? 14.563 2.852 -30.349 1.00 98.06 333 GLU A CA 1
ATOM 2565 C C . GLU A 1 333 ? 14.411 1.499 -31.078 1.00 98.06 333 GLU A C 1
ATOM 2567 O O . GLU A 1 333 ? 14.216 0.465 -30.419 1.00 98.06 333 GLU A O 1
ATOM 2572 N N . PRO A 1 334 ? 14.476 1.468 -32.426 1.00 97.62 334 PRO A N 1
ATOM 2573 C CA . PRO A 1 334 ? 14.330 0.229 -33.189 1.00 97.62 334 PRO A CA 1
ATOM 2574 C C . PRO A 1 334 ? 15.467 -0.772 -32.969 1.00 97.62 334 PRO A C 1
ATOM 2576 O O . PRO A 1 334 ? 15.283 -1.959 -33.220 1.00 97.62 334 PRO A O 1
ATOM 2579 N N . ALA A 1 335 ? 16.648 -0.309 -32.543 1.00 97.19 335 ALA A N 1
ATOM 2580 C CA . ALA A 1 335 ? 17.813 -1.168 -32.369 1.00 97.19 335 ALA A CA 1
ATOM 2581 C C . ALA A 1 335 ? 17.731 -2.103 -31.150 1.00 97.19 335 ALA A C 1
ATOM 2583 O O . ALA A 1 335 ? 18.413 -3.128 -31.157 1.00 97.19 335 ALA A O 1
ATOM 2584 N N . PHE A 1 336 ? 16.944 -1.771 -30.121 1.00 98.44 336 PHE A N 1
ATOM 2585 C CA . PHE A 1 336 ? 16.797 -2.625 -28.940 1.00 98.44 336 PHE A CA 1
ATOM 2586 C C . PHE A 1 336 ? 15.891 -3.821 -29.216 1.00 98.44 336 PHE A C 1
ATOM 2588 O O . PHE A 1 336 ? 14.861 -3.700 -29.881 1.00 98.44 336 PHE A O 1
ATOM 2595 N N . THR A 1 337 ? 16.280 -4.968 -28.663 1.00 98.06 337 THR A N 1
ATOM 2596 C CA . THR A 1 337 ? 15.602 -6.258 -28.852 1.00 98.06 337 THR A CA 1
ATOM 2597 C C . THR A 1 337 ? 15.082 -6.836 -27.541 1.00 98.06 337 THR A C 1
ATOM 2599 O O . THR A 1 337 ? 14.091 -7.563 -27.558 1.00 98.06 337 THR A O 1
ATOM 2602 N N . HIS A 1 338 ? 15.705 -6.482 -26.414 1.00 98.50 338 HIS A N 1
ATOM 2603 C CA . HIS A 1 338 ? 15.355 -6.992 -25.092 1.00 98.50 338 HIS A CA 1
ATOM 2604 C C . HIS A 1 338 ? 15.157 -5.869 -24.077 1.00 98.50 338 HIS A C 1
ATOM 2606 O O . HIS A 1 338 ? 15.724 -4.777 -24.203 1.00 98.50 338 HIS A O 1
ATOM 2612 N N . ILE A 1 339 ? 14.352 -6.164 -23.059 1.00 98.56 339 ILE A N 1
ATOM 2613 C CA . ILE A 1 339 ? 14.074 -5.279 -21.931 1.00 98.56 339 ILE A CA 1
ATOM 2614 C C . ILE A 1 339 ? 14.092 -6.057 -20.617 1.00 98.56 339 ILE A C 1
ATOM 2616 O O . ILE A 1 339 ? 13.619 -7.191 -20.552 1.00 98.56 339 ILE A O 1
ATOM 2620 N N . GLY A 1 340 ? 14.614 -5.417 -19.575 1.00 97.75 340 GLY A N 1
ATOM 2621 C CA . GLY A 1 340 ? 14.424 -5.820 -18.190 1.00 97.75 340 GLY A CA 1
ATOM 2622 C C . GLY A 1 340 ? 13.777 -4.693 -17.397 1.00 97.75 340 GLY A C 1
ATOM 2623 O O . GLY A 1 340 ? 14.121 -3.525 -17.597 1.00 97.75 340 GLY A O 1
ATOM 2624 N N . VAL A 1 341 ? 12.834 -5.017 -16.515 1.00 97.94 341 VAL A N 1
ATOM 2625 C CA . VAL A 1 341 ? 12.134 -4.044 -15.671 1.00 97.94 341 VAL A CA 1
ATOM 2626 C C . VAL A 1 341 ? 12.191 -4.459 -14.207 1.00 97.94 341 VAL A C 1
ATOM 2628 O O . VAL A 1 341 ? 11.770 -5.546 -13.824 1.00 97.94 341 VAL A O 1
ATOM 2631 N N . GLY A 1 342 ? 12.674 -3.545 -13.370 1.00 95.56 342 GLY A N 1
ATOM 2632 C CA . GLY A 1 342 ? 12.748 -3.707 -11.924 1.00 95.56 342 GLY A CA 1
ATOM 2633 C C . GLY A 1 342 ? 11.886 -2.680 -11.214 1.00 95.56 342 GLY A C 1
ATOM 2634 O O . GLY A 1 342 ? 11.848 -1.517 -11.618 1.00 95.56 342 GLY A O 1
ATOM 2635 N N . VAL A 1 343 ? 11.214 -3.092 -10.139 1.00 93.12 343 VAL A N 1
ATOM 2636 C CA . VAL A 1 343 ? 10.388 -2.194 -9.322 1.00 93.12 343 VAL A CA 1
ATOM 2637 C C . VAL A 1 343 ? 10.686 -2.433 -7.856 1.00 93.12 343 VAL A C 1
ATOM 2639 O O . VAL A 1 343 ? 10.572 -3.549 -7.348 1.00 93.12 343 VAL A O 1
ATOM 2642 N N . ALA A 1 344 ? 11.069 -1.381 -7.151 1.00 89.31 344 ALA A N 1
ATOM 2643 C CA . ALA A 1 344 ? 11.286 -1.429 -5.717 1.00 89.31 344 ALA A CA 1
ATOM 2644 C C . ALA A 1 344 ? 10.468 -0.336 -5.038 1.00 89.31 344 ALA A C 1
ATOM 2646 O O . ALA A 1 344 ? 10.241 0.731 -5.610 1.00 89.31 344 ALA A O 1
ATOM 2647 N N . ALA A 1 345 ? 10.030 -0.601 -3.811 1.00 85.94 345 ALA A N 1
ATOM 2648 C CA . ALA A 1 345 ? 9.354 0.389 -2.998 1.00 85.94 345 ALA A CA 1
ATOM 2649 C C . ALA A 1 345 ? 9.788 0.287 -1.535 1.00 85.94 345 ALA A C 1
ATOM 2651 O O . ALA A 1 345 ? 10.035 -0.808 -1.024 1.00 85.94 345 ALA A O 1
ATOM 2652 N N . ALA A 1 346 ? 9.894 1.430 -0.865 1.00 79.88 346 ALA A N 1
ATOM 2653 C CA . ALA A 1 346 ? 10.290 1.505 0.534 1.00 79.88 346 ALA A CA 1
ATOM 2654 C C . ALA A 1 346 ? 9.675 2.724 1.222 1.00 79.88 346 ALA A C 1
ATOM 2656 O O . ALA A 1 346 ? 9.339 3.721 0.582 1.00 79.88 346 ALA A O 1
ATOM 2657 N N . VAL A 1 347 ? 9.569 2.641 2.548 1.00 79.12 347 VAL A N 1
ATOM 2658 C CA . VAL A 1 347 ? 9.391 3.828 3.385 1.00 79.12 347 VAL A CA 1
ATOM 2659 C C . VAL A 1 347 ? 10.758 4.495 3.526 1.00 79.12 347 VAL A C 1
ATOM 2661 O O . VAL A 1 347 ? 11.711 3.833 3.931 1.00 79.12 347 VAL A O 1
ATOM 2664 N N . VAL A 1 348 ? 10.844 5.779 3.199 1.00 76.94 348 VAL A N 1
ATOM 2665 C CA . VAL A 1 348 ? 12.060 6.600 3.278 1.00 76.94 348 VAL A CA 1
ATOM 2666 C C . VAL A 1 348 ? 11.796 7.841 4.130 1.00 76.94 348 VAL A C 1
ATOM 2668 O O . VAL A 1 348 ? 10.646 8.262 4.286 1.00 76.94 348 VAL A O 1
ATOM 2671 N N . ASP A 1 349 ? 12.851 8.424 4.692 1.00 75.81 349 ASP A N 1
ATOM 2672 C CA . ASP A 1 349 ? 12.752 9.656 5.476 1.00 75.81 349 ASP A CA 1
ATOM 2673 C C . ASP A 1 349 ? 12.672 10.870 4.534 1.00 75.81 349 ASP A C 1
ATOM 2675 O O . ASP A 1 349 ? 13.594 11.130 3.760 1.00 75.81 349 ASP A O 1
ATOM 2679 N N . GLY A 1 350 ? 11.545 11.584 4.569 1.00 74.44 350 GLY A N 1
ATOM 2680 C CA . GLY A 1 350 ? 11.311 12.834 3.847 1.00 74.44 350 GLY A CA 1
ATOM 2681 C C . GLY A 1 350 ? 11.457 14.076 4.725 1.00 74.44 350 GLY A C 1
ATOM 2682 O O . GLY A 1 350 ? 11.678 13.975 5.930 1.00 74.44 350 GLY A O 1
ATOM 2683 N N . GLU A 1 351 ? 11.287 15.258 4.123 1.00 72.25 351 GLU A N 1
ATOM 2684 C CA . GLU A 1 351 ? 11.366 16.553 4.828 1.00 72.25 351 GLU A CA 1
ATOM 2685 C C . GLU A 1 351 ? 10.350 16.684 5.973 1.00 72.25 351 GLU A C 1
ATOM 2687 O O . GLU A 1 351 ? 10.721 17.087 7.073 1.00 72.25 351 GLU A O 1
ATOM 2692 N N . ASP A 1 352 ? 9.100 16.274 5.742 1.00 72.50 352 ASP A N 1
ATOM 2693 C CA . ASP A 1 352 ? 7.998 16.374 6.712 1.00 72.50 352 ASP A CA 1
ATOM 2694 C C . ASP A 1 352 ? 7.705 15.039 7.430 1.00 72.50 352 ASP A C 1
ATOM 2696 O O . ASP A 1 352 ? 6.641 14.851 8.022 1.00 72.50 352 ASP A O 1
ATOM 2700 N N . GLY A 1 353 ? 8.639 14.084 7.364 1.00 67.44 353 GLY A N 1
ATOM 2701 C CA . GLY A 1 353 ? 8.514 12.760 7.973 1.00 67.44 353 GLY A CA 1
ATOM 2702 C C . GLY A 1 353 ? 8.567 11.610 6.970 1.00 67.44 353 GLY A C 1
ATOM 2703 O O . GLY A 1 353 ? 9.007 11.753 5.830 1.00 67.44 353 GLY A O 1
ATOM 2704 N N . LYS A 1 354 ? 8.153 10.421 7.415 1.00 71.50 354 LYS A N 1
ATOM 2705 C CA . LYS A 1 354 ? 8.251 9.197 6.611 1.00 71.50 354 LYS A CA 1
ATOM 2706 C C . LYS A 1 354 ? 7.289 9.224 5.429 1.00 71.50 354 LYS A C 1
ATOM 2708 O O . LYS A 1 354 ? 6.102 9.496 5.589 1.00 71.50 354 LYS A O 1
ATOM 2713 N N . LEU A 1 355 ? 7.790 8.854 4.258 1.00 77.44 355 LEU A N 1
ATOM 2714 C CA . LEU A 1 355 ? 7.012 8.771 3.028 1.00 77.44 355 LEU A CA 1
ATOM 2715 C C . LEU A 1 355 ? 7.295 7.467 2.291 1.00 77.44 355 LEU A C 1
ATOM 2717 O O . LEU A 1 355 ? 8.318 6.822 2.506 1.00 77.44 355 LEU A O 1
ATOM 2721 N N . TYR A 1 356 ? 6.381 7.065 1.419 1.00 82.38 356 TYR A N 1
ATOM 2722 C CA . TYR A 1 356 ? 6.560 5.901 0.566 1.00 82.38 356 TYR A CA 1
ATOM 2723 C C . TYR A 1 356 ? 7.182 6.337 -0.759 1.00 82.38 356 TYR A C 1
ATOM 2725 O O . TYR A 1 356 ? 6.676 7.262 -1.389 1.00 82.38 356 TYR A O 1
ATOM 2733 N N . LYS A 1 357 ? 8.265 5.685 -1.186 1.00 87.75 357 LYS A N 1
ATOM 2734 C CA . LYS A 1 357 ? 8.942 5.922 -2.468 1.00 87.75 357 LYS A CA 1
ATOM 2735 C C . LYS A 1 357 ? 8.925 4.641 -3.288 1.00 87.75 357 LYS A C 1
ATOM 2737 O O . LYS A 1 357 ? 9.298 3.582 -2.794 1.00 87.75 357 LYS A O 1
ATOM 2742 N N . VAL A 1 358 ? 8.503 4.755 -4.541 1.00 90.88 358 VAL A N 1
ATOM 2743 C CA . VAL A 1 358 ? 8.538 3.702 -5.559 1.00 90.88 358 VAL A CA 1
ATOM 2744 C C . VAL A 1 358 ? 9.547 4.115 -6.617 1.00 90.88 358 VAL A C 1
ATOM 2746 O O . VAL A 1 358 ? 9.572 5.270 -7.047 1.00 90.88 358 VAL A O 1
ATOM 2749 N N . VAL A 1 359 ? 10.372 3.169 -7.045 1.00 94.50 359 VAL A N 1
ATOM 2750 C CA . VAL A 1 359 ? 11.340 3.326 -8.128 1.00 94.50 359 VAL A CA 1
ATOM 2751 C C . VAL A 1 359 ? 11.083 2.223 -9.142 1.00 94.50 359 VAL A C 1
ATOM 2753 O O . VAL A 1 359 ? 11.009 1.051 -8.775 1.00 94.50 359 VAL A O 1
ATOM 2756 N N . LEU A 1 360 ? 10.951 2.607 -10.410 1.00 96.62 360 LEU A N 1
ATOM 2757 C CA . LEU A 1 360 ? 10.903 1.702 -11.550 1.00 96.62 360 LEU A CA 1
ATOM 2758 C C . LEU A 1 360 ? 12.105 1.977 -12.452 1.00 96.62 360 LEU A C 1
ATOM 2760 O O . LEU A 1 360 ? 12.378 3.123 -12.809 1.00 96.62 360 LEU A O 1
ATOM 2764 N N . VAL A 1 361 ? 12.798 0.909 -12.831 1.00 98.25 361 VAL A N 1
ATOM 2765 C CA . VAL A 1 361 ? 13.963 0.926 -13.718 1.00 98.25 361 VAL A CA 1
ATOM 2766 C C . VAL A 1 361 ? 13.622 0.106 -14.954 1.00 98.25 361 VAL A C 1
ATOM 2768 O O . VAL A 1 361 ? 13.193 -1.037 -14.814 1.00 98.25 361 VAL A O 1
ATOM 2771 N N . GLN A 1 362 ? 13.817 0.666 -16.148 1.00 98.69 362 GLN A N 1
ATOM 2772 C CA . GLN A 1 362 ? 13.834 -0.097 -17.398 1.00 98.69 362 GLN A CA 1
ATOM 2773 C C . GLN A 1 362 ? 15.260 -0.119 -17.935 1.00 98.69 362 GLN A C 1
ATOM 2775 O O . GLN A 1 362 ? 15.860 0.940 -18.119 1.00 98.69 362 GLN A O 1
ATOM 2780 N N . LEU A 1 363 ? 15.771 -1.303 -18.241 1.00 98.62 363 LEU A N 1
ATOM 2781 C CA . LEU A 1 363 ? 17.042 -1.490 -18.925 1.00 98.62 363 LEU A CA 1
ATOM 2782 C C . LEU A 1 363 ? 16.775 -2.082 -20.305 1.00 98.62 363 LEU A C 1
ATOM 2784 O O . LEU A 1 363 ? 15.991 -3.017 -20.444 1.00 98.62 363 LEU A O 1
ATOM 2788 N N . PHE A 1 364 ? 17.436 -1.540 -21.319 1.00 98.56 364 PHE A N 1
ATOM 2789 C CA . PHE A 1 364 ? 17.289 -1.947 -22.712 1.00 98.56 364 PHE A CA 1
ATOM 2790 C C . PHE A 1 364 ? 18.620 -2.442 -23.235 1.00 98.56 364 PHE A C 1
ATOM 2792 O O . PHE A 1 364 ? 19.647 -1.799 -22.998 1.00 98.56 364 PHE A O 1
ATOM 2799 N N . ILE A 1 365 ? 18.597 -3.534 -23.994 1.00 98.31 365 ILE A N 1
ATOM 2800 C CA . ILE A 1 365 ? 19.791 -4.047 -24.660 1.00 98.31 365 ILE A CA 1
ATOM 2801 C C . ILE A 1 365 ? 19.507 -4.428 -26.110 1.00 98.31 365 ILE A C 1
ATOM 2803 O O . ILE A 1 365 ? 18.377 -4.736 -26.507 1.00 98.31 365 ILE A O 1
ATOM 2807 N N . LYS A 1 366 ? 20.573 -4.386 -26.905 1.00 96.44 366 LYS A N 1
ATOM 2808 C CA . LYS A 1 366 ? 20.655 -5.055 -28.198 1.00 96.44 366 LYS A CA 1
ATOM 2809 C C . LYS A 1 366 ? 21.592 -6.240 -28.048 1.00 96.44 366 LYS A C 1
ATOM 2811 O O . LYS A 1 366 ? 22.793 -6.033 -27.850 1.00 96.44 366 LYS A O 1
ATOM 2816 N N . GLU A 1 367 ? 21.017 -7.430 -28.123 1.00 84.25 367 GLU A N 1
ATOM 2817 C CA . GLU A 1 367 ? 21.785 -8.677 -28.191 1.00 84.25 367 GLU A CA 1
ATOM 2818 C C . GLU A 1 367 ? 22.392 -8.911 -29.573 1.00 84.25 367 GLU A C 1
ATOM 2820 O O . GLU A 1 367 ? 21.781 -8.481 -30.586 1.00 84.25 367 GLU A O 1
#

Nearest PDB structures (foldseek):
  8th8-assembly1_P  TM=7.543E-01  e=1.331E-06  Tetrahymena thermophila
  8tid-assembly1_P  TM=7.336E-01  e=1.105E-06  Tetrahymena thermophila
  4h0a-assembly2_B  TM=6.424E-01  e=5.875E-06  Staphylococcus aureus subsp. aureus Mu50
  7vba-assembly1_G  TM=2.792E-01  e=2.585E+00  Homo sapiens

Mean predicted aligned error: 17.59 Å

InterPro domains:
  IPR014044 CAP domain [PF00188] (80-189)
  IPR014044 CAP domain [PF00188] (229-344)
  IPR035940 CAP superfamily [G3DSA:3.40.33.10] (71-208)
  IPR035940 CAP superfamily [G3DSA:3.40.33.10] (209-366)
  IPR035940 CAP superfamily [SSF55797] (220-351)

Foldseek 3Di:
DDDDDDDDDDDDDDDDDDDDDDDDDDDDDDDDDDDDDDDDDDDDDDDDDDDDDDDDDDDDDDDDDDDDPDFVVLFVVLLVLLQVLLVVVVAHGADEDPLQQVLQAVLQVCVQVVVDDDDPVNSLVSCCVPQQPNQWDKDKDKDKDKFAPDPVVVVVSSVVSSCCCNVPPVNVCLSNPNQFHYKHKDKDKDWDQDPNDTMIMIMIMMMTTGRSQPFWDFPWDVLFVLLLVVLQVVLVVVVADRAAEDDQQQVLQQVLQVQCQPPHAQPDDDQAGPPQGHQQSNQQVRDPPRFPDKDKDKDKDKFGDYPCSPPPPSVVRNVVLCVDPVSVCQSNPRQWHHKHKHKIKGFHADPVGTMIMIMMMIMTGHD

pLDDT: mean 77.25, std 24.66, range [25.25, 98.75]

Sequence (367 aa):
MKKQRGFSIFVLLAMLIFLSGCPGIPWPQTMSEEDTVTGDPEPADPIEDVPAGSDSERVPSEAGGGQISLYHDITAENVEKMNEERYINGQSPLVLNEELSQVANWVAQRYLAAEGEVTTGEIQQKLEPYPQLAATTFTLNQVSATGANNQRFVEWFAQKTTDDITESENVRNNLLNARMRKVGVACVGKTVVEEGTEQYKMVFVWLFMPESPPAGTVFSEGIAKENIALLNTEREGQGLGVLQPHAELDALAQLKAKDILQNLPYNELAHDSAELGTPHEMITAHISPVPASTAENLWTQYGSFHADFMTDIAQKAHSGLMNSPGHRKNMMEPAFTHIGVGVAAAVVDGEDGKLYKVVLVQLFIKE